Protein AF-A0A6P8SLH7-F1 (afdb_monomer_lite)

Organism: Geotrypetes seraphini (NCBI:txid260995)

Foldseek 3Di:
DDDDDDDDPDDPQDEDQDDQAFGDDCLLDFDQPDAQLQQRGGLVPDPQCGPGPGHSSRADPPHPNSVVSSQCSVCDQVVLLVDGPVRDDPLLVLLSVLLVVLVVVLVVLLVVLVVFDKDFLCVVPPQPDPCPVDPDDPPPDDPSCCVSRDIDGAGFQQVSLVSLVVQLVVLLVGDLSSSLSNLLSSLQVLQPHDDDDHDDDDPDLSRDSLSSSQVSLVSSLLSNLLSQQQDDDDPVSLCSSLVSLLPRDHDPSCPVNNCSSVAAHCPDPLLVCLLVVVDQQQWDADPNDIDHQEHEPSNLVSNLVNCVVVLVLSSNLSCLRHYDYPPPPVSVVSNLCSLQSCLSQQNNVVSLCQQCDDPDPDAGSLQVDDLQLLLLNLLCNLQSWAFPDPDSNDQHDIDHDPPHDDAFPSSLLSLLLSLLRYVNLVLELVSLLSSLLSLQFHSHADPSRHTHGDADDQDDPVLLVVLLVLLVVVSVCSNPDDDDDRPCSCRPVPRVSSSSSSLSSVLVSCPPPSNLSSLQCLQSSCCSNQNVLVSVLVNLVSNVVPVVSNLSNLVSNLVCCVVCVVVVLVSDVVSDLVRLLSNLLSQCQDQDPSSNVVSVSSLVSCVVVVVSRLRLLVSLVSCVPPRLVNSVVRDDPVVSVSNPVSSVVSNCSVPPDDDPDD

Secondary structure (DSSP, 8-state):
----------------SS--SS--TTTT---TT-EETTTTEEGGG-TTSS-TTS-GGG--TT-HHHHHHHHHHHHGGGGGGT--TTT--HHHHHHHHHHHHHHHHHHHHHHHHHH-EEEEHHHHS----GGGSSSS---TT-HHHHHHSSEEEE---HHHHHHHHHHHHHHTTS-HHHHHHHHHHHHHHHHH-------S--S-TTTSHHHHHHHHHHHHHHHHHHHHHHS---HHHHHHHHHHHHTS---GGGGGGTTTT-PPPTT-HHHHHHHTTS-SS-EEEETTEEEE-B--HHHHHHHHHHHHHTT-HHHHHHHHHH-B-S-HHHHHHHHHTHHHHHHHTT-HHHHHHHHH---SSS--GGGG--HHHHHHHHHHHHHTEEESSSSTT--PPEEE-TT--PPTTHHHHHHHHHHHH-HHHHT-HHHHHHHHHHHTEEEEE-TTSPEEE--PPPPPHHHHHHHHHHHHHHHHHHHH-S-PPPPTHHHHSHHHHHHHHHHHHHHHHHHSTTGGGGGGSHHHHHHHTTT-HHHHHHHHHHHTT-HHHHHHHHHHHHHHHHHTHHHHHHHHHHHHHHHHHHHHHHHHT-SSHHHHHHHHHHHHHHHHTGGG-TTHHHHHHHIIIIIHHHHTTTS-HHHHHHHHHHHHHHHGGGGS------

pLDDT: mean 86.93, std 12.97, range [27.3, 98.38]

Radius of gyration: 40.14 Å; chains: 1; bounding box: 94×87×114 Å

Sequence (662 aa):
MGWTRGKASRPDHRRSENDASAPLGKNSDACGQCFCYLCDKLTSLCPYWTSPSICHCNAHNKSKYWKAARDTALVGVLTMFNFDLTEIDVDLRQGGNHLLKFMQELFVQYNNYLVGEEISREDLYPCMCDCHQGQRRKSMGCNKCNYHHAETRIYRYSAVYDLVSKFVTQAEQENPETAAVMLLGVAKELMLQKEPPQVGQAQDPTEVLKSAVVQLMERITVTLQKMLVLHNFPNNLYRKFVDFFKALVFPPHCYCFANRLNILPWHDYLLTSVLMGQNITGERTKKGKKEFLWEPLPVVQARVERLKDEAKYRPLVRYLKAVRCNDSLLLKVLKDKIPFYMCKYGDFDGAAQVLLNWKSVDCCIVCRITPAEFAVYLKMFRTRSYPSGNELLSQEQWLIHPNSALKSGTTIKLAIQMLYTNQTLYRNPKCWSSLIQTWCSKTILGENGELEPLSCVEPAVVFQKDILHLSLGVLEDLKQQIHIKLPIQFSLLNFEAELILAVQAVVRILLDLDGHYMLNSVLEMVFAFGSNIWALKLLLEGISFSENLLYEFSTAFKQELYSQSLFAQRMWNNQGPVYVSQLITIFITHNHAVVRSAAFVIMNIILDHFSQCPWTPYVANFLRNRVLIVSCSVLTPLEQHELKDKIAVFQKQNATSPAIGK

InterPro domains:
  IPR053234 RPM1 Interacting Protein [PTHR33443] (27-456)
  IPR060545 RPM1 interacting protein 13, N-terminal domain [PF27679] (27-71)

Structure (mmCIF, N/CA/C/O backbone):
data_AF-A0A6P8SLH7-F1
#
_entry.id   AF-A0A6P8SLH7-F1
#
loop_
_atom_site.group_PDB
_atom_site.id
_atom_site.type_symbol
_atom_site.label_atom_id
_atom_site.label_alt_id
_atom_site.label_comp_id
_atom_site.label_asym_id
_atom_site.label_entity_id
_atom_site.label_seq_id
_atom_site.pdbx_PDB_ins_code
_atom_site.Cartn_x
_atom_site.Cartn_y
_atom_site.Cartn_z
_atom_site.occupancy
_atom_site.B_iso_or_equiv
_atom_site.auth_seq_id
_atom_site.auth_comp_id
_atom_site.auth_asym_id
_atom_site.auth_atom_id
_atom_site.pdbx_PDB_model_num
ATOM 1 N N . MET A 1 1 ? 1.723 -30.087 43.433 1.00 29.59 1 MET A N 1
ATOM 2 C CA . MET A 1 1 ? 2.472 -30.422 44.666 1.00 29.59 1 MET A CA 1
ATOM 3 C C . MET A 1 1 ? 1.483 -30.551 45.812 1.00 29.59 1 MET A C 1
ATOM 5 O O . MET A 1 1 ? 0.755 -29.603 46.082 1.00 29.59 1 MET A O 1
ATOM 9 N N . GLY A 1 2 ? 1.371 -31.747 46.391 1.00 30.27 2 GLY A N 1
ATOM 10 C CA . GLY A 1 2 ? 0.417 -32.046 47.457 1.00 30.27 2 GLY A CA 1
ATOM 11 C C . GLY A 1 2 ? 0.857 -31.445 48.789 1.00 30.27 2 GLY A C 1
ATOM 12 O O . GLY A 1 2 ? 1.967 -31.699 49.240 1.00 30.27 2 GLY A O 1
ATOM 13 N N . TRP A 1 3 ? -0.022 -30.665 49.416 1.00 27.30 3 TRP A N 1
ATOM 14 C CA . TRP A 1 3 ? 0.166 -30.175 50.779 1.00 27.30 3 TRP A CA 1
ATOM 15 C C . TRP A 1 3 ? -0.688 -31.007 51.737 1.00 27.30 3 TRP A C 1
ATOM 17 O O . TRP A 1 3 ? -1.906 -30.843 51.824 1.00 27.30 3 TRP A O 1
ATOM 27 N N . THR A 1 4 ? -0.044 -31.908 52.473 1.00 28.89 4 THR A N 1
ATOM 28 C CA . THR A 1 4 ? -0.612 -32.579 53.646 1.00 28.89 4 THR A CA 1
ATOM 29 C C . THR A 1 4 ? -0.784 -31.560 54.776 1.00 28.89 4 THR A C 1
ATOM 31 O O . THR A 1 4 ? 0.187 -31.154 55.411 1.00 28.89 4 THR A O 1
ATOM 34 N N . ARG A 1 5 ? -2.025 -31.118 55.029 1.00 35.50 5 ARG A N 1
ATOM 35 C CA . ARG A 1 5 ? -2.369 -30.259 56.177 1.00 35.50 5 ARG A CA 1
ATOM 36 C C . ARG A 1 5 ? -2.272 -31.056 57.483 1.00 35.50 5 ARG A C 1
ATOM 38 O O . ARG A 1 5 ? -3.104 -31.928 57.736 1.00 35.50 5 ARG A O 1
ATOM 45 N N . GLY A 1 6 ? -1.288 -30.718 58.315 1.00 30.66 6 GLY A N 1
ATOM 46 C CA . GLY A 1 6 ? -1.191 -31.169 59.702 1.00 30.66 6 GLY A CA 1
ATOM 47 C C . GLY A 1 6 ? -2.423 -30.758 60.518 1.00 30.66 6 GLY A C 1
ATOM 48 O O . GLY A 1 6 ? -2.926 -29.640 60.402 1.00 30.66 6 GLY A O 1
ATOM 49 N N . LYS A 1 7 ? -2.938 -31.693 61.321 1.00 35.16 7 LYS A N 1
ATOM 50 C CA . LYS A 1 7 ? -4.056 -31.488 62.250 1.00 35.16 7 LYS A CA 1
ATOM 51 C C . LYS A 1 7 ? -3.576 -30.690 63.470 1.00 35.16 7 LYS A C 1
ATOM 53 O O . LYS A 1 7 ? -3.109 -31.280 64.435 1.00 35.16 7 LYS A O 1
ATOM 58 N N . ALA A 1 8 ? -3.743 -29.370 63.451 1.00 36.97 8 ALA A N 1
ATOM 59 C CA . ALA A 1 8 ? -3.964 -28.619 64.686 1.00 36.97 8 ALA A CA 1
ATOM 60 C C . ALA A 1 8 ? -5.435 -28.809 65.101 1.00 36.97 8 ALA A C 1
ATOM 62 O O . ALA A 1 8 ? -6.318 -28.826 64.236 1.00 36.97 8 ALA A O 1
ATOM 63 N N . SER A 1 9 ? -5.695 -29.007 66.394 1.00 39.97 9 SER A N 1
ATOM 64 C CA . SER A 1 9 ? -7.033 -29.140 66.984 1.00 39.97 9 SER A CA 1
ATOM 65 C C . SER A 1 9 ? -7.931 -27.986 66.530 1.00 39.97 9 SER A C 1
ATOM 67 O O . SER A 1 9 ? -7.784 -26.847 66.964 1.00 39.97 9 SER A O 1
ATOM 69 N N . ARG A 1 10 ? -8.846 -28.270 65.594 1.00 47.81 10 ARG A N 1
ATOM 70 C CA . ARG A 1 10 ? -9.796 -27.271 65.100 1.00 47.81 10 ARG A CA 1
ATOM 71 C C . ARG A 1 10 ? -10.805 -26.963 66.209 1.00 47.81 10 ARG A C 1
ATOM 73 O O . ARG A 1 10 ? -11.390 -27.918 66.723 1.00 47.81 10 ARG A O 1
ATOM 80 N N . PRO A 1 11 ? -11.057 -25.687 66.549 1.00 53.59 11 PRO A N 1
ATOM 81 C CA . PRO A 1 11 ? -12.263 -25.336 67.286 1.00 53.59 11 PRO A CA 1
ATOM 82 C C . PRO A 1 11 ? -13.485 -25.870 66.525 1.00 53.59 11 PRO A C 1
ATOM 84 O O . PRO A 1 11 ? -13.476 -25.958 65.292 1.00 53.59 11 PRO A O 1
ATOM 87 N N . ASP A 1 12 ? -14.500 -26.301 67.269 1.00 64.44 12 ASP A N 1
ATOM 88 C CA . ASP A 1 12 ? -15.728 -26.886 66.734 1.00 64.44 12 ASP A CA 1
ATOM 89 C C . ASP A 1 12 ? -16.462 -25.856 65.856 1.00 64.44 12 ASP A C 1
ATOM 91 O O . ASP A 1 12 ? -17.166 -24.973 66.349 1.00 64.44 12 ASP A O 1
ATOM 95 N N . HIS A 1 13 ? -16.205 -25.913 64.546 1.00 75.44 13 HIS A N 1
ATOM 96 C CA . HIS A 1 13 ? -16.714 -24.945 63.580 1.00 75.44 13 HIS A CA 1
ATOM 97 C C . HIS A 1 13 ? -18.208 -25.182 63.366 1.00 75.44 13 HIS A C 1
ATOM 99 O O . HIS A 1 13 ? -18.612 -26.127 62.672 1.00 75.44 13 HIS A O 1
ATOM 105 N N . ARG A 1 14 ? -19.038 -24.286 63.903 1.00 82.81 14 ARG A N 1
ATOM 106 C CA . ARG A 1 14 ? -20.491 -24.349 63.731 1.00 82.81 14 ARG A CA 1
ATOM 107 C C . ARG A 1 14 ? -20.862 -24.022 62.292 1.00 82.81 14 ARG A C 1
ATOM 109 O O . ARG A 1 14 ? -20.277 -23.136 61.674 1.00 82.81 14 ARG A O 1
ATOM 116 N N . ARG A 1 15 ? -21.798 -24.787 61.736 1.00 84.88 15 ARG A N 1
ATOM 117 C CA . ARG A 1 15 ? -22.248 -24.669 60.345 1.00 84.88 15 ARG A CA 1
ATOM 118 C C . ARG A 1 15 ? -23.672 -24.139 60.313 1.00 84.88 15 ARG A C 1
ATOM 120 O O . ARG A 1 15 ? -24.509 -24.600 61.081 1.00 84.88 15 ARG A O 1
ATOM 127 N N . SER A 1 16 ? -23.926 -23.217 59.401 1.00 86.25 16 SER A N 1
ATOM 128 C CA . SER A 1 16 ? -25.247 -22.690 59.075 1.00 86.25 16 SER A CA 1
ATOM 129 C C . SER A 1 16 ? -25.347 -22.602 57.562 1.00 86.25 16 SER A C 1
ATOM 131 O O . SER A 1 16 ? -24.339 -22.355 56.898 1.00 86.25 16 SER A O 1
ATOM 133 N N . GLU A 1 17 ? -26.544 -22.807 57.014 1.00 89.19 17 GLU A N 1
ATOM 134 C CA . GLU A 1 17 ? -26.729 -22.719 55.570 1.00 89.19 17 GLU A CA 1
ATOM 135 C C . GLU A 1 17 ? -26.434 -21.301 55.064 1.00 89.19 17 GLU A C 1
ATOM 137 O O . GLU A 1 17 ? -25.752 -21.186 54.053 1.00 89.19 17 GLU A O 1
ATOM 142 N N . ASN A 1 18 ? -26.861 -20.244 55.766 1.00 87.94 18 ASN A N 1
ATOM 143 C CA . ASN A 1 18 ? -26.808 -18.864 55.260 1.00 87.94 18 ASN A CA 1
ATOM 144 C C . ASN A 1 18 ? -26.634 -17.749 56.317 1.00 87.94 18 ASN A C 1
ATOM 146 O O . ASN A 1 18 ? -26.806 -16.577 55.987 1.00 87.94 18 ASN A O 1
ATOM 150 N N . ASP A 1 19 ? -26.298 -18.063 57.572 1.00 89.50 19 ASP A N 1
ATOM 151 C CA . ASP A 1 19 ? -26.183 -17.036 58.621 1.00 89.50 19 ASP A CA 1
ATOM 152 C C . ASP A 1 19 ? -24.880 -16.225 58.515 1.00 89.50 19 ASP A C 1
ATOM 154 O O . ASP A 1 19 ? -23.800 -16.697 58.883 1.00 89.50 19 ASP A O 1
ATOM 158 N N . ALA A 1 20 ? -25.000 -14.990 58.028 1.00 87.19 20 ALA A N 1
ATOM 159 C CA . ALA A 1 20 ? -23.917 -14.012 57.942 1.00 87.19 20 ALA A CA 1
ATOM 160 C C . ALA A 1 20 ? -23.994 -12.922 59.030 1.00 87.19 20 ALA A C 1
ATOM 162 O O . ALA A 1 20 ? -23.156 -12.020 59.052 1.00 87.19 20 ALA A O 1
ATOM 163 N N . SER A 1 21 ? -24.974 -12.983 59.937 1.00 86.31 21 SER A N 1
ATOM 164 C CA . SER A 1 21 ? -25.288 -11.882 60.853 1.00 86.31 21 SER A CA 1
ATOM 165 C C . SER A 1 21 ? -24.213 -11.659 61.923 1.00 86.31 21 SER A C 1
ATOM 167 O O . SER A 1 21 ? -23.812 -10.518 62.164 1.00 86.31 21 SER A O 1
ATOM 169 N N . ALA A 1 22 ? -23.711 -12.742 62.521 1.00 88.75 22 ALA A N 1
ATOM 170 C CA . ALA A 1 22 ? -22.669 -12.735 63.543 1.00 88.75 22 ALA A CA 1
ATOM 171 C C . ALA A 1 22 ? -21.937 -14.095 63.611 1.00 88.75 22 ALA A C 1
ATOM 173 O O . ALA A 1 22 ? -22.472 -15.109 63.151 1.00 88.75 22 ALA A O 1
ATOM 174 N N . PRO A 1 23 ? -20.725 -14.156 64.198 1.00 89.50 23 PRO A N 1
ATOM 175 C CA . PRO A 1 23 ? -20.001 -15.414 64.377 1.00 89.50 23 PRO A CA 1
ATOM 176 C C . PRO A 1 23 ? -20.804 -16.457 65.168 1.00 89.50 23 PRO A C 1
ATOM 178 O O . PRO A 1 23 ? -21.269 -16.196 66.276 1.00 89.50 23 PRO A O 1
ATOM 181 N N . LEU A 1 24 ? -20.932 -17.671 64.627 1.00 88.06 24 LEU A N 1
ATOM 182 C CA . LEU A 1 24 ? -21.626 -18.770 65.299 1.00 88.06 24 LEU A CA 1
ATOM 183 C C . LEU A 1 24 ? -20.695 -19.501 66.268 1.00 88.06 24 LEU A C 1
ATOM 185 O O . LEU A 1 24 ? -19.741 -20.168 65.868 1.00 88.06 24 LEU A O 1
ATOM 189 N N . GLY A 1 25 ? -21.012 -19.450 67.561 1.00 86.19 25 GLY A N 1
ATOM 190 C CA . GLY A 1 25 ? -20.221 -20.128 68.589 1.00 86.19 25 GLY A CA 1
ATOM 191 C C . GLY A 1 25 ? -18.786 -19.599 68.629 1.00 86.19 25 GLY A C 1
ATOM 192 O O . GLY A 1 25 ? -18.579 -18.420 68.877 1.00 86.19 25 GLY A O 1
ATOM 193 N N . LYS A 1 26 ? -17.803 -20.474 68.381 1.00 86.94 26 LYS A N 1
ATOM 194 C CA . LYS A 1 26 ? -16.368 -20.133 68.380 1.00 86.94 26 LYS A CA 1
ATOM 195 C C . LYS A 1 26 ? -15.799 -19.875 66.982 1.00 86.94 26 LYS A C 1
ATOM 197 O O . LYS A 1 26 ? -14.588 -19.892 66.801 1.00 86.94 26 LYS A O 1
ATOM 202 N N . ASN A 1 27 ? -16.647 -19.647 65.977 1.00 87.88 27 ASN A N 1
ATOM 203 C CA . ASN A 1 27 ? -16.185 -19.381 64.611 1.00 87.88 27 ASN A CA 1
ATOM 204 C C . ASN A 1 27 ? -15.343 -18.093 64.506 1.00 87.88 27 ASN A C 1
ATOM 206 O O . ASN A 1 27 ? -14.511 -17.984 63.609 1.00 87.88 27 ASN A O 1
ATOM 210 N N . SER A 1 28 ? -15.498 -17.145 65.438 1.00 85.44 28 SER A N 1
ATOM 211 C CA . SER A 1 28 ? -14.621 -15.971 65.560 1.00 85.44 28 SER A CA 1
ATOM 212 C C . SER A 1 28 ? -13.152 -16.340 65.781 1.00 85.44 28 SER A C 1
ATOM 214 O O . SER A 1 28 ? -12.267 -15.601 65.346 1.00 85.44 28 SER A O 1
ATOM 216 N N . ASP A 1 29 ? -12.894 -17.479 66.426 1.00 85.88 29 ASP A N 1
ATOM 217 C CA . ASP A 1 29 ? -11.580 -17.879 66.909 1.00 85.88 29 ASP A CA 1
ATOM 218 C C . ASP A 1 29 ? -10.766 -18.474 65.751 1.00 85.88 29 ASP A C 1
ATOM 220 O O . ASP A 1 29 ? -10.934 -19.630 65.352 1.00 85.88 29 ASP A O 1
ATOM 224 N N . ALA A 1 30 ? -9.866 -17.672 65.187 1.00 77.38 30 ALA A N 1
ATOM 225 C CA . ALA A 1 30 ? -8.987 -18.077 64.098 1.00 77.38 30 ALA A CA 1
ATOM 226 C C . ALA A 1 30 ? -7.527 -18.127 64.558 1.00 77.38 30 ALA A C 1
ATOM 228 O O . ALA A 1 30 ? -7.025 -17.186 65.167 1.00 77.38 30 ALA A O 1
ATOM 229 N N . CYS A 1 31 ? -6.816 -19.210 64.234 1.00 79.81 31 CYS A N 1
ATOM 230 C CA . CYS A 1 31 ? -5.366 -19.263 64.412 1.00 79.81 31 CYS A CA 1
ATOM 231 C C . CYS A 1 31 ? -4.647 -18.670 63.189 1.00 79.81 31 CYS A C 1
ATOM 233 O O . CYS A 1 31 ? -5.247 -18.483 62.127 1.00 79.81 31 CYS A O 1
ATOM 235 N N . GLY A 1 32 ? -3.333 -18.444 63.294 1.00 74.88 32 GLY A N 1
ATOM 236 C CA . GLY A 1 32 ? -2.516 -17.890 62.203 1.00 74.88 32 GLY A CA 1
ATOM 237 C C . GLY A 1 32 ? -2.473 -18.728 60.913 1.00 74.88 32 GLY A C 1
ATOM 238 O O . GLY A 1 32 ? -1.945 -18.265 59.909 1.00 74.88 32 GLY A O 1
ATOM 239 N N . GLN A 1 33 ? -3.036 -19.941 60.915 1.00 80.19 33 GLN A N 1
ATOM 240 C CA . GLN A 1 33 ? -3.144 -20.823 59.745 1.00 80.19 33 GLN A CA 1
ATOM 241 C C . GLN A 1 33 ? -4.588 -21.005 59.244 1.00 80.19 33 GLN A C 1
ATOM 243 O O . GLN A 1 33 ? -4.824 -21.768 58.304 1.00 80.19 33 GLN A O 1
ATOM 248 N N . CYS A 1 34 ? -5.574 -20.343 59.857 1.00 86.19 34 CYS A N 1
ATOM 249 C CA . CYS A 1 34 ? -6.954 -20.401 59.389 1.00 86.19 34 CYS A CA 1
ATOM 250 C C . CYS A 1 34 ? -7.109 -19.625 58.076 1.00 86.19 34 CYS A C 1
ATOM 252 O O . CYS A 1 34 ? -6.625 -18.500 57.941 1.00 86.19 34 CYS A O 1
ATOM 254 N N . PHE A 1 35 ? -7.856 -20.192 57.129 1.00 88.31 35 PHE A N 1
ATOM 255 C CA . PHE A 1 35 ? -8.186 -19.557 55.852 1.00 88.31 35 PHE A CA 1
ATOM 256 C C . PHE A 1 35 ? -9.660 -19.176 55.813 1.00 88.31 35 PHE A C 1
ATOM 258 O O . PHE A 1 35 ? -10.522 -19.974 56.182 1.00 88.31 35 PHE A O 1
ATOM 265 N N . CYS A 1 36 ? -9.939 -17.989 55.289 1.00 89.56 36 CYS A N 1
ATOM 266 C CA . CYS A 1 36 ? -11.291 -17.568 54.983 1.00 89.56 36 CYS A CA 1
ATOM 267 C C . CYS A 1 36 ? -11.799 -18.325 53.753 1.00 89.56 36 CYS A C 1
ATOM 269 O O . CYS A 1 36 ? -11.220 -18.220 52.671 1.00 89.56 36 CYS A O 1
ATOM 271 N N . TYR A 1 37 ? -12.894 -19.077 53.910 1.00 88.38 37 TYR A N 1
ATOM 272 C CA . TYR A 1 37 ? -13.475 -19.841 52.808 1.00 88.38 37 TYR A CA 1
ATOM 273 C C . TYR A 1 37 ? -13.969 -18.935 51.672 1.00 88.38 37 TYR A C 1
ATOM 275 O O . TYR A 1 37 ? -13.829 -19.317 50.520 1.00 88.38 37 TYR A O 1
ATOM 283 N N . LEU A 1 38 ? -14.494 -17.742 51.950 1.00 87.00 38 LEU A N 1
ATOM 284 C CA . LEU A 1 38 ? -15.000 -16.853 50.895 1.00 87.00 38 LEU A CA 1
ATOM 285 C C . LEU A 1 38 ? -13.882 -16.110 50.153 1.00 87.00 38 LEU A C 1
ATOM 287 O O . LEU A 1 38 ? -13.908 -16.029 48.933 1.00 87.00 38 LEU A O 1
ATOM 291 N N . CYS A 1 39 ? -12.885 -15.595 50.879 1.00 85.06 39 CYS A N 1
ATOM 292 C CA . CYS A 1 39 ? -11.816 -14.772 50.298 1.00 85.06 39 CYS A CA 1
ATOM 293 C C . CYS A 1 39 ? -10.623 -15.577 49.766 1.00 85.06 39 CYS A C 1
ATOM 295 O O . CYS A 1 39 ? -9.752 -14.999 49.124 1.00 85.06 39 CYS A O 1
ATOM 297 N N . ASP A 1 40 ? -10.541 -16.865 50.107 1.00 85.19 40 ASP A N 1
ATOM 298 C CA . ASP A 1 40 ? -9.424 -17.765 49.794 1.00 85.19 40 ASP A CA 1
ATOM 299 C C . ASP A 1 40 ? -8.039 -17.233 50.212 1.00 85.19 40 ASP A C 1
ATOM 301 O O . ASP A 1 40 ? -7.018 -17.458 49.569 1.00 85.19 40 ASP A O 1
ATOM 305 N N . LYS A 1 41 ? -8.009 -16.506 51.333 1.00 87.56 41 LYS A N 1
ATOM 306 C CA . LYS A 1 41 ? -6.815 -15.909 51.946 1.00 87.56 41 LYS A CA 1
ATOM 307 C C . LYS A 1 41 ? -6.757 -16.263 53.427 1.00 87.56 41 LYS A C 1
ATOM 309 O O . LYS A 1 41 ? -7.733 -16.766 53.991 1.00 87.56 41 LYS A O 1
ATOM 314 N N . LEU A 1 42 ? -5.621 -15.994 54.069 1.00 89.31 42 LEU A N 1
ATOM 315 C CA . LEU A 1 42 ? -5.505 -16.110 55.522 1.00 89.31 42 LEU A CA 1
ATOM 316 C C . LEU A 1 42 ? -6.567 -15.257 56.215 1.00 89.31 42 LEU A C 1
ATOM 318 O O . LEU A 1 42 ? -6.905 -14.162 55.769 1.00 89.31 42 LEU A O 1
ATOM 322 N N . THR A 1 43 ? -7.072 -15.768 57.328 1.00 88.19 43 THR A N 1
ATOM 323 C CA . THR A 1 43 ? -8.125 -15.118 58.110 1.00 88.19 43 THR A CA 1
ATOM 324 C C . THR A 1 43 ? -7.708 -13.735 58.603 1.00 88.19 43 THR A C 1
ATOM 326 O O . THR A 1 43 ? -8.511 -12.810 58.583 1.00 88.19 43 THR A O 1
ATOM 329 N N . SER A 1 44 ? -6.430 -13.566 58.950 1.00 86.31 44 SER A N 1
ATOM 330 C CA . SER A 1 44 ? -5.839 -12.278 59.331 1.00 86.31 44 SER A CA 1
ATOM 331 C C . SER A 1 44 ? -5.904 -11.213 58.231 1.00 86.31 44 SER A C 1
ATOM 333 O O . SER A 1 44 ? -5.845 -10.028 58.529 1.00 86.31 44 SER A O 1
ATOM 335 N N . LEU A 1 45 ? -6.037 -11.623 56.967 1.00 85.69 45 LEU A N 1
ATOM 336 C CA . LEU A 1 45 ? -6.156 -10.738 55.807 1.00 85.69 45 LEU A CA 1
ATOM 337 C C . LEU A 1 45 ? -7.615 -10.555 55.360 1.00 85.69 45 LEU A C 1
ATOM 339 O O . LEU A 1 45 ? -7.866 -9.933 54.329 1.00 85.69 45 LEU A O 1
ATOM 343 N N . CYS A 1 46 ? -8.578 -11.136 56.081 1.00 87.62 46 CYS A N 1
ATOM 344 C CA . CYS A 1 46 ? -9.993 -11.052 55.752 1.00 87.62 46 CYS A CA 1
ATOM 345 C C . CYS A 1 46 ? -10.644 -9.891 56.523 1.00 87.62 46 CYS A C 1
ATOM 347 O O . CYS A 1 46 ? -10.947 -10.059 57.707 1.00 87.62 46 CYS A O 1
ATOM 349 N N . PRO A 1 47 ? -10.948 -8.750 55.873 1.00 85.44 47 PRO A N 1
ATOM 350 C CA . PRO A 1 47 ? -11.556 -7.601 56.554 1.00 85.44 47 PRO A CA 1
ATOM 351 C C . PRO A 1 47 ? -12.964 -7.907 57.090 1.00 85.44 47 PRO A C 1
ATOM 353 O O . PRO A 1 47 ? -13.444 -7.243 58.003 1.00 85.44 47 PRO A O 1
ATOM 356 N N . TYR A 1 48 ? -13.611 -8.948 56.559 1.00 89.88 48 TYR A N 1
ATOM 357 C CA . TYR A 1 48 ? -14.981 -9.334 56.894 1.00 89.88 48 TYR A CA 1
ATOM 358 C C . TYR A 1 48 ? -15.073 -10.581 57.784 1.00 89.88 48 TYR A C 1
ATOM 360 O O . TYR A 1 48 ? -16.141 -11.173 57.897 1.00 89.88 48 TYR A O 1
ATOM 368 N N . TRP A 1 49 ? -13.977 -11.031 58.411 1.00 90.50 49 TRP A N 1
ATOM 369 C CA . TRP A 1 49 ? -13.982 -12.304 59.151 1.00 90.50 49 TRP A CA 1
ATOM 370 C C . TRP A 1 49 ? -15.081 -12.361 60.226 1.00 90.50 49 TRP A C 1
ATOM 372 O O . TRP A 1 49 ? -15.910 -13.273 60.224 1.00 90.50 49 TRP A O 1
ATOM 382 N N . THR A 1 50 ? -15.137 -11.338 61.076 1.00 90.88 50 THR A N 1
ATOM 383 C CA . THR A 1 50 ? -16.120 -11.173 62.161 1.00 90.88 50 THR A CA 1
ATOM 384 C C . THR A 1 50 ? -16.997 -9.934 61.981 1.00 90.88 50 THR A C 1
ATOM 386 O O . THR A 1 50 ? -17.670 -9.523 62.923 1.00 90.88 50 THR A O 1
ATOM 389 N N . SER A 1 51 ? -16.995 -9.325 60.791 1.00 87.31 51 SER A N 1
ATOM 390 C CA . SER A 1 51 ? -17.766 -8.106 60.538 1.00 87.31 51 SER A CA 1
ATOM 391 C C . SER A 1 51 ? -19.268 -8.395 60.683 1.00 87.31 51 SER A C 1
ATOM 393 O O . SER A 1 51 ? -19.761 -9.318 60.027 1.00 87.31 51 SER A O 1
ATOM 395 N N . PRO A 1 52 ? -20.000 -7.668 61.550 1.00 83.00 52 PRO A N 1
ATOM 396 C CA . PRO A 1 52 ? -21.437 -7.861 61.716 1.00 83.00 52 PRO A CA 1
ATOM 397 C C . PRO A 1 52 ? -22.177 -7.731 60.382 1.00 83.00 52 PRO A C 1
ATOM 399 O O . PRO A 1 52 ? -21.773 -6.943 59.531 1.00 83.00 52 PRO A O 1
ATOM 402 N N . SER A 1 53 ? -23.269 -8.477 60.205 1.00 81.94 53 SER A N 1
ATOM 403 C CA . SER A 1 53 ? -24.105 -8.571 58.988 1.00 81.94 53 SER A CA 1
ATOM 404 C C . SER A 1 53 ? -23.482 -9.250 57.758 1.00 81.94 53 SER A C 1
ATOM 406 O O . SER A 1 53 ? -24.227 -9.689 56.883 1.00 81.94 53 SER A O 1
ATOM 408 N N . ILE A 1 54 ? -22.154 -9.401 57.705 1.00 86.94 54 ILE A N 1
ATOM 409 C CA . ILE A 1 54 ? -21.427 -10.021 56.584 1.00 86.94 54 ILE A CA 1
ATOM 410 C C . ILE A 1 54 ? -20.253 -10.892 57.062 1.00 86.94 54 ILE A C 1
ATOM 412 O O . ILE A 1 54 ? -19.190 -10.921 56.443 1.00 86.94 54 ILE A O 1
ATOM 416 N N . CYS A 1 55 ? -20.405 -11.602 58.183 1.00 89.00 55 CYS A N 1
ATOM 417 C CA . CYS A 1 55 ? -19.290 -12.347 58.763 1.00 89.00 55 CYS A CA 1
ATOM 418 C C . CYS A 1 55 ? -18.908 -13.566 57.903 1.00 89.00 55 CYS A C 1
ATOM 420 O O . CYS A 1 55 ? -19.722 -14.437 57.591 1.00 89.00 55 CYS A O 1
ATOM 422 N N . HIS A 1 56 ? -17.634 -13.651 57.521 1.00 91.38 56 HIS A N 1
ATOM 423 C CA . HIS A 1 56 ? -17.123 -14.752 56.700 1.00 91.38 56 HIS A CA 1
ATOM 424 C C . HIS A 1 56 ? -16.766 -16.001 57.520 1.00 91.38 56 HIS A C 1
ATOM 426 O O . HIS A 1 56 ? -16.610 -17.083 56.951 1.00 91.38 56 HIS A O 1
ATOM 432 N N . CYS A 1 57 ? -16.637 -15.873 58.844 1.00 90.25 57 CYS A N 1
ATOM 433 C CA . CYS A 1 57 ? -16.227 -16.961 59.733 1.00 90.25 57 CYS A CA 1
ATOM 434 C C . CYS A 1 57 ? -17.195 -18.150 59.792 1.00 90.25 57 CYS A C 1
ATOM 436 O O . CYS A 1 57 ? -16.790 -19.248 60.161 1.00 90.25 57 CYS A O 1
ATOM 438 N N . ASN A 1 58 ? -18.454 -17.969 59.387 1.00 91.75 58 ASN A N 1
ATOM 439 C CA . ASN A 1 58 ? -19.438 -19.049 59.315 1.00 91.75 58 ASN A CA 1
ATOM 440 C C . ASN A 1 58 ? -19.368 -19.847 58.004 1.00 91.75 58 ASN A C 1
ATOM 442 O O . ASN A 1 58 ? -19.999 -20.902 57.896 1.00 91.75 58 ASN A O 1
ATOM 446 N N . ALA A 1 59 ? -18.621 -19.369 57.005 1.00 90.31 59 ALA A N 1
ATOM 447 C CA . ALA A 1 59 ? -18.671 -19.899 55.652 1.00 90.31 59 ALA A CA 1
ATOM 448 C C . ALA A 1 59 ? -17.973 -21.262 55.513 1.00 90.31 59 ALA A C 1
ATOM 450 O O . ALA A 1 59 ? -16.841 -21.462 55.954 1.00 90.31 59 ALA A O 1
ATOM 451 N N . HIS A 1 60 ? -18.628 -22.215 54.839 1.00 88.75 60 HIS A N 1
ATOM 452 C CA . HIS A 1 60 ? -18.094 -23.565 54.652 1.00 88.75 60 HIS A CA 1
ATOM 453 C C . HIS A 1 60 ? -18.517 -24.219 53.330 1.00 88.75 60 HIS A C 1
ATOM 455 O O . HIS A 1 60 ? -19.592 -23.982 52.788 1.00 88.75 60 HIS A O 1
ATOM 461 N N . ASN A 1 61 ? -17.716 -25.181 52.869 1.00 88.12 61 ASN A N 1
ATOM 462 C CA . ASN A 1 61 ? -17.880 -25.882 51.588 1.00 88.12 61 ASN A CA 1
ATOM 463 C C . ASN A 1 61 ? -19.033 -26.905 51.509 1.00 88.12 61 ASN A C 1
ATOM 465 O O . ASN A 1 61 ? -19.063 -27.715 50.581 1.00 88.12 61 ASN A O 1
ATOM 469 N N . LYS A 1 62 ? -19.947 -26.932 52.483 1.00 88.88 62 LYS A N 1
ATOM 470 C CA . LYS A 1 62 ? -21.088 -27.876 52.499 1.00 88.88 62 LYS A CA 1
ATOM 471 C C . LYS A 1 62 ? -22.436 -27.206 52.239 1.00 88.88 62 LYS A C 1
ATOM 473 O O . LYS A 1 62 ? -23.370 -27.911 51.888 1.00 88.88 62 LYS A O 1
ATOM 478 N N . SER A 1 63 ? -22.510 -25.887 52.387 1.00 90.19 63 SER A N 1
ATOM 479 C CA . SER A 1 63 ? -23.703 -25.090 52.096 1.00 90.19 63 SER A CA 1
ATOM 480 C C . SER A 1 63 ? -23.727 -24.717 50.618 1.00 90.19 63 SER A C 1
ATOM 482 O O . SER A 1 63 ? -22.671 -24.492 50.013 1.00 90.19 63 SER A O 1
ATOM 484 N N . LYS A 1 64 ? -24.923 -24.667 50.028 1.00 88.62 64 LYS A N 1
ATOM 485 C CA . LYS A 1 64 ? -25.108 -24.165 48.660 1.00 88.62 64 LYS A CA 1
ATOM 486 C C . LYS A 1 64 ? -24.931 -22.652 48.626 1.00 88.62 64 LYS A C 1
ATOM 488 O O . LYS A 1 64 ? -24.266 -22.145 47.728 1.00 88.62 64 LYS A O 1
ATOM 493 N N . TYR A 1 65 ? -25.462 -21.958 49.628 1.00 89.44 65 TYR A N 1
ATOM 494 C CA . TYR A 1 65 ? -25.333 -20.509 49.755 1.00 89.44 65 TYR A CA 1
ATOM 495 C C . TYR A 1 65 ? -23.868 -20.070 49.886 1.00 89.44 65 TYR A C 1
ATOM 497 O O . TYR A 1 65 ? -23.419 -19.226 49.117 1.00 89.44 65 TYR A O 1
ATOM 505 N N . TRP A 1 66 ? -23.078 -20.683 50.776 1.00 90.62 66 TRP A N 1
ATOM 506 C CA . TRP A 1 66 ? -21.672 -20.301 50.964 1.00 90.62 66 TRP A CA 1
ATOM 507 C C . TRP A 1 66 ? -20.795 -20.632 49.756 1.00 90.62 66 TRP A C 1
ATOM 509 O O . TRP A 1 66 ? -19.830 -19.915 49.502 1.00 90.62 66 TRP A O 1
ATOM 519 N N . LYS A 1 67 ? -21.118 -21.690 49.001 1.00 88.31 67 LYS A N 1
ATOM 520 C CA . LYS A 1 67 ? -20.467 -21.970 47.713 1.00 88.31 67 LYS A CA 1
ATOM 521 C C . LYS A 1 67 ? -20.763 -20.869 46.702 1.00 88.31 67 LYS A C 1
ATOM 523 O O . LYS A 1 67 ? -19.826 -20.281 46.189 1.00 88.31 67 LYS A O 1
ATOM 528 N N . ALA A 1 68 ? -22.035 -20.522 46.506 1.00 85.00 68 ALA A N 1
ATOM 529 C CA . ALA A 1 68 ? -22.420 -19.445 45.595 1.00 85.00 68 ALA A CA 1
ATOM 530 C C . ALA A 1 68 ? -21.815 -18.086 46.003 1.00 85.00 68 ALA A C 1
ATOM 532 O O . ALA A 1 68 ? -21.340 -17.334 45.153 1.00 85.00 68 ALA A O 1
ATOM 533 N N . ALA A 1 69 ? -21.771 -17.789 47.306 1.00 85.50 69 ALA A N 1
ATOM 534 C CA . ALA A 1 69 ? -21.124 -16.594 47.844 1.00 85.50 69 ALA A CA 1
ATOM 535 C C . ALA A 1 69 ? -19.602 -16.600 47.614 1.00 85.50 69 ALA A C 1
ATOM 537 O O . ALA A 1 69 ? -19.043 -15.573 47.235 1.00 85.50 69 ALA A O 1
ATOM 538 N N . ARG A 1 70 ? -18.928 -17.748 47.801 1.00 87.44 70 ARG A N 1
ATOM 539 C CA . ARG A 1 70 ? -17.497 -17.903 47.486 1.00 87.44 70 ARG A CA 1
ATOM 540 C C . ARG A 1 70 ? -17.264 -17.688 46.000 1.00 87.44 70 ARG A C 1
ATOM 542 O O . ARG A 1 70 ? -16.358 -16.950 45.638 1.00 87.44 70 ARG A O 1
ATOM 549 N N . ASP A 1 71 ? -18.080 -18.312 45.162 1.00 84.81 71 ASP A N 1
ATOM 550 C CA . ASP A 1 71 ? -17.919 -18.239 43.718 1.00 84.81 71 ASP A CA 1
ATOM 551 C C . ASP A 1 71 ? -18.074 -16.790 43.245 1.00 84.81 71 ASP A C 1
ATOM 553 O O . ASP A 1 71 ? -17.194 -16.265 42.571 1.00 84.81 71 ASP A O 1
ATOM 557 N N . THR A 1 72 ? -19.095 -16.089 43.740 1.00 82.38 72 THR A N 1
ATOM 558 C CA . THR A 1 72 ? -19.310 -14.655 43.486 1.00 82.38 72 THR A CA 1
ATOM 559 C C . THR A 1 72 ? -18.123 -13.804 43.956 1.00 82.38 72 THR A C 1
ATOM 561 O O . THR A 1 72 ? -17.645 -12.944 43.217 1.00 82.38 72 THR A O 1
ATOM 564 N N . ALA A 1 73 ? -17.604 -14.058 45.163 1.00 81.44 73 ALA A N 1
ATOM 565 C CA . ALA A 1 73 ? -16.454 -13.337 45.711 1.00 81.44 73 ALA A CA 1
ATOM 566 C C . ALA A 1 73 ? -15.161 -13.573 44.908 1.00 81.44 73 ALA A C 1
ATOM 568 O O . ALA A 1 73 ? -14.357 -12.654 44.760 1.00 81.44 73 ALA A O 1
ATOM 569 N N . LEU A 1 74 ? -14.965 -14.785 44.380 1.00 82.19 74 LEU A N 1
ATOM 570 C CA . LEU A 1 74 ? -13.804 -15.154 43.567 1.00 82.19 74 LEU A CA 1
ATOM 571 C C . LEU A 1 74 ? -13.876 -14.610 42.135 1.00 82.19 74 LEU A C 1
ATOM 573 O O . LEU A 1 74 ? -12.832 -14.300 41.562 1.00 82.19 74 LEU A O 1
ATOM 577 N N . VAL A 1 75 ? -15.077 -14.486 41.561 1.00 84.38 75 VAL A N 1
ATOM 578 C CA . VAL A 1 75 ? -15.276 -13.804 40.273 1.00 84.38 75 VAL A CA 1
ATOM 579 C C . VAL A 1 75 ? -15.073 -12.287 40.436 1.00 84.38 75 VAL A C 1
ATOM 581 O O . VAL A 1 75 ? -14.446 -11.643 39.593 1.00 84.38 75 VAL A O 1
ATOM 584 N N . GLY A 1 76 ? -15.554 -11.700 41.535 1.00 86.69 76 GLY A N 1
ATOM 585 C CA . GLY A 1 76 ? -15.332 -10.291 41.858 1.00 86.69 76 GLY A CA 1
ATOM 586 C C . GLY A 1 76 ? -15.923 -9.341 40.812 1.00 86.69 76 GLY A C 1
ATOM 587 O O . GLY A 1 76 ? -17.070 -9.500 40.392 1.00 86.69 76 GLY A O 1
ATOM 588 N N . VAL A 1 77 ? -15.143 -8.348 40.369 1.00 89.00 77 VAL A N 1
ATOM 589 C CA . VAL A 1 77 ? -15.587 -7.348 39.375 1.00 89.00 77 VAL A CA 1
ATOM 590 C C . VAL A 1 77 ? -16.008 -7.986 38.046 1.00 89.00 77 VAL A C 1
ATOM 592 O O . VAL A 1 77 ? -16.861 -7.451 37.346 1.00 89.00 77 VAL A O 1
ATOM 595 N N . LEU A 1 78 ? -15.489 -9.175 37.726 1.00 93.19 78 LEU A N 1
ATOM 596 C CA . LEU A 1 78 ? -15.795 -9.879 36.483 1.00 93.19 78 LEU A CA 1
ATOM 597 C C . LEU A 1 78 ? -17.237 -10.398 36.405 1.00 93.19 78 LEU A C 1
ATOM 599 O O . LEU A 1 78 ? -17.708 -10.743 35.323 1.00 93.19 78 LEU A O 1
ATOM 603 N N . THR A 1 79 ? -17.966 -10.405 37.526 1.00 89.94 79 THR A N 1
ATOM 604 C CA . THR A 1 79 ? -19.375 -10.824 37.576 1.00 89.94 79 THR A CA 1
ATOM 605 C C . THR A 1 79 ? -20.237 -9.979 36.645 1.00 89.94 79 THR A C 1
ATOM 607 O O . THR A 1 79 ? -21.215 -10.480 36.095 1.00 89.94 79 THR A O 1
ATOM 610 N N . MET A 1 80 ? -19.841 -8.725 36.384 1.00 89.56 80 MET A N 1
ATOM 611 C CA . MET A 1 80 ? -20.559 -7.848 35.460 1.00 89.56 80 MET A CA 1
ATOM 612 C C . MET A 1 80 ? -20.579 -8.364 34.015 1.00 89.56 80 MET A C 1
ATOM 614 O O . MET A 1 80 ? -21.498 -8.021 33.280 1.00 89.56 80 MET A O 1
ATOM 618 N N . PHE A 1 81 ? -19.607 -9.191 33.619 1.00 92.69 81 PHE A N 1
ATOM 619 C CA . PHE A 1 81 ? -19.537 -9.812 32.291 1.00 92.69 81 PHE A CA 1
ATOM 620 C C . PHE A 1 81 ? -20.265 -11.159 32.223 1.00 92.69 81 PHE A C 1
ATOM 622 O O . PHE A 1 81 ? -20.246 -11.818 31.184 1.00 92.69 81 PHE A O 1
ATOM 629 N N . ASN A 1 82 ? -20.909 -11.570 33.322 1.00 90.00 82 ASN A N 1
ATOM 630 C CA . ASN A 1 82 ? -21.582 -12.857 33.453 1.00 90.00 82 ASN A CA 1
ATOM 631 C C . ASN A 1 82 ? -20.631 -14.048 33.217 1.00 90.00 82 ASN A C 1
ATOM 633 O O . ASN A 1 82 ? -20.983 -15.002 32.520 1.00 90.00 82 ASN A O 1
ATOM 637 N N . PHE A 1 83 ? -19.402 -13.965 33.741 1.00 89.38 83 PHE A N 1
ATOM 638 C CA . PHE A 1 83 ? -18.429 -15.057 33.683 1.00 89.38 83 PHE A CA 1
ATOM 639 C C . PHE A 1 83 ? -18.621 -16.076 34.800 1.00 89.38 83 PHE A C 1
ATOM 641 O O . PHE A 1 83 ? -18.846 -15.717 35.957 1.00 89.38 83 PHE A O 1
ATOM 648 N N . ASP A 1 84 ? -18.440 -17.342 34.442 1.00 83.75 84 ASP A N 1
ATOM 649 C CA . ASP A 1 84 ? -18.358 -18.460 35.371 1.00 83.75 84 ASP A CA 1
ATOM 650 C C . ASP A 1 84 ? -16.903 -18.684 35.803 1.00 83.75 84 ASP A C 1
ATOM 652 O O . ASP A 1 84 ? -15.961 -18.424 35.053 1.00 83.75 84 ASP A O 1
ATOM 656 N N . LEU A 1 85 ? -16.685 -19.242 36.998 1.00 83.88 85 LEU A N 1
ATOM 657 C CA . LEU A 1 85 ? -15.329 -19.494 37.511 1.00 83.88 85 LEU A CA 1
ATOM 658 C C . LEU A 1 85 ? -14.460 -20.362 36.593 1.00 83.88 85 LEU A C 1
ATOM 660 O O . LEU A 1 85 ? -13.240 -20.239 36.626 1.00 83.88 85 LEU A O 1
ATOM 664 N N . THR A 1 86 ? -15.070 -21.246 35.803 1.00 85.56 86 THR A N 1
ATOM 665 C CA . THR A 1 86 ? -14.366 -22.124 34.858 1.00 85.56 86 THR A CA 1
ATOM 666 C C . THR A 1 86 ? -13.881 -21.399 33.608 1.00 85.56 86 THR A C 1
ATOM 668 O O . THR A 1 86 ? -13.046 -21.937 32.890 1.00 85.56 86 THR A O 1
ATOM 671 N N . GLU A 1 87 ? -14.429 -20.220 33.323 1.00 86.25 87 GLU A N 1
ATOM 672 C CA . GLU A 1 87 ? -14.062 -19.403 32.165 1.00 86.25 87 GLU A CA 1
ATOM 673 C C . GLU A 1 87 ? -12.958 -18.400 32.502 1.00 86.25 87 GLU A C 1
ATOM 675 O O . GLU A 1 87 ? -12.282 -17.930 31.599 1.00 86.25 87 GLU A O 1
ATOM 680 N N . ILE A 1 88 ? -12.782 -18.066 33.785 1.00 89.44 88 ILE A N 1
ATOM 681 C CA . ILE A 1 88 ? -11.820 -17.059 34.238 1.00 89.44 88 ILE A CA 1
ATOM 682 C C . ILE A 1 88 ? -10.435 -17.683 34.326 1.00 89.44 88 ILE A C 1
ATOM 684 O O . ILE A 1 88 ? -10.095 -18.353 35.307 1.00 89.44 88 ILE A O 1
ATOM 688 N N . ASP A 1 89 ? -9.626 -17.402 33.320 1.00 90.81 89 ASP A N 1
ATOM 689 C CA . ASP A 1 89 ? -8.209 -17.712 33.317 1.00 90.81 89 ASP A CA 1
ATOM 690 C C . ASP A 1 89 ? -7.367 -16.585 33.948 1.00 90.81 89 ASP A C 1
ATOM 692 O O . ASP A 1 89 ? -7.872 -15.696 34.646 1.00 90.81 89 ASP A O 1
ATOM 696 N N . VAL A 1 90 ? -6.047 -16.674 33.771 1.00 91.81 90 VAL A N 1
ATOM 697 C CA . VAL A 1 90 ? -5.097 -15.699 34.315 1.00 91.81 90 VAL A CA 1
ATOM 698 C C . VAL A 1 90 ? -5.259 -14.317 33.679 1.00 91.81 90 VAL A C 1
ATOM 700 O O . VAL A 1 90 ? -5.158 -13.323 34.399 1.00 91.81 90 VAL A O 1
ATOM 703 N N . ASP A 1 91 ? -5.582 -14.257 32.388 1.00 94.25 91 ASP A N 1
ATOM 704 C CA . ASP A 1 91 ? -5.680 -13.023 31.613 1.00 94.25 91 ASP A CA 1
ATOM 705 C C . ASP A 1 91 ? -6.961 -12.266 31.974 1.00 94.25 91 ASP A C 1
ATOM 707 O O . ASP A 1 91 ? -6.920 -11.110 32.402 1.00 94.25 91 ASP A O 1
ATOM 711 N N . LEU A 1 92 ? -8.113 -12.944 31.975 1.00 94.50 92 LEU A N 1
ATOM 712 C CA . LEU A 1 92 ? -9.364 -12.333 32.432 1.00 94.50 92 LEU A CA 1
ATOM 713 C C . LEU A 1 92 ? -9.265 -11.866 33.888 1.00 94.50 92 LEU A C 1
ATOM 715 O O . LEU A 1 92 ? -9.771 -10.796 34.243 1.00 94.50 92 LEU A O 1
ATOM 719 N N . ARG A 1 93 ? -8.573 -12.629 34.745 1.00 93.50 93 ARG A N 1
ATOM 720 C CA . ARG A 1 93 ? -8.340 -12.242 36.142 1.00 93.50 93 ARG A CA 1
ATOM 721 C C . ARG A 1 93 ? -7.443 -11.016 36.263 1.00 93.50 93 ARG A C 1
ATOM 723 O O . ARG A 1 93 ? -7.719 -10.155 37.101 1.00 93.50 93 ARG A O 1
ATOM 730 N N . GLN A 1 94 ? -6.404 -10.914 35.440 1.00 94.25 94 GLN A N 1
ATOM 731 C CA . GLN A 1 94 ? -5.559 -9.727 35.363 1.00 94.25 94 GLN A CA 1
ATOM 732 C C . GLN A 1 94 ? -6.375 -8.505 34.920 1.00 94.25 94 GLN A C 1
ATOM 734 O O . GLN A 1 94 ? -6.344 -7.481 35.608 1.00 94.25 94 GLN A O 1
ATOM 739 N N . GLY A 1 95 ? -7.189 -8.631 33.868 1.00 95.69 95 GLY A N 1
ATOM 740 C CA . GLY A 1 95 ? -8.096 -7.570 33.413 1.00 95.69 95 GLY A CA 1
ATOM 741 C C . GLY A 1 95 ? -9.063 -7.114 34.507 1.00 95.69 95 GLY A C 1
ATOM 742 O O . GLY A 1 95 ? -9.229 -5.914 34.734 1.00 95.69 95 GLY A O 1
ATOM 743 N N . GLY A 1 96 ? -9.631 -8.059 35.262 1.00 94.56 96 GLY A N 1
ATOM 744 C CA . GLY A 1 96 ? -10.467 -7.764 36.426 1.00 94.56 96 GLY A CA 1
ATOM 745 C C . GLY A 1 96 ? -9.722 -6.994 37.521 1.00 94.56 96 GLY A C 1
ATOM 746 O O . GLY A 1 96 ? -10.242 -6.020 38.059 1.00 94.56 96 GLY A O 1
ATOM 747 N N . ASN A 1 97 ? -8.479 -7.364 37.831 1.00 93.62 97 ASN A N 1
ATOM 748 C CA . ASN A 1 97 ? -7.682 -6.649 38.831 1.00 93.62 97 ASN A CA 1
ATOM 749 C C . ASN A 1 97 ? -7.380 -5.202 38.404 1.00 93.62 97 ASN A C 1
ATOM 751 O O . ASN A 1 97 ? -7.511 -4.285 39.220 1.00 93.62 97 ASN A O 1
ATOM 755 N N . HIS A 1 98 ? -7.018 -4.987 37.134 1.00 97.06 98 HIS A N 1
ATOM 756 C CA . HIS A 1 98 ? -6.811 -3.643 36.588 1.00 97.06 98 HIS A CA 1
ATOM 757 C C . HIS A 1 98 ? -8.092 -2.813 36.634 1.00 97.06 98 HIS A C 1
ATOM 759 O O . HIS A 1 98 ? -8.062 -1.674 37.102 1.00 97.06 98 HIS A O 1
ATOM 765 N N . LEU A 1 99 ? -9.217 -3.396 36.213 1.00 97.12 99 LEU A N 1
ATOM 766 C CA . LEU A 1 99 ? -10.514 -2.728 36.220 1.00 97.12 99 LEU A CA 1
ATOM 767 C C . LEU A 1 99 ? -10.951 -2.344 37.639 1.00 97.12 99 LEU A C 1
ATOM 769 O O . LEU A 1 99 ? -11.397 -1.222 37.852 1.00 97.12 99 LEU A O 1
ATOM 773 N N . LEU A 1 100 ? -10.775 -3.231 38.625 1.00 94.12 100 LEU A N 1
ATOM 774 C CA . LEU A 1 100 ? -11.125 -2.943 40.018 1.00 94.12 100 LEU A CA 1
ATOM 775 C C . LEU A 1 100 ? -10.338 -1.746 40.566 1.00 94.12 100 LEU A C 1
ATOM 777 O O . LEU A 1 100 ? -10.922 -0.863 41.193 1.00 94.12 100 LEU A O 1
ATOM 781 N N . LYS A 1 101 ? -9.024 -1.708 40.317 1.00 94.56 101 LYS A N 1
ATOM 782 C CA . LYS A 1 101 ? -8.170 -0.589 40.731 1.00 94.56 101 LYS A CA 1
ATOM 783 C C . LYS A 1 101 ? -8.595 0.710 40.045 1.00 94.56 101 LYS A C 1
ATOM 785 O O . LYS A 1 101 ? -8.751 1.732 40.706 1.00 94.56 101 LYS A O 1
ATOM 790 N N . PHE A 1 102 ? -8.847 0.655 38.740 1.00 97.38 102 PHE A N 1
ATOM 791 C CA . PHE A 1 102 ? -9.326 1.803 37.980 1.00 97.38 102 PHE A CA 1
ATOM 792 C C . PHE A 1 102 ? -10.664 2.331 38.502 1.00 97.38 102 PHE A C 1
ATOM 794 O O . PHE A 1 102 ? -10.792 3.531 38.695 1.00 97.38 102 PHE A O 1
ATOM 801 N N . MET A 1 103 ? -11.640 1.467 38.796 1.00 94.62 103 MET A N 1
ATOM 802 C CA . MET A 1 103 ? -12.940 1.893 39.331 1.00 94.62 103 MET A CA 1
ATOM 803 C C . MET A 1 103 ? -12.800 2.637 40.667 1.00 94.62 103 MET A C 1
ATOM 805 O O . MET A 1 103 ? -13.525 3.599 40.911 1.00 94.62 103 MET A O 1
ATOM 809 N N . GLN A 1 104 ? -11.853 2.228 41.518 1.00 92.69 104 GLN A N 1
ATOM 810 C CA . GLN A 1 104 ? -11.562 2.919 42.779 1.00 92.69 104 GLN A CA 1
ATOM 811 C C . GLN A 1 104 ? -10.986 4.321 42.537 1.00 92.69 104 GLN A C 1
ATOM 813 O O . GLN A 1 104 ? -11.429 5.281 43.164 1.00 92.69 104 GLN A O 1
ATOM 818 N N . GLU A 1 105 ? -10.037 4.454 41.609 1.00 96.44 105 GLU A N 1
ATOM 819 C CA . GLU A 1 105 ? -9.444 5.745 41.236 1.00 96.44 105 GLU A CA 1
ATOM 820 C C . GLU A 1 105 ? -10.461 6.657 40.528 1.00 96.44 105 GLU A C 1
ATOM 822 O O . GLU A 1 105 ? -10.560 7.848 40.836 1.00 96.44 105 GLU A O 1
ATOM 827 N N . LEU A 1 106 ? -11.268 6.086 39.630 1.00 96.56 106 LEU A N 1
ATOM 828 C CA . LEU A 1 106 ? -12.316 6.784 38.893 1.00 96.56 106 LEU A CA 1
ATOM 829 C C . LEU A 1 106 ? -13.379 7.328 39.838 1.00 96.56 106 LEU A C 1
ATOM 831 O O . LEU A 1 106 ? -13.796 8.470 39.676 1.00 96.56 106 LEU A O 1
ATOM 835 N N . PHE A 1 107 ? -13.789 6.548 40.840 1.00 91.44 107 PHE A N 1
ATOM 836 C CA . PHE A 1 107 ? -14.752 6.998 41.840 1.00 91.44 107 PHE A CA 1
ATOM 837 C C . PHE A 1 107 ? -14.272 8.267 42.553 1.00 91.44 107 PHE A C 1
ATOM 839 O O . PHE A 1 107 ? -15.052 9.200 42.734 1.00 91.44 107 PHE A O 1
ATOM 846 N N . VAL A 1 108 ? -12.987 8.344 42.914 1.00 93.56 108 VAL A N 1
ATOM 847 C CA . VAL A 1 108 ? -12.415 9.541 43.549 1.00 93.56 108 VAL A CA 1
ATOM 848 C C . VAL A 1 108 ? -12.467 10.738 42.598 1.00 93.56 108 VAL A C 1
ATOM 850 O O . VAL A 1 108 ? -13.020 11.776 42.955 1.00 93.56 108 VAL A O 1
ATOM 853 N N . GLN A 1 109 ? -11.952 10.593 41.375 1.00 94.19 109 GLN A N 1
ATOM 854 C CA . GLN A 1 109 ? -11.896 11.710 40.424 1.00 94.19 109 GLN A CA 1
ATOM 855 C C . GLN A 1 109 ? -13.280 12.169 39.962 1.00 94.19 109 GLN A C 1
ATOM 857 O O . GLN A 1 109 ? -13.533 13.364 39.833 1.00 94.19 109 GLN A O 1
ATOM 862 N N . TYR A 1 110 ? -14.205 11.236 39.760 1.00 93.50 110 TYR A N 1
ATOM 863 C CA . TYR A 1 110 ? -15.567 11.559 39.366 1.00 93.50 110 TYR A CA 1
ATOM 864 C C . TYR A 1 110 ? -16.342 12.252 40.494 1.00 93.50 110 TYR A C 1
ATOM 866 O O . TYR A 1 110 ? -17.092 13.187 40.228 1.00 93.50 110 TYR A O 1
ATOM 874 N N . ASN A 1 111 ? -16.126 11.879 41.760 1.00 91.44 111 ASN A N 1
ATOM 875 C CA . ASN A 1 111 ? -16.704 12.627 42.878 1.00 91.44 111 ASN A CA 1
ATOM 876 C C . ASN A 1 111 ? -16.124 14.039 42.985 1.00 91.44 111 ASN A C 1
ATOM 878 O O . ASN A 1 111 ? -16.889 14.972 43.206 1.00 91.44 111 ASN A O 1
ATOM 882 N N . ASN A 1 112 ? -14.818 14.224 42.763 1.00 91.19 112 ASN A N 1
ATOM 883 C CA . ASN A 1 112 ? -14.222 15.563 42.698 1.00 91.19 112 ASN A CA 1
ATOM 884 C C . ASN A 1 112 ? -14.880 16.403 41.593 1.00 91.19 112 ASN A C 1
ATOM 886 O O . ASN A 1 112 ? -15.265 17.547 41.828 1.00 91.19 112 ASN A O 1
ATOM 890 N N . TYR A 1 113 ? -15.100 15.799 40.421 1.00 91.69 113 TYR A N 1
ATOM 891 C CA . TYR A 1 113 ? -15.866 16.423 39.347 1.00 91.69 113 TYR A CA 1
ATOM 892 C C . TYR A 1 113 ? -17.289 16.791 39.787 1.00 91.69 113 TYR A C 1
ATOM 894 O O . TYR A 1 113 ? -17.720 17.893 39.494 1.00 91.69 113 TYR A O 1
ATOM 902 N N . LEU A 1 114 ? -18.019 15.937 40.510 1.00 90.12 114 LEU A N 1
ATOM 903 C CA . LEU A 1 114 ? -19.382 16.248 40.974 1.00 90.12 114 LEU A CA 1
ATOM 904 C C . LEU A 1 114 ? -19.437 17.310 42.084 1.00 90.12 114 LEU A C 1
ATOM 906 O O . LEU A 1 114 ? -20.446 18.010 42.202 1.00 90.12 114 LEU A O 1
ATOM 910 N N . VAL A 1 115 ? -18.385 17.432 42.898 1.00 91.00 115 VAL A N 1
ATOM 911 C CA . VAL A 1 115 ? -18.262 18.495 43.909 1.00 91.00 115 VAL A CA 1
ATOM 912 C C . VAL A 1 115 ? -18.121 19.856 43.230 1.00 91.00 115 VAL A C 1
ATOM 914 O O . VAL A 1 115 ? -18.791 20.801 43.652 1.00 91.00 115 VAL A O 1
ATOM 917 N N . GLY A 1 116 ? -17.353 19.920 42.138 1.00 86.88 116 GLY A N 1
ATOM 918 C CA . GLY A 1 116 ? -17.075 21.141 41.384 1.00 86.88 116 GLY A CA 1
ATOM 919 C C . GLY A 1 116 ? -16.042 22.043 42.061 1.00 86.88 116 GLY A C 1
ATOM 920 O O . GLY A 1 116 ? -15.684 21.858 43.221 1.00 86.88 116 GLY A O 1
ATOM 921 N N . GLU A 1 117 ? -15.565 23.034 41.317 1.00 86.31 117 GLU A N 1
ATOM 922 C CA . GLU A 1 117 ? -14.622 24.049 41.789 1.00 86.31 117 GLU A CA 1
ATOM 923 C C . GLU A 1 117 ? -15.372 25.365 42.009 1.00 86.31 117 GLU A C 1
ATOM 925 O O . GLU A 1 117 ? -16.137 25.801 41.145 1.00 86.31 117 GLU A O 1
ATOM 930 N N . GLU A 1 118 ? -15.177 25.996 43.166 1.00 84.19 118 GLU A N 1
ATOM 931 C CA . GLU A 1 118 ? -15.712 27.330 43.446 1.00 84.19 118 GLU A CA 1
ATOM 932 C C . GLU A 1 118 ? -14.759 28.383 42.891 1.00 84.19 118 GLU A C 1
ATOM 934 O O . GLU A 1 118 ? -13.581 28.424 43.242 1.00 84.19 118 GLU A O 1
ATOM 939 N N . ILE A 1 119 ? -15.274 29.212 41.983 1.00 78.44 119 ILE A N 1
ATOM 940 C CA . ILE A 1 119 ? -14.518 30.267 41.313 1.00 78.44 119 ILE A CA 1
ATOM 941 C C . ILE A 1 119 ? -15.303 31.572 41.417 1.00 78.44 119 ILE A C 1
ATOM 943 O O . ILE A 1 119 ? -16.534 31.590 41.312 1.00 78.44 119 ILE A O 1
ATOM 947 N N . SER A 1 120 ? -14.597 32.685 41.618 1.00 71.44 120 SER A N 1
ATOM 948 C CA . SER A 1 120 ? -15.220 34.004 41.551 1.00 71.44 120 SER A CA 1
ATOM 949 C C . SER A 1 120 ? -15.688 34.265 40.120 1.00 71.44 120 SER A C 1
ATOM 951 O O . SER A 1 120 ? -14.919 34.110 39.173 1.00 71.44 120 SER A O 1
ATOM 953 N N . ARG A 1 121 ? -16.935 34.708 39.912 1.00 70.25 121 ARG A N 1
ATOM 954 C CA . ARG A 1 121 ? -17.393 35.077 38.556 1.00 70.25 121 ARG A CA 1
ATOM 955 C C . ARG A 1 121 ? -16.551 36.179 37.908 1.00 70.25 121 ARG A C 1
ATOM 957 O O . ARG A 1 121 ? -16.569 36.270 36.684 1.00 70.25 121 ARG A O 1
ATOM 964 N N . GLU A 1 122 ? -15.802 36.952 38.692 1.00 65.50 122 GLU A N 1
ATOM 965 C CA . GLU A 1 122 ? -14.830 37.937 38.208 1.00 65.50 122 GLU A CA 1
ATOM 966 C C . GLU A 1 122 ? -13.683 37.292 37.414 1.00 65.50 122 GLU A C 1
ATOM 968 O O . GLU A 1 122 ? -13.234 37.872 36.426 1.00 65.50 122 GLU A O 1
ATOM 973 N N . ASP A 1 123 ? -13.278 36.069 37.776 1.00 67.31 123 ASP A N 1
ATOM 974 C CA . ASP A 1 123 ? -12.239 35.307 37.068 1.00 67.31 123 ASP A CA 1
ATOM 975 C C . ASP A 1 123 ? -12.737 34.782 35.709 1.00 67.31 123 ASP A C 1
ATOM 977 O O . ASP A 1 123 ? -11.943 34.487 34.816 1.00 67.31 123 ASP A O 1
ATOM 981 N N . LEU A 1 124 ? -14.060 34.664 35.540 1.00 68.00 124 LEU A N 1
ATOM 982 C CA . LEU A 1 124 ? -14.704 34.209 34.303 1.00 68.00 124 LEU A CA 1
ATOM 983 C C . LEU A 1 124 ? -15.129 35.381 33.407 1.00 68.00 124 LEU A C 1
ATOM 985 O O . LEU A 1 124 ? -15.032 35.293 32.183 1.00 68.00 124 LEU A O 1
ATOM 989 N N . TYR A 1 125 ? -15.618 36.470 34.007 1.00 68.94 125 TYR A N 1
ATOM 990 C CA . TYR A 1 125 ? -16.114 37.651 33.309 1.00 68.94 125 TYR A CA 1
ATOM 991 C C . TYR A 1 125 ? -15.740 38.928 34.080 1.00 68.94 125 TYR A C 1
ATOM 993 O O . TYR A 1 125 ? -16.252 39.136 35.184 1.00 68.94 125 TYR A O 1
ATOM 1001 N N . PRO A 1 126 ? -14.936 39.839 33.499 1.00 67.69 126 PRO A N 1
ATOM 1002 C CA . PRO A 1 126 ? -14.592 41.089 34.167 1.00 67.69 126 PRO A CA 1
ATOM 1003 C C . PRO A 1 126 ? -15.844 41.948 34.405 1.00 67.69 126 PRO A C 1
ATOM 1005 O O . PRO A 1 126 ? -16.689 42.110 33.517 1.00 67.69 126 PRO A O 1
ATOM 1008 N N . CYS A 1 127 ? -15.979 42.519 35.606 1.00 73.44 127 CYS A N 1
ATOM 1009 C CA . CYS A 1 127 ? -17.100 43.403 35.920 1.00 73.44 127 CYS A CA 1
ATOM 1010 C C . CYS A 1 127 ? -16.915 44.767 35.239 1.00 73.44 127 CYS A C 1
ATOM 1012 O O . CYS A 1 127 ? -16.048 45.555 35.607 1.00 73.44 127 CYS A O 1
ATOM 1014 N N . MET A 1 128 ? -17.776 45.079 34.271 1.00 73.38 128 MET A N 1
ATOM 1015 C CA . MET A 1 128 ? -17.705 46.317 33.480 1.00 73.38 128 MET A CA 1
ATOM 1016 C C . MET A 1 128 ? -18.479 47.493 34.105 1.00 73.38 128 MET A C 1
ATOM 1018 O O . MET A 1 128 ? -18.969 48.359 33.383 1.00 73.38 128 MET A O 1
ATOM 1022 N N . CYS A 1 129 ? -18.673 47.521 35.426 1.00 74.06 129 CYS A N 1
ATOM 1023 C CA . CYS A 1 129 ? -19.372 48.643 36.053 1.00 74.06 129 CYS A CA 1
ATOM 1024 C C . CYS A 1 129 ? -18.465 49.871 36.205 1.00 74.06 129 CYS A C 1
ATOM 1026 O O . CYS A 1 129 ? -17.260 49.756 36.434 1.00 74.06 129 CYS A O 1
ATOM 1028 N N . ASP A 1 130 ? -19.076 51.054 36.216 1.00 70.06 130 ASP A N 1
ATOM 1029 C CA . ASP A 1 130 ? -18.369 52.317 36.462 1.00 70.06 130 ASP A CA 1
ATOM 1030 C C . ASP A 1 130 ? -17.704 52.363 37.854 1.00 70.06 130 ASP A C 1
ATOM 1032 O O . ASP A 1 130 ? -16.730 53.083 38.059 1.00 70.06 130 ASP A O 1
ATOM 1036 N N . CYS A 1 131 ? -18.156 51.526 38.800 1.00 71.75 131 CYS A N 1
ATOM 1037 C CA . CYS A 1 131 ? -17.520 51.327 40.106 1.00 71.75 131 CYS A CA 1
ATOM 1038 C C . CYS A 1 131 ? -16.075 50.795 40.044 1.00 71.75 131 CYS A C 1
ATOM 1040 O O . CYS A 1 131 ? -15.355 50.928 41.034 1.00 71.75 131 CYS A O 1
ATOM 1042 N N . HIS A 1 132 ? -15.636 50.226 38.915 1.00 70.19 132 HIS A N 1
ATOM 1043 C CA . HIS A 1 132 ? -14.263 49.746 38.716 1.00 70.19 132 HIS A CA 1
ATOM 1044 C C . HIS A 1 132 ? -13.398 50.688 37.857 1.00 70.19 132 HIS A C 1
ATOM 1046 O O . HIS A 1 132 ? -12.198 50.450 37.737 1.00 70.19 132 HIS A O 1
ATOM 1052 N N . GLN A 1 133 ? -13.947 51.782 37.303 1.00 62.44 133 GLN A N 1
ATOM 1053 C CA . GLN A 1 133 ? -13.216 52.702 36.406 1.00 62.44 133 GLN A CA 1
ATOM 1054 C C . GLN A 1 133 ? -12.266 53.685 37.120 1.00 62.44 133 GLN A C 1
ATOM 1056 O O . GLN A 1 133 ? -11.572 54.472 36.479 1.00 62.44 133 GLN A O 1
ATOM 1061 N N . GLY A 1 134 ? -12.162 53.625 38.447 1.00 55.44 134 GLY A N 1
ATOM 1062 C CA . GLY A 1 134 ? -11.153 54.352 39.210 1.00 55.44 134 GLY A CA 1
ATOM 1063 C C . GLY A 1 134 ? -10.982 53.712 40.578 1.00 55.44 134 GLY A C 1
ATOM 1064 O O . GLY A 1 134 ? -11.968 53.433 41.248 1.00 55.44 134 GLY A O 1
ATOM 1065 N N . GLN A 1 135 ? -9.740 53.471 41.005 1.00 55.00 135 GLN A N 1
ATOM 1066 C CA . GLN A 1 135 ? -9.359 52.765 42.244 1.00 55.00 135 GLN A CA 1
ATOM 1067 C C . GLN A 1 135 ? -9.788 53.455 43.564 1.00 55.00 135 GLN A C 1
ATOM 1069 O O . GLN A 1 135 ? -9.067 53.410 44.562 1.00 55.00 135 GLN A O 1
ATOM 1074 N N . ARG A 1 136 ? -10.945 54.122 43.635 1.00 50.03 136 ARG A N 1
ATOM 1075 C CA . ARG A 1 136 ? -11.460 54.718 44.869 1.00 50.03 136 ARG A CA 1
ATOM 1076 C C . ARG A 1 136 ? -12.964 54.513 45.015 1.00 50.03 136 ARG A C 1
ATOM 1078 O O . ARG A 1 136 ? -13.761 55.159 44.348 1.00 50.03 136 ARG A O 1
ATOM 1085 N N . ARG A 1 137 ? -13.270 53.731 46.058 1.00 48.72 137 ARG A N 1
ATOM 1086 C CA . ARG A 1 137 ? -14.558 53.436 46.708 1.00 48.72 137 ARG A CA 1
ATOM 1087 C C . ARG A 1 137 ? -15.253 52.174 46.196 1.00 48.72 137 ARG A C 1
ATOM 1089 O O . ARG A 1 137 ? -16.007 52.197 45.236 1.00 48.72 137 ARG A O 1
ATOM 1096 N N . LYS A 1 138 ? -15.086 51.101 46.984 1.00 51.22 138 LYS A N 1
ATOM 1097 C CA . LYS A 1 138 ? -16.091 50.048 47.176 1.00 51.22 138 LYS A CA 1
ATOM 1098 C C . LYS A 1 138 ? -17.434 50.727 47.473 1.00 51.22 138 LYS A C 1
ATOM 1100 O O . LYS A 1 138 ? -17.711 51.059 48.625 1.00 51.22 138 LYS A O 1
ATOM 1105 N N . SER A 1 139 ? -18.250 50.991 46.457 1.00 49.97 139 SER A N 1
ATOM 1106 C CA . SER A 1 139 ? -19.654 51.313 46.684 1.00 49.97 139 SER A CA 1
ATOM 1107 C C . SER A 1 139 ? -20.307 50.035 47.207 1.00 49.97 139 SER A C 1
ATOM 1109 O O . SER A 1 139 ? -20.605 49.126 46.429 1.00 49.97 139 SER A O 1
ATOM 1111 N N . MET A 1 140 ? -20.466 49.919 48.528 1.00 54.53 140 MET A N 1
ATOM 1112 C CA . MET A 1 140 ? -21.340 48.897 49.104 1.00 54.53 140 MET A CA 1
ATOM 1113 C C . MET A 1 140 ? -22.724 49.062 48.466 1.00 54.53 140 MET A C 1
ATOM 1115 O O . MET A 1 140 ? -23.347 50.107 48.636 1.00 54.53 140 MET A O 1
ATOM 1119 N N . GLY A 1 141 ? -23.175 48.062 47.702 1.00 59.41 141 GLY A N 1
ATOM 1120 C CA . GLY A 1 141 ? -24.543 48.016 47.170 1.00 59.41 141 GLY A CA 1
ATOM 1121 C C . GLY A 1 141 ? -24.720 48.110 45.649 1.00 59.41 141 GLY A C 1
ATOM 1122 O O . GLY A 1 141 ? -25.853 48.261 45.202 1.00 59.41 141 GLY A O 1
ATOM 1123 N N . CYS A 1 142 ? -23.672 47.998 44.820 1.00 70.56 142 CYS A N 1
ATOM 1124 C CA . CYS A 1 142 ? -23.894 47.828 43.376 1.00 70.56 142 CYS A CA 1
ATOM 1125 C C . CYS A 1 142 ? -24.459 46.423 43.088 1.00 70.56 142 CYS A C 1
ATOM 1127 O O . CYS A 1 142 ? -23.741 45.428 43.178 1.00 70.56 142 CYS A O 1
ATOM 1129 N N . ASN A 1 143 ? -25.735 46.334 42.698 1.00 70.25 143 ASN A N 1
ATOM 1130 C CA . ASN A 1 143 ? -26.395 45.056 42.389 1.00 70.25 143 ASN A CA 1
ATOM 1131 C C . ASN A 1 143 ? -25.718 44.291 41.239 1.00 70.25 143 ASN A C 1
ATOM 1133 O O . ASN A 1 143 ? -25.673 43.063 41.266 1.00 70.25 143 ASN A O 1
ATOM 1137 N N . LYS A 1 144 ? -25.148 45.002 40.252 1.00 68.94 144 LYS A N 1
ATOM 1138 C CA . LYS A 1 144 ? -24.384 44.375 39.160 1.00 68.94 144 LYS A CA 1
ATOM 1139 C C . LYS A 1 144 ? -23.072 43.773 39.673 1.00 68.94 144 LYS A C 1
ATOM 1141 O O . LYS A 1 144 ? -22.792 42.625 39.355 1.00 68.94 144 LYS A O 1
ATOM 1146 N N . CYS A 1 145 ? -22.322 44.480 40.521 1.00 71.88 145 CYS A N 1
ATOM 1147 C CA . CYS A 1 145 ? -21.142 43.919 41.192 1.00 71.88 145 CYS A CA 1
ATOM 1148 C C . CYS A 1 145 ? -21.508 42.706 42.041 1.00 71.88 145 CYS A C 1
ATOM 1150 O O . CYS A 1 145 ? -20.871 41.674 41.917 1.00 71.88 145 CYS A O 1
ATOM 1152 N N . ASN A 1 146 ? -22.561 42.783 42.855 1.00 71.69 146 ASN A N 1
ATOM 1153 C CA . ASN A 1 146 ? -22.941 41.663 43.717 1.00 71.69 146 ASN A CA 1
ATOM 1154 C C . ASN A 1 146 ? -23.273 40.391 42.911 1.00 71.69 146 ASN A C 1
ATOM 1156 O O . ASN A 1 146 ? -22.973 39.284 43.336 1.00 71.69 146 ASN A O 1
ATOM 1160 N N . TYR A 1 147 ? -23.839 40.549 41.712 1.00 69.88 147 TYR A N 1
ATOM 1161 C CA . TYR A 1 147 ? -24.095 39.442 40.791 1.00 69.88 147 TYR A CA 1
ATOM 1162 C C . TYR A 1 147 ? -22.835 38.936 40.054 1.00 69.88 147 TYR A C 1
ATOM 1164 O O . TYR A 1 147 ? -22.732 37.741 39.769 1.00 69.88 147 TYR A O 1
ATOM 1172 N N . HIS A 1 148 ? -21.889 39.829 39.734 1.00 68.69 148 HIS A N 1
ATOM 1173 C CA . HIS A 1 148 ? -20.649 39.526 39.001 1.00 68.69 148 HIS A CA 1
ATOM 1174 C C . HIS A 1 148 ? -19.465 39.100 39.887 1.00 68.69 148 HIS A C 1
ATOM 1176 O O . HIS A 1 148 ? -18.558 38.460 39.376 1.00 68.69 148 HIS A O 1
ATOM 1182 N N . HIS A 1 149 ? -19.483 39.399 41.186 1.00 71.69 149 HIS A N 1
ATOM 1183 C CA . HIS A 1 149 ? -18.500 38.936 42.179 1.00 71.69 149 HIS A CA 1
ATOM 1184 C C . HIS A 1 149 ? -19.067 37.831 43.085 1.00 71.69 149 HIS A C 1
ATOM 1186 O O . HIS A 1 149 ? -18.475 37.503 44.108 1.00 71.69 149 HIS A O 1
ATOM 1192 N N . ALA A 1 150 ? -20.230 37.272 42.739 1.00 71.12 150 ALA A N 1
ATOM 1193 C CA . ALA A 1 150 ? -20.733 36.074 43.394 1.00 71.12 150 ALA A CA 1
ATOM 1194 C C . ALA A 1 150 ? -19.868 34.867 43.009 1.00 71.12 150 ALA A C 1
ATOM 1196 O O . ALA A 1 150 ? -19.467 34.723 41.850 1.00 71.12 150 ALA A O 1
ATOM 1197 N N . GLU A 1 151 ? -19.626 33.980 43.969 1.00 75.88 151 GLU A N 1
ATOM 1198 C CA . GLU A 1 151 ? -19.005 32.684 43.708 1.00 75.88 151 GLU A CA 1
ATOM 1199 C C . GLU A 1 151 ? -19.917 31.854 42.795 1.00 75.88 151 GLU A C 1
ATOM 1201 O O . GLU A 1 151 ? -21.143 31.818 42.935 1.00 75.88 151 GLU A O 1
ATOM 1206 N N . THR A 1 152 ? -19.318 31.211 41.801 1.00 77.94 152 THR A N 1
ATOM 1207 C CA . THR A 1 152 ? -19.986 30.266 40.911 1.00 77.94 152 THR A CA 1
ATOM 1208 C C . THR A 1 152 ? -19.219 28.965 40.917 1.00 77.94 152 THR A C 1
ATOM 1210 O O . THR A 1 152 ? -17.992 28.934 40.903 1.00 77.94 152 THR A O 1
ATOM 1213 N N . ARG A 1 153 ? -19.975 27.874 40.920 1.00 84.06 153 ARG A N 1
ATOM 1214 C CA . ARG A 1 153 ? -19.423 26.534 40.842 1.00 84.06 153 ARG A CA 1
ATOM 1215 C C . ARG A 1 153 ? -19.264 26.126 39.385 1.00 84.06 153 ARG A C 1
ATOM 1217 O O . ARG A 1 153 ? -20.235 26.165 38.626 1.00 84.06 153 ARG A O 1
ATOM 1224 N N . ILE A 1 154 ? -18.057 25.723 39.013 1.00 85.00 154 ILE A N 1
ATOM 1225 C CA . ILE A 1 154 ? -17.757 25.163 37.697 1.00 85.00 154 ILE A CA 1
ATOM 1226 C C . ILE A 1 154 ? -17.399 23.681 37.808 1.00 85.00 154 ILE A C 1
ATOM 1228 O O . ILE A 1 154 ? -16.982 23.196 38.857 1.00 85.00 154 ILE A O 1
ATOM 1232 N N . TYR A 1 155 ? -17.558 22.954 36.707 1.00 87.94 155 TYR A N 1
ATOM 1233 C CA . TYR A 1 155 ? -17.368 21.509 36.657 1.00 87.94 155 TYR A CA 1
ATOM 1234 C C . TYR A 1 155 ? -16.438 21.157 35.498 1.00 87.94 155 TYR A C 1
ATOM 1236 O O . TYR A 1 155 ? -16.849 21.250 34.342 1.00 87.94 155 TYR A O 1
ATOM 1244 N N . ARG A 1 156 ? -15.199 20.753 35.802 1.00 89.19 156 ARG A N 1
ATOM 1245 C CA . ARG A 1 156 ? -14.176 20.404 34.803 1.00 89.19 156 ARG A CA 1
ATOM 1246 C C . ARG A 1 156 ? -13.981 18.899 34.717 1.00 89.19 156 ARG A C 1
ATOM 1248 O O . ARG A 1 156 ? -13.537 18.268 35.671 1.00 89.19 156 ARG A O 1
ATOM 1255 N N . TYR A 1 157 ? -14.306 18.320 33.566 1.00 93.00 157 TYR A N 1
ATOM 1256 C CA . TYR A 1 157 ? -14.221 16.874 33.354 1.00 93.00 157 TYR A CA 1
ATOM 1257 C C . TYR A 1 157 ? -12.803 16.377 32.980 1.00 93.00 157 TYR A C 1
ATOM 1259 O O . TYR A 1 157 ? -12.559 15.170 32.948 1.00 93.00 157 TYR A O 1
ATOM 1267 N N . SER A 1 158 ? -11.845 17.283 32.756 1.00 92.81 158 SER A N 1
ATOM 1268 C CA . SER A 1 158 ? -10.491 16.983 32.260 1.00 92.81 158 SER A CA 1
ATOM 1269 C C . SER A 1 158 ? -9.734 15.951 33.101 1.00 92.81 158 SER A C 1
ATOM 1271 O O . SER A 1 158 ? -9.207 14.989 32.553 1.00 92.81 158 SER A O 1
ATOM 1273 N N . ALA A 1 159 ? -9.760 16.056 34.433 1.00 93.94 159 ALA A N 1
ATOM 1274 C CA . ALA A 1 159 ? -9.089 15.088 35.309 1.00 93.94 159 ALA A CA 1
ATOM 1275 C C . ALA A 1 159 ? -9.639 13.656 35.152 1.00 93.94 159 ALA A C 1
ATOM 1277 O O . ALA A 1 159 ? -8.891 12.676 35.215 1.00 93.94 159 ALA A O 1
ATOM 1278 N N . VAL A 1 160 ? -10.950 13.525 34.920 1.00 96.25 160 VAL A N 1
ATOM 1279 C CA . VAL A 1 160 ? -11.583 12.230 34.643 1.00 96.25 160 VAL A CA 1
ATOM 1280 C C . VAL A 1 160 ? -11.191 11.746 33.247 1.00 96.25 160 VAL A C 1
ATOM 1282 O O . VAL A 1 160 ? -10.831 10.580 33.085 1.00 96.25 160 VAL A O 1
ATOM 1285 N N . TYR A 1 161 ? -11.211 12.635 32.251 1.00 96.94 161 TYR A N 1
ATOM 1286 C CA . TYR A 1 161 ? -10.773 12.330 30.890 1.00 96.94 161 TYR A CA 1
ATOM 1287 C C . TYR A 1 161 ? -9.327 11.815 30.849 1.00 96.94 161 TYR A C 1
ATOM 1289 O O . TYR A 1 161 ? -9.074 10.772 30.247 1.00 96.94 161 TYR A O 1
ATOM 1297 N N . ASP A 1 162 ? -8.400 12.477 31.541 1.00 97.62 162 ASP A N 1
ATOM 1298 C CA . ASP A 1 162 ? -6.985 12.101 31.597 1.00 97.62 162 ASP A CA 1
ATOM 1299 C C . ASP A 1 162 ? -6.780 10.737 32.259 1.00 97.62 162 ASP A C 1
ATOM 1301 O O . ASP A 1 162 ? -6.036 9.896 31.742 1.00 97.62 162 ASP A O 1
ATOM 1305 N N . LEU A 1 163 ? -7.480 10.481 33.372 1.00 98.12 163 LEU A N 1
ATOM 1306 C CA . LEU A 1 163 ? -7.442 9.188 34.053 1.00 98.12 163 LEU A CA 1
ATOM 1307 C C . LEU A 1 163 ? -7.923 8.061 33.128 1.00 98.12 163 LEU A C 1
ATOM 1309 O O . LEU A 1 163 ? -7.255 7.031 33.004 1.00 98.12 163 LEU A O 1
ATOM 1313 N N . VAL A 1 164 ? -9.060 8.261 32.455 1.00 98.12 164 VAL A N 1
ATOM 1314 C CA . VAL A 1 164 ? -9.619 7.272 31.525 1.00 98.12 164 VAL A CA 1
ATOM 1315 C C . VAL A 1 164 ? -8.694 7.081 30.325 1.00 98.12 164 VAL A C 1
ATOM 1317 O O . VAL A 1 164 ? -8.396 5.948 29.957 1.00 98.12 164 VAL A O 1
ATOM 1320 N N . SER A 1 165 ? -8.193 8.165 29.736 1.00 97.88 165 SER A N 1
ATOM 1321 C CA . SER A 1 165 ? -7.294 8.120 28.581 1.00 97.88 165 SER A CA 1
ATOM 1322 C C . SER A 1 165 ? -6.009 7.352 28.895 1.00 97.88 165 SER A C 1
ATOM 1324 O O . SER A 1 165 ? -5.591 6.502 28.105 1.00 97.88 165 SER A O 1
ATOM 1326 N N . LYS A 1 166 ? -5.423 7.573 30.080 1.00 98.12 166 LYS A N 1
ATOM 1327 C CA . LYS A 1 166 ? -4.262 6.819 30.569 1.00 98.12 166 LYS A CA 1
ATOM 1328 C C . LYS A 1 166 ? -4.573 5.330 30.720 1.00 98.12 166 LYS A C 1
ATOM 1330 O O . LYS A 1 166 ? -3.761 4.501 30.315 1.00 98.12 166 LYS A O 1
ATOM 1335 N N . PHE A 1 167 ? -5.736 4.988 31.268 1.00 98.31 167 PHE A N 1
ATOM 1336 C CA . PHE A 1 167 ? -6.142 3.593 31.428 1.00 98.31 167 PHE A CA 1
ATOM 1337 C C . PHE A 1 167 ? -6.402 2.898 30.084 1.00 98.31 167 PHE A C 1
ATOM 1339 O O . PHE A 1 167 ? -6.011 1.749 29.902 1.00 98.31 167 PHE A O 1
ATOM 1346 N N . VAL A 1 168 ? -6.993 3.598 29.110 1.00 97.94 168 VAL A N 1
ATOM 1347 C CA . VAL A 1 168 ? -7.166 3.081 27.743 1.00 97.94 168 VAL A CA 1
ATOM 1348 C C . VAL A 1 168 ? -5.807 2.848 27.074 1.00 97.94 168 VAL A C 1
ATOM 1350 O O . VAL A 1 168 ? -5.605 1.793 26.483 1.00 97.94 168 VAL A O 1
ATOM 1353 N N . THR A 1 169 ? -4.847 3.768 27.229 1.00 98.00 169 THR A N 1
ATOM 1354 C CA . THR A 1 169 ? -3.465 3.570 26.746 1.00 98.00 169 THR A CA 1
ATOM 1355 C C . THR A 1 169 ? -2.803 2.355 27.392 1.00 98.00 169 THR A C 1
ATOM 1357 O O . THR A 1 169 ? -2.079 1.626 26.723 1.00 98.00 169 THR A O 1
ATOM 1360 N N . GLN A 1 170 ? -3.053 2.113 28.681 1.00 97.75 170 GLN A N 1
ATOM 1361 C CA . GLN A 1 170 ? -2.572 0.905 29.345 1.00 97.75 170 GLN A CA 1
ATOM 1362 C C . GLN A 1 170 ? -3.219 -0.350 28.746 1.00 97.75 170 GLN A C 1
ATOM 1364 O O . GLN A 1 170 ? -2.512 -1.301 28.439 1.00 97.75 170 GLN A O 1
ATOM 1369 N N . ALA A 1 171 ? -4.538 -0.350 28.533 1.00 97.25 171 ALA A N 1
ATOM 1370 C CA . ALA A 1 171 ? -5.243 -1.492 27.953 1.00 97.25 171 ALA A CA 1
ATOM 1371 C C . ALA A 1 171 ? -4.738 -1.844 26.541 1.00 97.25 171 ALA A C 1
ATOM 1373 O O . ALA A 1 171 ? -4.666 -3.016 26.197 1.00 97.25 171 ALA A O 1
ATOM 1374 N N . GLU A 1 172 ? -4.338 -0.855 25.738 1.00 94.88 172 GLU A N 1
ATOM 1375 C CA . GLU A 1 172 ? -3.752 -1.063 24.402 1.00 94.88 172 GLU A CA 1
ATOM 1376 C C . GLU A 1 172 ? -2.401 -1.811 24.424 1.00 94.88 172 GLU A C 1
ATOM 1378 O O . GLU A 1 172 ? -1.964 -2.297 23.382 1.00 94.88 172 GLU A O 1
ATOM 1383 N N . GLN A 1 173 ? -1.744 -1.913 25.584 1.00 95.81 173 GLN A N 1
ATOM 1384 C CA . GLN A 1 173 ? -0.468 -2.620 25.769 1.00 95.81 173 GLN A CA 1
ATOM 1385 C C . GLN A 1 173 ? -0.634 -4.023 26.372 1.00 95.81 173 GLN A C 1
ATOM 1387 O O . GLN A 1 173 ? 0.338 -4.775 26.451 1.00 95.81 173 GLN A O 1
ATOM 1392 N N . GLU A 1 174 ? -1.840 -4.373 26.815 1.00 96.12 174 GLU A N 1
ATOM 1393 C CA . GLU A 1 174 ? -2.135 -5.655 27.451 1.00 96.12 174 GLU A CA 1
ATOM 1394 C C . GLU A 1 174 ? -2.488 -6.736 26.420 1.00 96.12 174 GLU A C 1
ATOM 1396 O O . GLU A 1 174 ? -2.719 -6.473 25.237 1.00 96.12 174 GLU A O 1
ATOM 1401 N N . ASN A 1 175 ? -2.564 -7.988 26.878 1.00 94.75 175 ASN A N 1
ATOM 1402 C CA . ASN A 1 175 ? -3.071 -9.067 26.034 1.00 94.75 175 ASN A CA 1
ATOM 1403 C C . ASN A 1 175 ? -4.565 -8.855 25.681 1.00 94.75 175 ASN A C 1
ATOM 1405 O O . ASN A 1 175 ? -5.285 -8.182 26.424 1.00 94.75 175 ASN A O 1
ATOM 1409 N N . PRO A 1 176 ? -5.067 -9.440 24.575 1.00 95.12 176 PRO A N 1
ATOM 1410 C CA . PRO A 1 176 ? -6.400 -9.124 24.056 1.00 95.12 176 PRO A CA 1
ATOM 1411 C C . PRO A 1 176 ? -7.560 -9.407 25.019 1.00 95.12 176 PRO A C 1
ATOM 1413 O O . PRO A 1 176 ? -8.551 -8.678 25.027 1.00 95.12 176 PRO A O 1
ATOM 1416 N N . GLU A 1 177 ? -7.468 -10.460 25.832 1.00 95.06 177 GLU A N 1
ATOM 1417 C CA . GLU A 1 177 ? -8.527 -10.818 26.782 1.00 95.06 177 GLU A CA 1
ATOM 1418 C C . GLU A 1 177 ? -8.558 -9.850 27.968 1.00 95.06 177 GLU A C 1
ATOM 1420 O O . GLU A 1 177 ? -9.617 -9.306 28.300 1.00 95.06 177 GLU A O 1
ATOM 1425 N N . THR A 1 178 ? -7.383 -9.542 28.524 1.00 96.62 178 THR A N 1
ATOM 1426 C CA . THR A 1 178 ? -7.183 -8.509 29.549 1.00 96.62 178 THR A CA 1
ATOM 1427 C C . THR A 1 178 ? -7.687 -7.147 29.070 1.00 96.62 178 THR A C 1
ATOM 1429 O O . THR A 1 178 ? -8.502 -6.504 29.739 1.00 96.62 178 THR A O 1
ATOM 1432 N N . ALA A 1 179 ? -7.256 -6.723 27.880 1.00 97.44 179 ALA A N 1
ATOM 1433 C CA . ALA A 1 179 ? -7.615 -5.444 27.284 1.00 97.44 179 ALA A CA 1
ATOM 1434 C C . ALA A 1 179 ? -9.126 -5.328 27.032 1.00 97.44 179 ALA A C 1
ATOM 1436 O O . ALA A 1 179 ? -9.722 -4.290 27.322 1.00 97.44 179 ALA A O 1
ATOM 1437 N N . ALA A 1 180 ? -9.778 -6.390 26.543 1.00 97.12 180 ALA A N 1
ATOM 1438 C CA . ALA A 1 180 ? -11.221 -6.394 26.313 1.00 97.12 180 ALA A CA 1
ATOM 1439 C C . ALA A 1 180 ? -12.008 -6.172 27.613 1.00 97.12 180 ALA A C 1
ATOM 1441 O O . ALA A 1 180 ? -12.905 -5.327 27.644 1.00 97.12 180 ALA A O 1
ATOM 1442 N N . VAL A 1 181 ? -11.639 -6.866 28.695 1.00 97.50 181 VAL A N 1
ATOM 1443 C CA . VAL A 1 181 ? -12.244 -6.676 30.024 1.00 97.50 181 VAL A CA 1
ATOM 1444 C C . VAL A 1 181 ? -12.073 -5.235 30.504 1.00 97.50 181 VAL A C 1
ATOM 1446 O O . VAL A 1 181 ? -13.043 -4.608 30.935 1.00 97.50 181 VAL A O 1
ATOM 1449 N N . MET A 1 182 ? -10.857 -4.692 30.397 1.00 98.31 182 MET A N 1
ATOM 1450 C CA . MET A 1 182 ? -10.553 -3.317 30.799 1.00 98.31 182 MET A CA 1
ATOM 1451 C C . MET A 1 182 ? -11.403 -2.300 30.026 1.00 98.31 182 MET A C 1
ATOM 1453 O O . MET A 1 182 ? -12.085 -1.474 30.632 1.00 98.31 182 MET A O 1
ATOM 1457 N N . LEU A 1 183 ? -11.402 -2.379 28.694 1.00 98.38 183 LEU A N 1
ATOM 1458 C CA . LEU A 1 183 ? -12.085 -1.432 27.811 1.00 98.38 183 LEU A CA 1
ATOM 1459 C C . LEU A 1 183 ? -13.611 -1.489 27.948 1.00 98.38 183 LEU A C 1
ATOM 1461 O O . LEU A 1 183 ? -14.265 -0.448 27.992 1.00 98.38 183 LEU A O 1
ATOM 1465 N N . LEU A 1 184 ? -14.190 -2.689 28.043 1.00 98.06 184 LEU A N 1
ATOM 1466 C CA . LEU A 1 184 ? -15.630 -2.852 28.245 1.00 98.06 184 LEU A CA 1
ATOM 1467 C C . LEU A 1 184 ? -16.062 -2.360 29.630 1.00 98.06 184 LEU A C 1
ATOM 1469 O O . LEU A 1 184 ? -17.097 -1.705 29.753 1.00 98.06 184 LEU A O 1
ATOM 1473 N N . GLY A 1 185 ? -15.257 -2.629 30.660 1.00 97.06 185 GLY A N 1
ATOM 1474 C CA . GLY A 1 185 ? -15.494 -2.120 32.006 1.00 97.06 185 GLY A CA 1
ATOM 1475 C C . GLY A 1 185 ? -15.505 -0.592 32.044 1.00 97.06 185 GLY A C 1
ATOM 1476 O O . GLY A 1 185 ? -16.461 0.001 32.534 1.00 97.06 185 GLY A O 1
ATOM 1477 N N . VAL A 1 186 ? -14.509 0.055 31.433 1.00 97.31 186 VAL A N 1
ATOM 1478 C CA . VAL A 1 186 ? -14.470 1.523 31.311 1.00 97.31 186 VAL A CA 1
ATOM 1479 C C . VAL A 1 186 ? -15.665 2.058 30.535 1.00 97.31 186 VAL A C 1
ATOM 1481 O O . VAL A 1 186 ? -16.274 3.031 30.970 1.00 97.31 186 VAL A O 1
ATOM 1484 N N . ALA A 1 187 ? -16.037 1.427 29.416 1.00 97.81 187 ALA A N 1
ATOM 1485 C CA . ALA A 1 187 ? -17.208 1.839 28.648 1.00 97.81 187 ALA A CA 1
ATOM 1486 C C . ALA A 1 187 ? -18.467 1.850 29.524 1.00 97.81 187 ALA A C 1
ATOM 14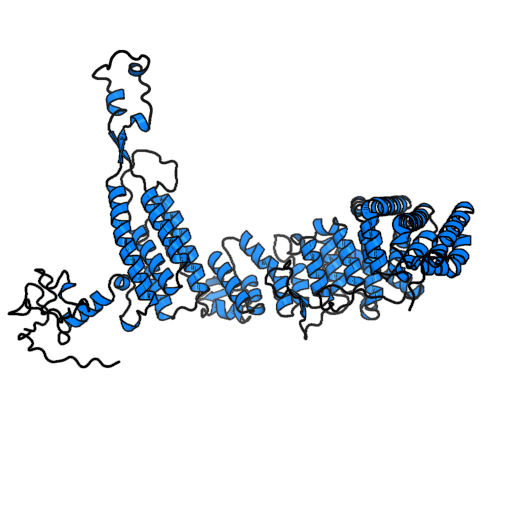88 O O . ALA A 1 187 ? -19.213 2.826 29.508 1.00 97.81 187 ALA A O 1
ATOM 1489 N N . LYS A 1 188 ? -18.675 0.804 30.335 1.00 96.81 188 LYS A N 1
ATOM 1490 C CA . LYS A 1 188 ? -19.789 0.748 31.287 1.00 96.81 188 LYS A CA 1
ATOM 1491 C C . LYS A 1 188 ? -19.746 1.911 32.277 1.00 96.81 188 LYS A C 1
ATOM 1493 O O . LYS A 1 188 ? -20.767 2.567 32.454 1.00 96.81 188 LYS A O 1
ATOM 1498 N N . GLU A 1 189 ? -18.595 2.175 32.892 1.00 95.81 189 GLU A N 1
ATOM 1499 C CA . GLU A 1 189 ? -18.462 3.259 33.872 1.00 95.81 189 GLU A CA 1
ATOM 1500 C C . GLU A 1 189 ? -18.737 4.636 33.251 1.00 95.81 189 GLU A C 1
ATOM 1502 O O . GLU A 1 189 ? -19.457 5.436 33.845 1.00 95.81 189 GLU A O 1
ATOM 1507 N N . LEU A 1 190 ? -18.271 4.891 32.022 1.00 96.31 190 LEU A N 1
ATOM 1508 C CA . LEU A 1 190 ? -18.571 6.132 31.296 1.00 96.31 190 LEU A CA 1
ATOM 1509 C C . LEU A 1 190 ? -20.076 6.312 31.044 1.00 96.31 190 LEU A C 1
ATOM 1511 O O . LEU A 1 190 ? -20.591 7.422 31.154 1.00 96.31 190 LEU A O 1
ATOM 1515 N N . MET A 1 191 ? -20.809 5.234 30.740 1.00 94.81 191 MET A N 1
ATOM 1516 C CA . MET A 1 191 ? -22.259 5.313 30.498 1.00 94.81 191 MET A CA 1
ATOM 1517 C C . MET A 1 191 ? -23.073 5.642 31.759 1.00 94.81 191 MET A C 1
ATOM 1519 O O . MET A 1 191 ? -24.221 6.072 31.648 1.00 94.81 191 MET A O 1
ATOM 1523 N N . LEU A 1 192 ? -22.501 5.459 32.954 1.00 92.44 192 LEU A N 1
ATOM 1524 C CA . LEU A 1 192 ? -23.162 5.758 34.230 1.00 92.44 192 LEU A CA 1
ATOM 1525 C C . LEU A 1 192 ? -22.997 7.217 34.674 1.00 92.44 192 LEU A C 1
ATOM 1527 O O . LEU A 1 192 ? -23.695 7.664 35.591 1.00 92.44 192 LEU A O 1
ATOM 1531 N N . GLN A 1 193 ? -22.087 7.959 34.047 1.00 92.12 193 GLN A N 1
ATOM 1532 C CA . GLN A 1 193 ? -21.767 9.320 34.449 1.00 92.12 193 GLN A CA 1
ATOM 1533 C C . GLN A 1 193 ? -22.846 10.316 34.025 1.00 92.12 193 GLN A C 1
ATOM 1535 O O . GLN A 1 193 ? -23.534 10.169 33.013 1.00 92.12 193 GLN A O 1
ATOM 1540 N N . LYS A 1 194 ? -23.001 11.358 34.837 1.00 87.75 194 LYS A N 1
ATOM 1541 C CA . LYS A 1 194 ? -24.027 12.387 34.709 1.00 87.75 194 LYS A CA 1
ATOM 1542 C C . LYS A 1 194 ? -23.374 13.754 34.760 1.00 87.75 194 LYS A C 1
ATOM 1544 O O . LYS A 1 194 ? -22.488 14.003 35.570 1.00 87.75 194 LYS A O 1
ATOM 1549 N N . GLU A 1 195 ? -23.859 14.636 33.902 1.00 84.88 195 GLU A N 1
ATOM 1550 C CA . GLU A 1 195 ? -23.404 16.017 33.834 1.00 84.88 195 GLU A CA 1
ATOM 1551 C C . GLU A 1 195 ? -24.186 16.874 34.846 1.00 84.88 195 GLU A C 1
ATOM 1553 O O . GLU A 1 195 ? -25.423 16.876 34.805 1.00 84.88 195 GLU A O 1
ATOM 1558 N N . PRO A 1 196 ? -23.504 17.589 35.760 1.00 84.62 196 PRO A N 1
ATOM 1559 C CA . PRO A 1 196 ? -24.130 18.590 36.611 1.00 84.62 196 PRO A CA 1
ATOM 1560 C C . PRO A 1 196 ? -24.652 19.786 35.794 1.00 84.62 196 PRO A C 1
ATOM 1562 O O . PRO A 1 196 ? -24.162 20.047 34.693 1.00 84.62 196 PRO A O 1
ATOM 1565 N N . PRO A 1 197 ? -25.611 20.567 36.321 1.00 78.00 197 PRO A N 1
ATOM 1566 C CA . PRO A 1 197 ? -26.045 21.809 35.684 1.00 78.00 197 PRO A CA 1
ATOM 1567 C C . PRO A 1 197 ? -24.871 22.798 35.580 1.00 78.00 197 PRO A C 1
ATOM 1569 O O . PRO A 1 197 ? -24.359 23.255 36.600 1.00 78.00 197 PRO A O 1
ATOM 1572 N N . GLN A 1 198 ? -24.430 23.126 34.363 1.00 68.88 198 GLN A N 1
ATOM 1573 C CA . GLN A 1 198 ? -23.310 24.049 34.140 1.00 68.88 198 GLN A CA 1
ATOM 1574 C C . GLN A 1 198 ? -23.780 25.497 33.937 1.00 68.88 198 GLN A C 1
ATOM 1576 O O . GLN A 1 198 ? -24.773 25.752 33.253 1.00 68.88 198 GLN A O 1
ATOM 1581 N N . VAL A 1 199 ? -23.022 26.450 34.490 1.00 57.88 199 VAL A N 1
ATOM 1582 C CA . VAL A 1 199 ? -23.191 27.898 34.284 1.00 57.88 199 VAL A CA 1
ATOM 1583 C C . VAL A 1 199 ? -21.955 28.425 33.550 1.00 57.88 199 VAL A C 1
ATOM 1585 O O . VAL A 1 199 ? -20.982 28.832 34.173 1.00 57.88 199 VAL A O 1
ATOM 1588 N N . GLY A 1 200 ? -21.969 28.380 32.217 1.00 58.69 200 GLY A N 1
ATOM 1589 C CA . GLY A 1 200 ? -20.868 28.871 31.376 1.00 58.69 200 GLY A CA 1
ATOM 1590 C C . GLY A 1 200 ? -20.608 27.986 30.157 1.00 58.69 200 GLY A C 1
ATOM 1591 O O . GLY A 1 200 ? -21.095 26.861 30.086 1.00 58.69 200 GLY A O 1
ATOM 1592 N N . GLN A 1 201 ? -19.861 28.505 29.181 1.00 58.84 201 GLN A N 1
ATOM 1593 C CA . GLN A 1 201 ? -19.379 27.731 28.032 1.00 58.84 201 GLN A CA 1
ATOM 1594 C C . GLN A 1 201 ? -17.905 27.381 28.259 1.00 58.84 201 GLN A C 1
ATOM 1596 O O . GLN A 1 201 ? -17.059 28.273 28.238 1.00 58.84 201 GLN A O 1
ATOM 1601 N N . ALA A 1 202 ? -17.596 26.101 28.478 1.00 63.50 202 ALA A N 1
ATOM 1602 C CA . ALA A 1 202 ? -16.218 25.618 28.411 1.00 63.50 202 ALA A CA 1
ATOM 1603 C C . ALA A 1 202 ? -15.751 25.603 26.946 1.00 63.50 202 ALA A C 1
ATOM 1605 O O . ALA A 1 202 ? -16.516 25.235 26.051 1.00 63.50 202 ALA A O 1
ATOM 1606 N N . GLN A 1 203 ? -14.510 26.029 26.697 1.00 67.81 203 GLN A N 1
ATOM 1607 C CA . GLN A 1 203 ? -13.931 26.062 25.347 1.00 67.81 203 GLN A CA 1
ATOM 1608 C C . GLN A 1 203 ? -13.264 24.733 24.963 1.00 67.81 203 GLN A C 1
ATOM 1610 O O . GLN A 1 203 ? -13.207 24.410 23.777 1.00 67.81 203 GLN A O 1
ATOM 1615 N N . ASP A 1 204 ? -12.787 23.957 25.943 1.00 81.12 204 ASP A N 1
ATOM 1616 C CA . ASP A 1 204 ? -12.086 22.693 25.711 1.00 81.12 204 ASP A CA 1
ATOM 1617 C C . ASP A 1 204 ? -13.066 21.496 25.678 1.00 81.12 204 ASP A C 1
ATOM 1619 O O . ASP A 1 204 ? -13.776 21.240 26.659 1.00 81.12 204 ASP A O 1
ATOM 1623 N N . PRO A 1 205 ? -13.107 20.713 24.581 1.00 82.81 205 PRO A N 1
ATOM 1624 C CA . PRO A 1 205 ? -13.911 19.495 24.485 1.00 82.81 205 PRO A CA 1
ATOM 1625 C C . PRO A 1 205 ? -13.623 18.432 25.557 1.00 82.81 205 PRO A C 1
ATOM 1627 O O . PRO A 1 205 ? -14.482 17.582 25.786 1.00 82.81 205 PRO A O 1
ATOM 1630 N N . THR A 1 206 ? -12.445 18.439 26.185 1.00 88.19 206 THR A N 1
ATOM 1631 C CA . THR A 1 206 ? -12.060 17.496 27.251 1.00 88.19 206 THR A CA 1
ATOM 1632 C C . THR A 1 206 ? -12.628 17.883 28.620 1.00 88.19 206 THR A C 1
ATOM 1634 O O . THR A 1 206 ? -12.822 17.020 29.477 1.00 88.19 206 THR A O 1
ATOM 1637 N N . GLU A 1 207 ? -12.975 19.159 28.817 1.00 86.94 207 GLU A N 1
ATOM 1638 C CA . GLU A 1 207 ? -13.596 19.658 30.048 1.00 86.94 207 GLU A CA 1
ATOM 1639 C C . GLU A 1 207 ? -15.112 19.423 30.084 1.00 86.94 207 GLU A C 1
ATOM 1641 O O . GLU A 1 207 ? -15.708 19.383 31.165 1.00 86.94 207 GLU A O 1
ATOM 1646 N N . VAL A 1 208 ? -15.738 19.236 28.917 1.00 89.56 208 VAL A N 1
ATOM 1647 C CA . VAL A 1 208 ? -17.176 18.978 28.772 1.00 89.56 208 VAL A CA 1
ATOM 1648 C C . VAL A 1 208 ? -17.437 17.478 28.715 1.00 89.56 208 VAL A C 1
ATOM 1650 O O . VAL A 1 208 ? -17.039 16.815 27.757 1.00 89.56 208 VAL A O 1
ATOM 1653 N N . LEU A 1 209 ? -18.194 16.954 29.686 1.00 91.94 209 LEU A N 1
ATOM 1654 C CA . LEU A 1 209 ? -18.479 15.520 29.818 1.00 91.94 209 LEU A CA 1
ATOM 1655 C C . LEU A 1 209 ? -18.983 14.909 28.508 1.00 91.94 209 LEU A C 1
ATOM 1657 O O . LEU A 1 209 ? -18.433 13.915 28.044 1.00 91.94 209 LEU A O 1
ATOM 1661 N N . LYS A 1 210 ? -19.991 15.516 27.871 1.00 92.12 210 LYS A N 1
ATOM 1662 C CA . LYS A 1 210 ? -20.587 14.971 26.638 1.00 92.12 210 LYS A CA 1
ATOM 1663 C C . LYS A 1 210 ? -19.564 14.806 25.512 1.00 92.12 210 LYS A C 1
ATOM 1665 O O . LYS A 1 210 ? -19.559 13.780 24.837 1.00 92.12 210 LYS A O 1
ATOM 1670 N N . SER A 1 211 ? -18.707 15.803 25.308 1.00 92.19 211 SER A N 1
ATOM 1671 C CA . SER A 1 211 ? -17.692 15.798 24.250 1.00 92.19 211 SER A CA 1
ATOM 1672 C C . SER A 1 211 ? -16.542 14.845 24.581 1.00 92.19 211 SER A C 1
ATOM 1674 O O . SER A 1 211 ? -16.131 14.053 23.731 1.00 92.19 211 SER A O 1
ATOM 1676 N N . ALA A 1 212 ? -16.072 14.872 25.827 1.00 94.69 212 ALA A N 1
ATOM 1677 C CA . ALA A 1 212 ? -15.008 14.019 26.336 1.00 94.69 212 ALA A CA 1
ATOM 1678 C C . ALA A 1 212 ? -15.387 12.529 26.267 1.00 94.69 212 ALA A C 1
ATOM 1680 O O . ALA A 1 212 ? -14.632 11.714 25.735 1.00 94.69 212 ALA A O 1
ATOM 1681 N N . VAL A 1 213 ? -16.589 12.172 26.733 1.00 96.25 213 VAL A N 1
ATOM 1682 C CA . VAL A 1 213 ? -17.099 10.792 26.705 1.00 96.25 213 VAL A CA 1
ATOM 1683 C C . VAL A 1 213 ? -17.236 10.285 25.269 1.00 96.25 213 VAL A C 1
ATOM 1685 O O . VAL A 1 213 ? -16.862 9.147 25.002 1.00 96.25 213 VAL A O 1
ATOM 1688 N N . VAL A 1 214 ? -17.702 11.105 24.318 1.00 96.19 214 VAL A N 1
ATOM 1689 C CA . VAL A 1 214 ? -17.780 10.704 22.898 1.00 96.19 214 VAL A CA 1
ATOM 1690 C C . VAL A 1 214 ? -16.399 10.374 22.328 1.00 96.19 214 VAL A C 1
ATOM 1692 O O . VAL A 1 214 ? -16.254 9.348 21.663 1.00 96.19 214 VAL A O 1
ATOM 1695 N N . GLN A 1 215 ? -15.380 11.190 22.612 1.00 96.44 215 GLN A N 1
ATOM 1696 C CA . GLN A 1 215 ? -14.010 10.934 22.148 1.00 96.44 215 GLN A CA 1
ATOM 1697 C C . GLN A 1 215 ? -13.433 9.645 22.747 1.00 96.44 215 GLN A C 1
ATOM 1699 O O . GLN A 1 215 ? -12.883 8.812 22.021 1.00 96.44 215 GLN A O 1
ATOM 1704 N N . LEU A 1 216 ? -13.611 9.445 24.056 1.00 97.69 216 LEU A N 1
ATOM 1705 C CA . LEU A 1 216 ? -13.174 8.229 24.746 1.00 97.69 216 LEU A CA 1
ATOM 1706 C C . LEU A 1 216 ? -13.893 6.988 24.205 1.00 97.69 216 LEU A C 1
ATOM 1708 O O . LEU A 1 216 ? -13.250 5.974 23.939 1.00 97.69 216 LEU A O 1
ATOM 1712 N N . MET A 1 217 ? -15.207 7.068 23.985 1.00 97.69 217 MET A N 1
ATOM 1713 C CA . MET A 1 217 ? -16.000 5.963 23.445 1.00 97.69 217 MET A CA 1
ATOM 1714 C C . MET A 1 217 ? -15.631 5.617 22.002 1.00 97.69 217 MET A C 1
ATOM 1716 O O . MET A 1 217 ? -15.594 4.432 21.666 1.00 97.69 217 MET A O 1
ATOM 1720 N N . GLU A 1 218 ? -15.309 6.591 21.146 1.00 97.00 218 GLU A N 1
ATOM 1721 C CA . GLU A 1 218 ? -14.800 6.292 19.800 1.00 97.00 218 GLU A CA 1
ATOM 1722 C C . GLU A 1 218 ? -13.458 5.552 19.893 1.00 97.00 218 GLU A C 1
ATOM 1724 O O . GLU A 1 218 ? -13.323 4.492 19.286 1.00 97.00 218 GLU A O 1
ATOM 1729 N N . ARG A 1 219 ? -12.513 6.004 20.733 1.00 97.44 219 ARG A N 1
ATOM 1730 C CA . ARG A 1 219 ? -11.239 5.289 20.945 1.00 97.44 219 ARG A CA 1
ATOM 1731 C C . ARG A 1 219 ? -11.464 3.861 21.453 1.00 97.44 219 ARG A C 1
ATOM 1733 O O . ARG A 1 219 ? -10.959 2.915 20.855 1.00 97.44 219 ARG A O 1
ATOM 1740 N N . ILE A 1 220 ? -12.274 3.692 22.499 1.00 98.19 220 ILE A N 1
ATOM 1741 C CA . ILE A 1 220 ? -12.591 2.382 23.091 1.00 98.19 220 ILE A CA 1
ATOM 1742 C C . ILE A 1 220 ? -13.221 1.447 22.053 1.00 98.19 220 ILE A C 1
ATOM 1744 O O . ILE A 1 220 ? -12.795 0.301 21.902 1.00 98.19 220 ILE A O 1
ATOM 1748 N N . THR A 1 221 ? -14.231 1.920 21.318 1.00 97.25 221 THR A N 1
ATOM 1749 C CA . THR A 1 221 ? -14.950 1.080 20.352 1.00 97.25 221 THR A CA 1
ATOM 1750 C C . THR A 1 221 ? -14.096 0.721 19.143 1.00 97.25 221 THR A C 1
ATOM 1752 O O . THR A 1 221 ? -14.152 -0.426 18.708 1.00 97.25 221 THR A O 1
ATOM 1755 N N . VAL A 1 222 ? -13.265 1.636 18.634 1.00 96.75 222 VAL A N 1
ATOM 1756 C CA . VAL A 1 222 ? -12.302 1.352 17.557 1.00 96.75 222 VAL A CA 1
ATOM 1757 C C . VAL A 1 222 ? -11.296 0.286 17.996 1.00 96.75 222 VAL A C 1
ATOM 1759 O O . VAL A 1 222 ? -11.058 -0.669 17.251 1.00 96.75 222 VAL A O 1
ATOM 1762 N N . THR A 1 223 ? -10.743 0.401 19.206 1.00 97.06 223 THR A N 1
ATOM 1763 C CA . THR A 1 223 ? -9.787 -0.576 19.746 1.00 97.06 223 THR A CA 1
ATOM 1764 C C . THR A 1 223 ? -10.441 -1.947 19.933 1.00 97.06 223 THR A C 1
ATOM 1766 O O . THR A 1 223 ? -9.916 -2.948 19.445 1.00 97.06 223 THR A O 1
ATOM 1769 N N . LEU A 1 224 ? -11.638 -2.004 20.530 1.00 97.19 224 LEU A N 1
ATOM 1770 C CA . LEU A 1 224 ? -12.411 -3.245 20.671 1.00 97.19 224 LEU A CA 1
ATOM 1771 C C . LEU A 1 224 ? -12.742 -3.880 19.311 1.00 97.19 224 LEU A C 1
ATOM 1773 O O . LEU A 1 224 ? -12.565 -5.083 19.138 1.00 97.19 224 LEU A O 1
ATOM 1777 N N . GLN A 1 225 ? -13.180 -3.090 18.325 1.00 96.19 225 GLN A N 1
ATOM 1778 C CA . GLN A 1 225 ? -13.475 -3.574 16.972 1.00 96.19 225 GLN A CA 1
ATOM 1779 C C . GLN A 1 225 ? -12.263 -4.245 16.326 1.00 96.19 225 GLN A C 1
ATOM 1781 O O . GLN A 1 225 ? -12.390 -5.351 15.802 1.00 96.19 225 GLN A O 1
ATOM 1786 N N . LYS A 1 226 ? -11.095 -3.590 16.357 1.00 96.12 226 LYS A N 1
ATOM 1787 C CA . LYS A 1 226 ? -9.862 -4.149 15.788 1.00 96.12 226 LYS A CA 1
ATOM 1788 C C . LYS A 1 226 ? -9.472 -5.436 16.502 1.00 96.12 226 LYS A C 1
ATOM 1790 O O . LYS A 1 226 ? -9.257 -6.459 15.857 1.00 96.12 226 LYS A O 1
ATOM 1795 N N . MET A 1 227 ? -9.465 -5.404 17.830 1.00 94.88 227 MET A N 1
ATOM 1796 C CA . MET A 1 227 ? -9.064 -6.529 18.662 1.00 94.88 227 MET A CA 1
ATOM 1797 C C . MET A 1 227 ? -9.930 -7.773 18.418 1.00 94.88 227 MET A C 1
ATOM 1799 O O . MET A 1 227 ? -9.401 -8.859 18.189 1.00 94.88 227 MET A O 1
ATOM 1803 N N . LEU A 1 228 ? -11.256 -7.611 18.364 1.00 94.06 228 LEU A N 1
ATOM 1804 C CA . LEU A 1 228 ? -12.200 -8.702 18.098 1.00 94.06 228 LEU A CA 1
ATOM 1805 C C . LEU A 1 228 ? -12.060 -9.320 16.690 1.00 94.06 228 LEU A C 1
ATOM 1807 O O . LEU A 1 228 ? -12.571 -10.414 16.447 1.00 94.06 228 LEU A O 1
ATOM 1811 N N . VAL A 1 229 ? -11.404 -8.631 15.752 1.00 95.50 229 VAL A N 1
ATOM 1812 C CA . VAL A 1 229 ? -11.137 -9.122 14.389 1.00 95.50 229 VAL A CA 1
ATOM 1813 C C . VAL A 1 229 ? -9.757 -9.770 14.293 1.00 95.50 229 VAL A C 1
ATOM 1815 O O . VAL A 1 229 ? -9.622 -10.843 13.692 1.00 95.50 229 VAL A O 1
ATOM 1818 N N . LEU A 1 230 ? -8.738 -9.123 14.862 1.00 95.50 230 LEU A N 1
ATOM 1819 C CA . LEU A 1 230 ? -7.343 -9.559 14.797 1.00 95.50 230 LEU A CA 1
ATOM 1820 C C . LEU A 1 230 ? -7.107 -10.831 15.616 1.00 95.50 230 LEU A C 1
ATOM 1822 O O . LEU A 1 230 ? -6.411 -11.733 15.153 1.00 95.50 230 LEU A O 1
ATOM 1826 N N . HIS A 1 231 ? -7.741 -10.955 16.782 1.00 92.12 231 HIS A N 1
ATOM 1827 C CA . HIS A 1 231 ? -7.477 -12.049 17.714 1.00 92.12 231 HIS A CA 1
ATOM 1828 C C . HIS A 1 231 ? -8.553 -13.139 17.688 1.00 92.12 231 HIS A C 1
ATOM 1830 O O . HIS A 1 231 ? -9.707 -12.925 17.314 1.00 92.12 231 HIS A O 1
ATOM 1836 N N . ASN A 1 232 ? -8.155 -14.350 18.080 1.00 88.94 232 ASN A N 1
ATOM 1837 C CA . ASN A 1 232 ? -9.032 -15.515 18.136 1.00 88.94 232 ASN A CA 1
ATOM 1838 C C . ASN A 1 232 ? -9.588 -15.689 19.548 1.00 88.94 232 ASN A C 1
ATOM 1840 O O . ASN A 1 232 ? -9.041 -16.448 20.339 1.00 88.94 232 ASN A O 1
ATOM 1844 N N . PHE A 1 233 ? -10.690 -15.007 19.846 1.00 89.56 233 PHE A N 1
ATOM 1845 C CA . PHE A 1 233 ? -11.414 -15.228 21.095 1.00 89.56 233 PHE A CA 1
ATOM 1846 C C . PHE A 1 233 ? -12.197 -16.550 21.050 1.00 89.56 233 PHE A C 1
ATOM 1848 O O . PHE A 1 233 ? -12.818 -16.858 20.022 1.00 89.56 233 PHE A O 1
ATOM 1855 N N . PRO A 1 234 ? -12.268 -17.306 22.161 1.00 90.12 234 PRO A N 1
ATOM 1856 C CA . PRO A 1 234 ? -13.239 -18.383 22.305 1.00 90.12 234 PRO A CA 1
ATOM 1857 C C . PRO A 1 234 ? -14.659 -17.880 22.003 1.00 90.12 234 PRO A C 1
ATOM 1859 O O . PRO A 1 234 ? -15.075 -16.831 22.492 1.00 90.12 234 PRO A O 1
ATOM 1862 N N . ASN A 1 235 ? -15.441 -18.638 21.224 1.00 88.12 235 ASN A N 1
ATOM 1863 C CA . ASN A 1 235 ? -16.773 -18.206 20.763 1.00 88.12 235 ASN A CA 1
ATOM 1864 C C . ASN A 1 235 ? -17.714 -17.779 21.902 1.00 88.12 235 ASN A C 1
ATOM 1866 O O . ASN A 1 235 ? -18.540 -16.888 21.716 1.00 88.12 235 ASN A O 1
ATOM 1870 N N . ASN A 1 236 ? -17.621 -18.437 23.058 1.00 89.44 236 ASN A N 1
ATOM 1871 C CA . ASN A 1 236 ? -18.411 -18.089 24.233 1.00 89.44 236 ASN A CA 1
ATOM 1872 C C . ASN A 1 236 ? -17.987 -16.724 24.805 1.00 89.44 236 ASN A C 1
ATOM 1874 O O . ASN A 1 236 ? -18.826 -15.843 24.975 1.00 89.44 236 ASN A O 1
ATOM 1878 N N . LEU A 1 237 ? -16.679 -16.517 24.982 1.00 91.56 237 LEU A N 1
ATOM 1879 C CA . LEU A 1 237 ? -16.108 -15.261 25.469 1.00 91.56 237 LEU A CA 1
ATOM 1880 C C . LEU A 1 237 ? -16.436 -14.087 24.534 1.00 91.56 237 LEU A C 1
ATOM 1882 O O . LEU A 1 237 ? -16.938 -13.058 24.979 1.00 91.56 237 LEU A O 1
ATOM 1886 N N . TYR A 1 238 ? -16.267 -14.284 23.222 1.00 91.75 238 TYR A N 1
ATOM 1887 C CA . TYR A 1 238 ? -16.638 -13.303 22.200 1.00 91.75 238 TYR A CA 1
ATOM 1888 C C . TYR A 1 238 ? -18.104 -12.859 22.328 1.00 91.75 238 TYR A C 1
ATOM 1890 O O . TYR A 1 238 ? -18.399 -11.664 22.305 1.00 91.75 238 TYR A O 1
ATOM 1898 N N . ARG A 1 239 ? -19.037 -13.814 22.478 1.00 91.62 239 ARG A N 1
ATOM 1899 C CA . ARG A 1 239 ? -20.466 -13.498 22.635 1.00 91.62 239 ARG A CA 1
ATOM 1900 C C . ARG A 1 239 ? -20.719 -12.714 23.913 1.00 91.62 239 ARG A C 1
ATOM 1902 O O . ARG A 1 239 ? -21.378 -11.687 23.835 1.00 91.62 239 ARG A O 1
ATOM 1909 N N . LYS A 1 240 ? -20.148 -13.135 25.047 1.00 94.00 240 LYS A N 1
ATOM 1910 C CA . LYS A 1 240 ? -20.306 -12.426 26.326 1.00 94.00 240 LYS A CA 1
ATOM 1911 C C . LYS A 1 240 ? -19.818 -10.978 26.241 1.00 94.00 240 LYS A C 1
ATOM 1913 O O . LYS A 1 240 ? -20.522 -10.088 26.704 1.00 94.00 240 LYS A O 1
ATOM 1918 N N . PHE A 1 241 ? -18.693 -10.713 25.576 1.00 94.69 241 PHE A N 1
ATOM 1919 C CA . PHE A 1 241 ? -18.209 -9.347 25.344 1.00 94.69 241 PHE A CA 1
ATOM 1920 C C . PHE A 1 241 ? -19.154 -8.501 24.484 1.00 94.69 241 PHE A C 1
ATOM 1922 O O . PHE A 1 241 ? -19.477 -7.367 24.844 1.00 94.69 241 PHE A O 1
ATOM 1929 N N . VAL A 1 242 ? -19.622 -9.046 23.360 1.00 93.75 242 VAL A N 1
ATOM 1930 C CA . VAL A 1 242 ? -20.547 -8.336 22.464 1.00 93.75 242 VAL A CA 1
ATOM 1931 C C . VAL A 1 242 ? -21.901 -8.099 23.141 1.00 93.75 242 VAL A C 1
ATOM 1933 O O . VAL A 1 242 ? -22.455 -7.005 23.039 1.00 93.75 242 VAL A O 1
ATOM 1936 N N . ASP A 1 243 ? -22.430 -9.099 23.841 1.00 94.50 243 ASP A N 1
ATOM 1937 C CA . ASP A 1 243 ? -23.720 -9.024 24.526 1.00 94.50 243 ASP A CA 1
ATOM 1938 C C . ASP A 1 243 ? -23.661 -8.074 25.727 1.00 94.50 243 ASP A C 1
ATOM 1940 O O . ASP A 1 243 ? -24.581 -7.277 25.912 1.00 94.50 243 ASP A O 1
ATOM 1944 N N . PHE A 1 244 ? -22.552 -8.066 26.474 1.00 96.06 244 PHE A N 1
ATOM 1945 C CA . PHE A 1 244 ? -22.301 -7.081 27.525 1.00 96.06 244 PHE A CA 1
ATOM 1946 C C . PHE A 1 244 ? -22.352 -5.651 26.978 1.00 96.06 244 PHE A C 1
ATOM 1948 O O . PHE A 1 244 ? -23.057 -4.806 27.524 1.00 96.06 244 PHE A O 1
ATOM 1955 N N . PHE A 1 245 ? -21.655 -5.376 25.871 1.00 96.25 245 PHE A N 1
ATOM 1956 C CA . PHE A 1 245 ? -21.637 -4.037 25.281 1.00 96.25 245 PHE A CA 1
ATOM 1957 C C . PHE A 1 245 ? -23.018 -3.606 24.763 1.00 96.25 245 PHE A C 1
ATOM 1959 O O . PHE A 1 245 ? -23.426 -2.463 24.956 1.00 96.25 245 PHE A O 1
ATOM 1966 N N . LYS A 1 246 ? -23.768 -4.527 24.145 1.00 94.06 246 LYS A N 1
ATOM 1967 C CA . LYS A 1 246 ? -25.151 -4.280 23.700 1.00 94.06 246 LYS A CA 1
ATOM 1968 C C . LYS A 1 246 ? -26.111 -3.999 24.855 1.00 94.06 246 LYS A C 1
ATOM 1970 O O . LYS A 1 246 ? -27.103 -3.308 24.650 1.00 94.06 246 LYS A O 1
ATOM 1975 N N . ALA A 1 247 ? -25.843 -4.559 26.034 1.00 94.88 247 ALA A N 1
ATOM 1976 C CA . ALA A 1 247 ? -26.663 -4.369 27.224 1.00 94.88 247 ALA A CA 1
ATOM 1977 C C . ALA A 1 247 ? -26.408 -3.025 27.932 1.00 94.88 247 ALA A C 1
ATOM 1979 O O . ALA A 1 247 ? -27.147 -2.679 28.856 1.00 94.88 247 ALA A O 1
ATOM 1980 N N . LEU A 1 248 ? -25.387 -2.260 27.524 1.00 95.00 248 LEU A N 1
ATOM 1981 C CA . LEU A 1 248 ? -25.114 -0.945 28.097 1.00 95.00 248 LEU A CA 1
ATOM 1982 C C . LEU A 1 248 ? -26.252 0.039 27.797 1.00 95.00 248 LEU A C 1
ATOM 1984 O O . LEU A 1 248 ? -26.790 0.103 26.691 1.00 95.00 248 LEU A O 1
ATOM 1988 N N . VAL A 1 249 ? -26.589 0.857 28.793 1.00 94.62 249 VAL A N 1
ATOM 1989 C CA . VAL A 1 249 ? -27.584 1.924 28.656 1.00 94.62 249 VAL A CA 1
ATOM 1990 C C . VAL A 1 249 ? -26.874 3.189 28.191 1.00 94.62 249 VAL A C 1
ATOM 1992 O O . VAL A 1 249 ? -26.264 3.894 28.987 1.00 94.62 249 VAL A O 1
ATOM 1995 N N . PHE A 1 250 ? -26.938 3.470 26.891 1.00 94.25 250 PHE A N 1
ATOM 1996 C CA . PHE A 1 250 ? -26.267 4.630 26.309 1.00 94.25 250 PHE A CA 1
ATOM 1997 C C . PHE A 1 250 ? -27.037 5.932 26.603 1.00 94.25 250 PHE A C 1
ATOM 1999 O O . PHE A 1 250 ? -28.255 5.979 26.404 1.00 94.25 250 PHE A O 1
ATOM 2006 N N . PRO A 1 251 ? -26.365 7.016 27.026 1.00 93.25 251 PRO A N 1
ATOM 2007 C CA . PRO A 1 251 ? -26.965 8.342 27.059 1.00 93.25 251 PRO A CA 1
ATOM 2008 C C . PRO A 1 251 ? -27.145 8.900 25.631 1.00 93.25 251 PRO A C 1
ATOM 2010 O O . PRO A 1 251 ? -26.481 8.436 24.698 1.00 93.25 251 PRO A O 1
ATOM 2013 N N . PRO A 1 252 ? -27.980 9.942 25.431 1.00 92.88 252 PRO A N 1
ATOM 2014 C CA . PRO A 1 252 ? -28.313 10.448 24.096 1.00 92.88 252 PRO A CA 1
ATOM 2015 C C . PRO A 1 252 ? -27.120 10.827 23.212 1.00 92.88 252 PRO A C 1
ATOM 2017 O O . PRO A 1 252 ? -27.132 10.568 22.011 1.00 92.88 252 PRO A O 1
ATOM 2020 N N . HIS A 1 253 ? -26.063 11.388 23.803 1.00 92.12 253 HIS A N 1
ATOM 2021 C CA . HIS A 1 253 ? -24.845 11.779 23.087 1.00 92.12 253 HIS A CA 1
ATOM 2022 C C . HIS A 1 253 ? -23.980 10.581 22.647 1.00 92.12 253 HIS A C 1
ATOM 2024 O O . HIS A 1 253 ? -23.073 10.755 21.841 1.00 92.12 253 HIS A O 1
ATOM 2030 N N . CYS A 1 254 ? -24.284 9.362 23.111 1.00 95.38 254 CYS A N 1
ATOM 2031 C CA . CYS A 1 254 ? -23.549 8.135 22.798 1.00 95.38 254 CYS A CA 1
ATOM 2032 C C . CYS A 1 254 ? -24.377 7.083 22.038 1.00 95.38 254 CYS A C 1
ATOM 2034 O O . CYS A 1 254 ? -23.886 5.979 21.804 1.00 95.38 254 CYS A O 1
ATOM 2036 N N . TYR A 1 255 ? -25.607 7.381 21.599 1.00 94.56 255 TYR A N 1
ATOM 2037 C CA . TYR A 1 255 ? -26.433 6.399 20.875 1.00 94.56 255 TYR A CA 1
ATOM 2038 C C . TYR A 1 255 ? -25.803 5.884 19.574 1.00 94.56 255 TYR A C 1
ATOM 2040 O O . TYR A 1 255 ? -26.071 4.753 19.167 1.00 94.56 255 TYR A O 1
ATOM 2048 N N . CYS A 1 256 ? -24.916 6.660 18.945 1.00 92.69 256 CYS A N 1
ATOM 2049 C CA . CYS A 1 256 ? -24.175 6.228 17.759 1.00 92.69 256 CYS A CA 1
ATOM 2050 C C . CYS A 1 256 ? -23.236 5.031 18.020 1.00 92.69 256 CYS A C 1
ATOM 2052 O O . CYS A 1 256 ? -22.807 4.377 17.064 1.00 92.69 256 CYS A O 1
ATOM 2054 N N . PHE A 1 257 ? -22.938 4.718 19.289 1.00 95.25 257 PHE A N 1
ATOM 2055 C CA . PHE A 1 257 ? -22.059 3.617 19.676 1.00 95.25 257 PHE A CA 1
ATOM 2056 C C . PHE A 1 257 ? -22.780 2.288 19.894 1.00 95.25 257 PHE A C 1
ATOM 2058 O O . PHE A 1 257 ? -22.137 1.252 19.756 1.00 95.25 257 PHE A O 1
ATOM 2065 N N . ALA A 1 258 ? -24.093 2.282 20.147 1.00 92.06 258 ALA A N 1
ATOM 2066 C CA . ALA A 1 258 ? -24.832 1.098 20.609 1.00 92.06 258 ALA A CA 1
ATOM 2067 C C . ALA A 1 258 ? -24.650 -0.157 19.731 1.00 92.06 258 ALA A C 1
ATOM 2069 O O . ALA A 1 258 ? -24.638 -1.279 20.225 1.00 92.06 258 ALA A O 1
ATOM 2070 N N . ASN A 1 259 ? -24.456 0.032 18.422 1.00 90.00 259 ASN A N 1
ATOM 2071 C CA . ASN A 1 259 ? -24.279 -1.054 17.455 1.00 90.00 259 ASN A CA 1
ATOM 2072 C C . ASN A 1 259 ? -22.845 -1.184 16.917 1.00 90.00 259 ASN A C 1
ATOM 2074 O O . ASN A 1 259 ? -22.616 -1.945 15.978 1.00 90.00 259 ASN A O 1
ATOM 2078 N N . ARG A 1 260 ? -21.862 -0.459 17.468 1.00 92.06 260 ARG A N 1
ATOM 2079 C CA . ARG A 1 260 ? -20.488 -0.451 16.934 1.00 92.06 260 ARG A CA 1
ATOM 2080 C C . ARG A 1 260 ? -19.783 -1.799 17.078 1.00 92.06 260 ARG A C 1
ATOM 2082 O O . ARG A 1 260 ? -18.958 -2.112 16.227 1.00 92.06 260 ARG A O 1
ATOM 2089 N N . LEU A 1 261 ? -20.126 -2.620 18.072 1.00 92.62 261 LEU A N 1
ATOM 2090 C CA . LEU A 1 261 ? -19.576 -3.978 18.205 1.00 92.62 261 LEU A CA 1
ATOM 2091 C C . LEU A 1 261 ? -20.390 -5.058 17.471 1.00 92.62 261 LEU A C 1
ATOM 2093 O O . LEU A 1 261 ? -20.078 -6.241 17.591 1.00 92.62 261 LEU A O 1
ATOM 2097 N N . ASN A 1 262 ? -21.384 -4.685 16.655 1.00 89.44 262 ASN A N 1
ATOM 2098 C CA . ASN A 1 262 ? -22.094 -5.619 15.770 1.00 89.44 262 ASN A CA 1
ATOM 2099 C C . ASN A 1 262 ? -21.259 -5.939 14.522 1.00 89.44 262 ASN A C 1
ATOM 2101 O O . ASN A 1 262 ? -21.689 -5.720 13.390 1.00 89.44 262 ASN A O 1
ATOM 2105 N N . ILE A 1 263 ? -20.043 -6.422 14.740 1.00 91.44 263 ILE A N 1
ATOM 2106 C CA . ILE A 1 263 ? -19.121 -6.824 13.685 1.00 91.44 263 ILE A CA 1
ATOM 2107 C C . ILE A 1 263 ? -19.441 -8.256 13.250 1.00 91.44 263 ILE A C 1
ATOM 2109 O O . ILE A 1 263 ? -19.897 -9.077 14.048 1.00 91.44 263 ILE A O 1
ATOM 2113 N N . LEU A 1 264 ? -19.203 -8.579 11.981 1.00 90.81 264 LEU A N 1
ATOM 2114 C CA . LEU A 1 264 ? -19.405 -9.945 11.511 1.00 90.81 264 LEU A CA 1
ATOM 2115 C C . LEU A 1 264 ? -18.288 -10.843 12.074 1.00 90.81 264 LEU A C 1
ATOM 2117 O O . LEU A 1 264 ? -17.111 -10.511 11.939 1.00 90.81 264 LEU A O 1
ATOM 2121 N N . PRO A 1 265 ? -18.584 -11.992 12.697 1.00 91.06 265 PRO A N 1
ATOM 2122 C CA . PRO A 1 265 ? -17.535 -12.946 13.042 1.00 91.06 265 PRO A CA 1
ATOM 2123 C C . PRO A 1 265 ? -16.926 -13.547 11.768 1.00 91.06 265 PRO A C 1
ATOM 2125 O O . PRO A 1 265 ? -17.579 -13.610 10.727 1.00 91.06 265 PRO A O 1
ATOM 2128 N N . TRP A 1 266 ? -15.697 -14.066 11.850 1.00 91.81 266 TRP A N 1
ATOM 2129 C CA . TRP A 1 266 ? -15.039 -14.740 10.716 1.00 91.81 266 TRP A CA 1
ATOM 2130 C C . TRP A 1 266 ? -15.860 -15.900 10.132 1.00 91.81 266 TRP A C 1
ATOM 2132 O O . TRP A 1 266 ? -15.803 -16.143 8.932 1.00 91.81 266 TRP A O 1
ATOM 2142 N N . HIS A 1 267 ? -16.666 -16.559 10.967 1.00 90.25 267 HIS A N 1
ATOM 2143 C CA . HIS A 1 267 ? -17.550 -17.666 10.595 1.00 90.25 267 HIS A CA 1
ATOM 2144 C C . HIS A 1 267 ? -18.919 -17.217 10.052 1.00 90.25 267 HIS A C 1
ATOM 2146 O O . HIS A 1 267 ? -19.780 -18.062 9.806 1.00 90.25 267 HIS A O 1
ATOM 2152 N N . ASP A 1 268 ? -19.173 -15.911 9.895 1.00 92.12 268 ASP A N 1
ATOM 2153 C CA . ASP A 1 268 ? -20.415 -15.448 9.276 1.00 92.12 268 ASP A CA 1
ATOM 2154 C C . ASP A 1 268 ? -20.513 -15.955 7.830 1.00 92.12 268 ASP A C 1
ATOM 2156 O O . ASP A 1 268 ? -19.553 -15.900 7.056 1.00 92.12 268 ASP A O 1
ATOM 2160 N N . TYR A 1 269 ? -21.700 -16.438 7.460 1.00 92.50 269 TYR A N 1
ATOM 2161 C CA . TYR A 1 269 ? -21.953 -17.035 6.152 1.00 92.50 269 TYR A CA 1
ATOM 2162 C C . TYR A 1 269 ? -21.710 -16.063 4.987 1.00 92.50 269 TYR A C 1
ATOM 2164 O O . TYR A 1 269 ? -21.136 -16.460 3.974 1.00 92.50 269 TYR A O 1
ATOM 2172 N N . LEU A 1 270 ? -22.124 -14.792 5.106 1.00 94.38 270 LEU A N 1
ATOM 2173 C CA . LEU A 1 270 ? -21.923 -13.811 4.034 1.00 94.38 270 LEU A CA 1
ATOM 2174 C C . LEU A 1 270 ? -20.432 -13.537 3.855 1.00 94.38 270 LEU A C 1
ATOM 2176 O O . LEU A 1 270 ? -19.926 -13.656 2.739 1.00 94.38 270 LEU A O 1
ATOM 2180 N N . LEU A 1 271 ? -19.724 -13.252 4.948 1.00 96.06 271 LEU A N 1
ATOM 2181 C CA . LEU A 1 271 ? -18.284 -13.013 4.911 1.00 96.06 271 LEU A CA 1
ATOM 2182 C C . LEU A 1 271 ? -17.520 -14.227 4.363 1.00 96.06 271 LEU A C 1
ATOM 2184 O O . LEU A 1 271 ? -16.710 -14.085 3.448 1.00 96.06 271 LEU A O 1
ATOM 2188 N N . THR A 1 272 ? -17.808 -15.428 4.864 1.00 96.19 272 THR A N 1
ATOM 2189 C CA . THR A 1 272 ? -17.140 -16.658 4.417 1.00 96.19 272 THR A CA 1
ATOM 2190 C C . THR A 1 272 ? -17.410 -16.921 2.935 1.00 96.19 272 THR A C 1
ATOM 2192 O O . THR A 1 272 ? -16.477 -17.228 2.195 1.00 96.19 272 THR A O 1
ATOM 2195 N N . SER A 1 273 ? -18.643 -16.717 2.455 1.00 96.62 273 SER A N 1
ATOM 2196 C CA . SER A 1 273 ? -18.968 -16.877 1.029 1.00 96.62 273 SER A CA 1
ATOM 2197 C C . SER A 1 273 ? -18.168 -15.924 0.127 1.00 96.62 273 SER A C 1
ATOM 2199 O O . SER A 1 273 ? -17.744 -16.317 -0.963 1.00 96.62 273 SER A O 1
ATOM 2201 N N . VAL A 1 274 ? -17.888 -14.700 0.597 1.00 97.50 274 VAL A N 1
ATOM 2202 C CA . VAL A 1 274 ? -17.027 -13.728 -0.093 1.00 97.50 274 VAL A CA 1
ATOM 2203 C C . VAL A 1 274 ? -15.573 -14.194 -0.094 1.00 97.50 274 VAL A C 1
ATOM 2205 O O . VAL A 1 274 ? -14.957 -14.286 -1.156 1.00 97.50 274 VAL A O 1
ATOM 2208 N N . LEU A 1 275 ? -15.023 -14.556 1.070 1.00 97.38 275 LEU A N 1
ATOM 2209 C CA . LEU A 1 275 ? -13.633 -15.015 1.200 1.00 97.38 275 LEU A CA 1
ATOM 2210 C C . LEU A 1 275 ? -13.361 -16.273 0.352 1.00 97.38 275 LEU A C 1
ATOM 2212 O O . LEU A 1 275 ? -12.322 -16.380 -0.309 1.00 97.38 275 LEU A O 1
ATOM 2216 N N . MET A 1 276 ? -14.334 -17.185 0.284 1.00 96.56 276 MET A N 1
ATOM 2217 C CA . MET A 1 276 ? -14.282 -18.402 -0.534 1.00 96.56 276 MET A CA 1
ATOM 2218 C C . MET A 1 276 ? -14.530 -18.145 -2.028 1.00 96.56 276 MET A C 1
ATOM 2220 O O . MET A 1 276 ? -14.230 -19.007 -2.852 1.00 96.56 276 MET A O 1
ATOM 2224 N N . GLY A 1 277 ? -14.975 -16.942 -2.406 1.00 94.19 277 GLY A N 1
ATOM 2225 C CA . GLY A 1 277 ? -15.220 -16.543 -3.795 1.00 94.19 277 GLY A CA 1
ATOM 2226 C C . GLY A 1 277 ? -16.536 -17.060 -4.378 1.00 94.19 277 GLY A C 1
ATOM 2227 O O . GLY A 1 277 ? -16.732 -16.968 -5.584 1.00 94.19 277 GLY A O 1
ATOM 2228 N N . GLN A 1 278 ? -17.428 -17.589 -3.539 1.00 95.12 278 GLN A N 1
ATOM 2229 C CA . GLN A 1 278 ? -18.782 -18.007 -3.919 1.00 95.12 278 GLN A CA 1
ATOM 2230 C C . GLN A 1 278 ? -19.711 -16.799 -4.095 1.00 95.12 278 GLN A C 1
ATOM 2232 O O . GLN A 1 278 ? -20.661 -16.851 -4.870 1.00 95.12 278 GLN A O 1
ATOM 2237 N N . ASN A 1 279 ? -19.421 -15.700 -3.394 1.00 93.31 279 ASN A N 1
ATOM 2238 C CA . ASN A 1 279 ? -20.142 -14.440 -3.496 1.00 93.31 279 ASN A CA 1
ATOM 2239 C C . ASN A 1 279 ? -19.181 -13.304 -3.868 1.00 93.31 279 ASN A C 1
ATOM 2241 O O . ASN A 1 279 ? -18.492 -12.753 -3.015 1.00 93.31 279 ASN A O 1
ATOM 2245 N N . ILE A 1 280 ? -19.125 -12.946 -5.150 1.00 91.06 280 ILE A N 1
ATOM 2246 C CA . ILE A 1 280 ? -18.215 -11.898 -5.641 1.00 91.06 280 ILE A CA 1
ATOM 2247 C C . ILE A 1 280 ? -18.756 -10.474 -5.447 1.00 91.06 280 ILE A C 1
ATOM 2249 O O . ILE A 1 280 ? -17.994 -9.518 -5.562 1.00 91.06 280 ILE A O 1
ATOM 2253 N N . THR A 1 281 ? -20.058 -10.321 -5.184 1.00 91.25 281 THR A N 1
ATOM 2254 C CA . THR A 1 281 ? -20.714 -9.011 -5.042 1.00 91.25 281 THR A CA 1
ATOM 2255 C C . THR A 1 281 ? -20.801 -8.553 -3.589 1.00 91.25 281 THR A C 1
ATOM 2257 O O . THR A 1 281 ? -21.014 -7.368 -3.338 1.00 91.25 281 THR A O 1
ATOM 2260 N N . GLY A 1 282 ? -20.664 -9.479 -2.634 1.00 93.12 282 GLY A N 1
ATOM 2261 C CA . GLY A 1 282 ? -20.935 -9.216 -1.222 1.00 93.12 282 GLY A CA 1
ATOM 2262 C C . GLY A 1 282 ? -22.416 -8.978 -0.936 1.00 93.12 282 GLY A C 1
ATOM 2263 O O . GLY A 1 282 ? -22.742 -8.391 0.090 1.00 93.12 282 GLY A O 1
ATOM 2264 N N . GLU A 1 283 ? -23.316 -9.395 -1.829 1.00 93.81 283 GLU A N 1
ATOM 2265 C CA . GLU A 1 283 ? -24.763 -9.207 -1.697 1.00 93.81 283 GLU A CA 1
ATOM 2266 C C . GLU A 1 283 ? -25.450 -10.545 -1.413 1.00 93.81 283 GLU A C 1
ATOM 2268 O O . GLU A 1 283 ? -25.134 -11.561 -2.034 1.00 93.81 283 GLU A O 1
ATOM 2273 N N . ARG A 1 284 ? -26.418 -10.562 -0.493 1.00 91.31 284 ARG A N 1
ATOM 2274 C CA . ARG A 1 284 ? -27.349 -11.689 -0.334 1.00 91.31 284 ARG A CA 1
ATOM 2275 C C . ARG A 1 284 ? -28.772 -11.190 -0.140 1.00 91.31 284 ARG A C 1
ATOM 2277 O O . ARG A 1 284 ? -28.987 -10.127 0.433 1.00 91.31 284 ARG A O 1
ATOM 2284 N N . THR A 1 285 ? -29.754 -11.984 -0.555 1.00 90.06 285 THR A N 1
ATOM 2285 C CA . THR A 1 285 ? -31.164 -11.706 -0.252 1.00 90.06 285 THR A CA 1
ATOM 2286 C C . THR A 1 285 ? -31.598 -12.567 0.925 1.00 90.06 285 THR A C 1
ATOM 2288 O O . THR A 1 285 ? -31.549 -13.792 0.851 1.00 90.06 285 THR A O 1
ATOM 2291 N N . LYS A 1 286 ? -32.032 -11.937 2.018 1.00 85.69 286 LYS A N 1
ATOM 2292 C CA . LYS A 1 286 ? -32.551 -12.611 3.211 1.00 85.69 286 LYS A CA 1
ATOM 2293 C C . LYS A 1 286 ? -33.986 -12.154 3.450 1.00 85.69 286 LYS A C 1
ATOM 2295 O O . LYS A 1 286 ? -34.233 -10.970 3.651 1.00 85.69 286 LYS A O 1
ATOM 2300 N N . LYS A 1 287 ? -34.941 -13.093 3.411 1.00 86.00 287 LYS A N 1
ATOM 2301 C CA . LYS A 1 287 ? -36.386 -12.817 3.577 1.00 86.00 287 LYS A CA 1
ATOM 2302 C C . LYS A 1 287 ? -36.894 -11.681 2.662 1.00 86.00 287 LYS A C 1
ATOM 2304 O O . LYS A 1 287 ? -37.605 -10.791 3.109 1.00 86.00 287 LYS A O 1
ATOM 2309 N N . GLY A 1 288 ? -36.463 -11.674 1.397 1.00 87.75 288 GLY A N 1
ATOM 2310 C CA . GLY A 1 288 ? -36.831 -10.648 0.409 1.00 87.75 288 GLY A CA 1
ATOM 2311 C C . GLY A 1 288 ? -36.073 -9.315 0.516 1.00 87.75 288 GLY A C 1
ATOM 2312 O O . GLY A 1 288 ? -36.193 -8.489 -0.382 1.00 87.75 288 GLY A O 1
ATOM 2313 N N . LYS A 1 289 ? -35.251 -9.102 1.554 1.00 88.75 289 LYS A N 1
ATOM 2314 C CA . LYS A 1 289 ? -34.431 -7.892 1.716 1.00 88.75 289 LYS A CA 1
ATOM 2315 C C . LYS A 1 289 ? -32.993 -8.136 1.258 1.00 88.75 289 LYS A C 1
ATOM 2317 O O . LYS A 1 289 ? -32.383 -9.138 1.632 1.00 88.75 289 LYS A O 1
ATOM 2322 N N . LYS A 1 290 ? -32.442 -7.204 0.476 1.00 90.50 290 LYS A N 1
ATOM 2323 C CA . LYS A 1 290 ? -31.023 -7.201 0.094 1.00 90.50 290 LYS A CA 1
ATOM 2324 C C . LYS A 1 290 ? -30.154 -6.775 1.278 1.00 90.50 290 LYS A C 1
ATOM 2326 O O . LYS A 1 290 ? -30.377 -5.721 1.872 1.00 90.50 290 LYS A O 1
ATOM 2331 N N . GLU A 1 291 ? -29.165 -7.593 1.597 1.00 91.00 291 GLU A N 1
ATOM 2332 C CA . GLU A 1 291 ? -28.114 -7.330 2.576 1.00 91.00 291 GLU A CA 1
ATOM 2333 C C . GLU A 1 291 ? -26.771 -7.232 1.845 1.00 91.00 291 GLU A C 1
ATOM 2335 O O . GLU A 1 291 ? -26.498 -8.017 0.935 1.00 91.00 291 GLU A O 1
ATOM 2340 N N . PHE A 1 292 ? -25.931 -6.285 2.260 1.00 93.19 292 PHE A N 1
ATOM 2341 C CA . PHE A 1 292 ? -24.592 -6.078 1.712 1.00 93.19 292 PHE A CA 1
ATOM 2342 C C . PHE A 1 292 ? -23.535 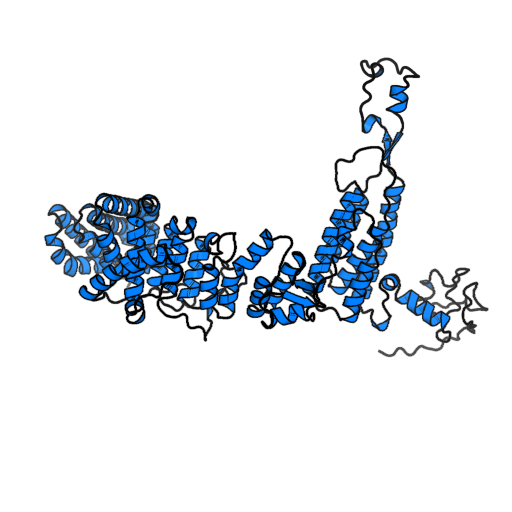-6.339 2.782 1.00 93.19 292 PHE A C 1
ATOM 2344 O O . PHE A 1 292 ? -23.764 -6.045 3.956 1.00 93.19 292 PHE A O 1
ATOM 2351 N N . LEU A 1 293 ? -22.367 -6.835 2.370 1.00 95.31 293 LEU A N 1
ATOM 2352 C CA . LEU A 1 293 ? -21.189 -6.914 3.222 1.00 95.31 293 LEU A CA 1
ATOM 2353 C C . LEU A 1 293 ? -20.707 -5.493 3.521 1.00 95.31 293 LEU A C 1
ATOM 2355 O O . LEU A 1 293 ? -20.079 -4.832 2.691 1.00 95.31 293 LEU A O 1
ATOM 2359 N N . TRP A 1 294 ? -21.053 -5.022 4.709 1.00 94.12 294 TRP A N 1
ATOM 2360 C CA . TRP A 1 294 ? -20.813 -3.661 5.142 1.00 94.12 294 TRP A CA 1
ATOM 2361 C C . TRP A 1 294 ? -20.251 -3.708 6.566 1.00 94.12 294 TRP A C 1
ATOM 2363 O O . TRP A 1 294 ? -20.934 -4.113 7.502 1.00 94.12 294 TRP A O 1
ATOM 2373 N N . GLU A 1 295 ? -18.977 -3.346 6.699 1.00 95.25 295 GLU A N 1
ATOM 2374 C CA . GLU A 1 295 ? -18.222 -3.301 7.945 1.00 95.25 295 GLU A CA 1
ATOM 2375 C C . GLU A 1 295 ? -17.483 -1.970 8.126 1.00 95.25 295 GLU A C 1
ATOM 2377 O O . GLU A 1 295 ? -16.854 -1.512 7.171 1.00 95.25 295 GLU A O 1
ATOM 2382 N N . PRO A 1 296 ? -17.493 -1.362 9.329 1.00 94.75 296 PRO A N 1
ATOM 2383 C CA . PRO A 1 296 ? -16.869 -0.062 9.582 1.00 94.75 296 PRO A CA 1
ATOM 2384 C C . PRO A 1 296 ? -15.362 -0.083 9.291 1.00 94.75 296 PRO A C 1
ATOM 2386 O O . PRO A 1 296 ? -14.713 -1.122 9.398 1.00 94.75 296 PRO A O 1
ATOM 2389 N N . LEU A 1 297 ? -14.787 1.074 8.946 1.00 95.56 297 LEU A N 1
ATOM 2390 C CA . LEU A 1 297 ? -13.398 1.161 8.479 1.00 95.56 297 LEU A CA 1
ATOM 2391 C C . LEU A 1 297 ? -12.368 0.478 9.407 1.00 95.56 297 LEU A C 1
ATOM 2393 O O . LEU A 1 297 ? -11.537 -0.257 8.874 1.00 95.56 297 LEU A O 1
ATOM 2397 N N . PRO A 1 298 ? -12.419 0.620 10.749 1.00 96.44 298 PRO A N 1
ATOM 2398 C CA . PRO A 1 298 ? -11.484 -0.079 11.634 1.00 96.44 298 PRO A CA 1
ATOM 2399 C C . PRO A 1 298 ? -11.532 -1.605 11.494 1.00 96.44 298 PRO A C 1
ATOM 2401 O O . PRO A 1 298 ? -10.495 -2.261 11.539 1.00 96.44 298 PRO A O 1
ATOM 2404 N N . VAL A 1 299 ? -12.722 -2.168 11.262 1.00 97.19 299 VAL A N 1
ATOM 2405 C CA . VAL A 1 299 ? -12.910 -3.603 11.003 1.00 97.19 299 VAL A CA 1
ATOM 2406 C C . VAL A 1 299 ? -12.328 -3.975 9.646 1.00 97.19 299 VAL A C 1
ATOM 2408 O O . VAL A 1 299 ? -11.629 -4.979 9.540 1.00 97.19 299 VAL A O 1
ATOM 2411 N N . VAL A 1 300 ? -12.544 -3.151 8.614 1.00 97.88 300 VAL A N 1
ATOM 2412 C CA . VAL A 1 300 ? -11.936 -3.369 7.292 1.00 97.88 300 VAL A CA 1
ATOM 2413 C C . VAL A 1 300 ? -10.414 -3.392 7.390 1.00 97.88 300 VAL A C 1
ATOM 2415 O O . VAL A 1 300 ? -9.798 -4.321 6.876 1.00 97.88 300 VAL A O 1
ATOM 2418 N N . GLN A 1 301 ? -9.818 -2.416 8.075 1.00 97.56 301 GLN A N 1
ATOM 2419 C CA . GLN A 1 301 ? -8.374 -2.341 8.293 1.00 97.56 301 GLN A CA 1
ATOM 2420 C C . GLN A 1 301 ? -7.855 -3.578 9.032 1.00 97.56 301 GLN A C 1
ATOM 2422 O O . GLN A 1 301 ? -6.931 -4.218 8.541 1.00 97.56 301 GLN A O 1
ATOM 2427 N N . ALA A 1 302 ? -8.505 -3.975 10.130 1.00 97.81 302 ALA A N 1
ATOM 2428 C CA . ALA A 1 302 ? -8.129 -5.162 10.894 1.00 97.81 302 ALA A CA 1
ATOM 2429 C C . ALA A 1 302 ? -8.243 -6.462 10.075 1.00 97.81 302 ALA A C 1
ATOM 2431 O O . ALA A 1 302 ? -7.388 -7.340 10.162 1.00 97.81 302 ALA A O 1
ATOM 2432 N N . ARG A 1 303 ? -9.269 -6.599 9.224 1.00 97.88 303 ARG A N 1
ATOM 2433 C CA . ARG A 1 303 ? -9.373 -7.754 8.316 1.00 97.88 303 ARG A CA 1
ATOM 2434 C C . ARG A 1 303 ? -8.263 -7.773 7.281 1.00 97.88 303 ARG A C 1
ATOM 2436 O O . ARG A 1 303 ? -7.744 -8.843 6.974 1.00 97.88 303 ARG A O 1
ATOM 2443 N N . VAL A 1 304 ? -7.933 -6.609 6.722 1.00 97.81 304 VAL A N 1
ATOM 2444 C CA . VAL A 1 304 ? -6.845 -6.468 5.752 1.00 97.81 304 VAL A CA 1
ATOM 2445 C C . VAL A 1 304 ? -5.517 -6.844 6.397 1.00 97.81 304 VAL A C 1
ATOM 2447 O O . VAL A 1 304 ? -4.790 -7.646 5.825 1.00 97.81 304 VAL A O 1
ATOM 2450 N N . GLU A 1 305 ? -5.233 -6.315 7.584 1.00 97.25 305 GLU A N 1
ATOM 2451 C CA . GLU A 1 305 ? -4.049 -6.624 8.389 1.00 97.25 305 GLU A CA 1
ATOM 2452 C C . GLU A 1 305 ? -3.924 -8.127 8.641 1.00 97.25 305 GLU A C 1
ATOM 2454 O O . GLU A 1 305 ? -2.995 -8.754 8.140 1.00 97.25 305 GLU A O 1
ATOM 2459 N N . ARG A 1 306 ? -4.941 -8.749 9.244 1.00 96.75 306 ARG A N 1
ATOM 2460 C CA . ARG A 1 306 ? -4.915 -10.188 9.520 1.00 96.75 306 ARG A CA 1
ATOM 2461 C C . ARG A 1 306 ? -4.722 -11.044 8.267 1.00 96.75 306 ARG A C 1
ATOM 2463 O O . ARG A 1 306 ? -3.943 -11.992 8.274 1.00 96.75 306 ARG A O 1
ATOM 2470 N N . LEU A 1 307 ? -5.416 -10.735 7.169 1.00 97.50 307 LEU A N 1
ATOM 2471 C CA . LEU A 1 307 ? -5.263 -11.499 5.925 1.00 97.50 307 LEU A CA 1
ATOM 2472 C C . LEU A 1 307 ? -3.892 -11.284 5.267 1.00 97.50 307 LEU A C 1
ATOM 2474 O O . LEU A 1 307 ? -3.418 -12.188 4.578 1.00 97.50 307 LEU A O 1
ATOM 2478 N N . LYS A 1 308 ? -3.260 -10.119 5.456 1.00 95.50 308 LYS A N 1
ATOM 2479 C CA . LYS A 1 308 ? -1.882 -9.859 5.015 1.00 95.50 308 LYS A CA 1
ATOM 2480 C C . LYS A 1 308 ? -0.880 -10.663 5.841 1.00 95.50 308 LYS A C 1
ATOM 2482 O O . LYS A 1 308 ? 0.012 -11.260 5.243 1.00 95.50 308 LYS A O 1
ATOM 2487 N N . ASP A 1 309 ? -1.048 -10.701 7.159 1.00 94.56 309 ASP A N 1
ATOM 2488 C CA . ASP A 1 309 ? -0.150 -11.407 8.083 1.00 94.56 309 ASP A CA 1
ATOM 2489 C C . ASP A 1 309 ? -0.236 -12.926 7.903 1.00 94.56 309 ASP A C 1
ATOM 2491 O O . ASP A 1 309 ? 0.771 -13.626 7.922 1.00 94.56 309 ASP A O 1
ATOM 2495 N N . GLU A 1 310 ? -1.433 -13.440 7.610 1.00 95.00 310 GLU A N 1
ATOM 2496 C CA . GLU A 1 310 ? -1.652 -14.846 7.252 1.00 95.00 310 GLU A CA 1
ATOM 2497 C C . GLU A 1 310 ? -1.267 -15.171 5.786 1.00 95.00 310 GLU A C 1
ATOM 2499 O O . GLU A 1 310 ? -1.511 -16.286 5.322 1.00 95.00 310 GLU A O 1
ATOM 2504 N N . ALA A 1 311 ? -0.725 -14.209 5.023 1.00 94.56 311 ALA A N 1
ATOM 2505 C CA . ALA A 1 311 ? -0.405 -14.318 3.591 1.00 94.56 311 ALA A CA 1
ATOM 2506 C C . ALA A 1 311 ? -1.581 -14.793 2.698 1.00 94.56 311 ALA A C 1
ATOM 2508 O O . ALA A 1 311 ? -1.401 -15.338 1.604 1.00 94.56 311 ALA A O 1
ATOM 2509 N N . LYS A 1 312 ? -2.828 -14.548 3.123 1.00 96.56 312 LYS A N 1
ATOM 2510 C CA . LYS A 1 312 ? -4.069 -14.920 2.421 1.00 96.56 312 LYS A CA 1
ATOM 2511 C C . LYS A 1 312 ? -4.500 -13.835 1.428 1.00 96.56 312 LYS A C 1
ATOM 2513 O O . LYS A 1 312 ? -5.614 -13.306 1.486 1.00 96.56 312 LYS A O 1
ATOM 2518 N N . TYR A 1 313 ? -3.644 -13.542 0.449 1.00 96.31 313 TYR A N 1
ATOM 2519 C CA . TYR A 1 313 ? -3.859 -12.452 -0.516 1.00 96.31 313 TYR A CA 1
ATOM 2520 C C . TYR A 1 313 ? -5.066 -12.654 -1.448 1.00 96.31 313 TYR A C 1
ATOM 2522 O O . TYR A 1 313 ? -5.751 -11.693 -1.802 1.00 96.31 313 TYR A O 1
ATOM 2530 N N . ARG A 1 314 ? -5.388 -13.897 -1.833 1.00 96.69 314 ARG A N 1
ATOM 2531 C CA . ARG A 1 314 ? -6.564 -14.175 -2.679 1.00 96.69 314 ARG A CA 1
ATOM 2532 C C . ARG A 1 314 ? -7.889 -13.899 -1.938 1.00 96.69 314 ARG A C 1
ATOM 2534 O O . ARG A 1 314 ? -8.709 -13.157 -2.485 1.00 96.69 314 ARG A O 1
ATOM 2541 N N . PRO A 1 315 ? -8.119 -14.420 -0.714 1.00 98.19 315 PRO A N 1
ATOM 2542 C CA . PRO A 1 315 ? -9.249 -14.000 0.122 1.00 98.19 315 PRO A CA 1
ATOM 2543 C C . PRO A 1 315 ? -9.293 -12.490 0.385 1.00 98.19 315 PRO A C 1
ATOM 2545 O O . PRO A 1 315 ? -10.364 -11.897 0.289 1.00 98.19 315 PRO A O 1
ATOM 2548 N N . LEU A 1 316 ? -8.141 -11.855 0.631 1.00 98.19 316 LEU A N 1
ATOM 2549 C CA . LEU A 1 316 ? -8.035 -10.405 0.822 1.00 98.19 316 LEU A CA 1
ATOM 2550 C C . LEU A 1 316 ? -8.571 -9.611 -0.373 1.00 98.19 316 LEU A C 1
ATOM 2552 O O . LEU A 1 316 ? -9.388 -8.707 -0.203 1.00 98.19 316 LEU A O 1
ATOM 2556 N N . VAL A 1 317 ? -8.163 -9.969 -1.592 1.00 97.50 317 VAL A N 1
ATOM 2557 C CA . VAL A 1 317 ? -8.656 -9.307 -2.808 1.00 97.50 317 VAL A CA 1
ATOM 2558 C C . VAL A 1 317 ? -10.161 -9.501 -2.981 1.00 97.50 317 VAL A C 1
ATOM 2560 O O . VAL A 1 317 ? -10.855 -8.554 -3.346 1.00 97.50 317 VAL A O 1
ATOM 2563 N N . ARG A 1 318 ? -10.689 -10.701 -2.706 1.00 97.50 318 ARG A N 1
ATOM 2564 C CA . ARG A 1 318 ? -12.139 -10.966 -2.769 1.00 97.50 318 ARG A CA 1
ATOM 2565 C C . ARG A 1 318 ? -12.908 -10.100 -1.776 1.00 97.50 318 ARG A C 1
ATOM 2567 O O . ARG A 1 318 ? -13.892 -9.471 -2.155 1.00 97.50 318 ARG A O 1
ATOM 2574 N N . TYR A 1 319 ? -12.414 -10.025 -0.544 1.00 98.19 319 TYR A N 1
ATOM 2575 C CA . TYR A 1 319 ? -12.974 -9.185 0.503 1.00 98.19 319 TYR A CA 1
ATOM 2576 C C . TYR A 1 319 ? -12.994 -7.709 0.096 1.00 98.19 319 TYR A C 1
ATOM 2578 O O . TYR A 1 319 ? -14.063 -7.104 0.066 1.00 98.19 319 TYR A O 1
ATOM 2586 N N . LEU A 1 320 ? -11.846 -7.153 -0.307 1.00 96.88 320 LEU A N 1
ATOM 2587 C CA . LEU A 1 320 ? -11.746 -5.753 -0.720 1.00 96.88 320 LEU A CA 1
ATOM 2588 C C . LEU A 1 320 ? -12.645 -5.439 -1.919 1.00 96.88 320 LEU A C 1
ATOM 2590 O O . LEU A 1 320 ? -13.253 -4.377 -1.945 1.00 96.88 320 LEU A O 1
ATOM 2594 N N . LYS A 1 321 ? -12.791 -6.347 -2.892 1.00 94.31 321 LYS A N 1
ATOM 2595 C CA . LYS A 1 321 ? -13.700 -6.140 -4.035 1.00 94.31 321 LYS A CA 1
ATOM 2596 C C . LYS A 1 321 ? -15.178 -6.064 -3.621 1.00 94.31 321 LYS A C 1
ATOM 2598 O O . LYS A 1 321 ? -15.924 -5.312 -4.245 1.00 94.31 321 LYS A O 1
ATOM 2603 N N . ALA A 1 322 ? -15.585 -6.798 -2.587 1.00 95.75 322 ALA A N 1
ATOM 2604 C CA . ALA A 1 322 ? -16.985 -6.941 -2.182 1.00 95.75 322 ALA A CA 1
ATOM 2605 C C . ALA A 1 322 ? -17.420 -5.989 -1.052 1.00 95.75 322 ALA A C 1
ATOM 2607 O O . ALA A 1 322 ? -18.573 -5.556 -1.024 1.00 95.75 322 ALA A O 1
ATOM 2608 N N . VAL A 1 323 ? -16.524 -5.661 -0.116 1.00 96.06 323 VAL A N 1
ATOM 2609 C CA . VAL A 1 323 ? -16.876 -4.884 1.078 1.00 96.06 323 VAL A CA 1
ATOM 2610 C C . VAL A 1 323 ? -17.218 -3.433 0.738 1.00 96.06 323 VAL A C 1
ATOM 2612 O O . VAL A 1 323 ? -16.581 -2.775 -0.099 1.00 96.06 323 VAL A O 1
ATOM 2615 N N . ARG A 1 324 ? -18.252 -2.925 1.408 1.00 94.12 324 ARG A N 1
ATOM 2616 C CA . ARG A 1 324 ? -18.629 -1.506 1.414 1.00 94.12 324 ARG A CA 1
ATOM 2617 C C . ARG A 1 324 ? -18.096 -0.847 2.676 1.00 94.12 324 ARG A C 1
ATOM 2619 O O . ARG A 1 324 ? -17.829 -1.549 3.641 1.00 94.12 324 ARG A O 1
ATOM 2626 N N . CYS A 1 325 ? -17.906 0.472 2.655 1.00 92.94 325 CYS A N 1
ATOM 2627 C CA . CYS A 1 325 ? -17.520 1.241 3.835 1.00 92.94 325 CYS A CA 1
ATOM 2628 C C . CYS A 1 325 ? -18.241 2.600 3.889 1.00 92.94 325 CYS A C 1
ATOM 2630 O O . CYS A 1 325 ? -18.532 3.147 2.828 1.00 92.94 325 CYS A O 1
ATOM 2632 N N . ASN A 1 326 ? -18.490 3.152 5.084 1.00 88.25 326 ASN A N 1
ATOM 2633 C CA . ASN A 1 326 ? -18.933 4.545 5.269 1.00 88.25 326 ASN A CA 1
ATOM 2634 C C . ASN A 1 326 ? -17.867 5.521 4.771 1.00 88.25 326 ASN A C 1
ATOM 2636 O O . ASN A 1 326 ? -18.195 6.544 4.183 1.00 88.25 326 ASN A O 1
ATOM 2640 N N . ASP A 1 327 ? -16.597 5.194 5.011 1.00 90.19 327 ASP A N 1
ATOM 2641 C CA . ASP A 1 327 ? -15.465 5.989 4.558 1.00 90.19 327 ASP A CA 1
ATOM 2642 C C . ASP A 1 327 ? -15.001 5.478 3.190 1.00 90.19 327 ASP A C 1
ATOM 2644 O O . ASP A 1 327 ? -14.190 4.553 3.074 1.00 90.19 327 ASP A O 1
ATOM 2648 N N . SER A 1 328 ? -15.589 6.036 2.131 1.00 88.19 328 SER A N 1
ATOM 2649 C CA . SER A 1 328 ? -15.277 5.642 0.756 1.00 88.19 328 SER A CA 1
ATOM 2650 C C . SER A 1 328 ? -13.845 6.006 0.356 1.00 88.19 328 SER A C 1
ATOM 2652 O O . SER A 1 328 ? -13.246 5.279 -0.438 1.00 88.19 328 SER A O 1
ATOM 2654 N N . LEU A 1 329 ? -13.278 7.079 0.922 1.00 90.25 329 LEU A N 1
ATOM 2655 C CA . LEU A 1 329 ? -11.939 7.573 0.599 1.00 90.25 329 LEU A CA 1
ATOM 2656 C C . LEU A 1 329 ? -10.858 6.651 1.166 1.00 90.25 329 LEU A C 1
ATOM 2658 O O . LEU A 1 329 ? -10.007 6.173 0.416 1.00 90.25 329 LEU A O 1
ATOM 2662 N N . LEU A 1 330 ? -10.917 6.323 2.457 1.00 92.00 330 LEU A N 1
ATOM 2663 C CA . LEU A 1 330 ? -9.944 5.414 3.065 1.00 92.00 330 LEU A CA 1
ATOM 2664 C C . LEU A 1 330 ? -10.126 3.971 2.575 1.00 92.00 330 LEU A C 1
ATOM 2666 O O . LEU A 1 330 ? -9.140 3.255 2.386 1.00 92.00 330 LEU A O 1
ATOM 2670 N N . LEU A 1 331 ? -11.357 3.549 2.259 1.00 93.19 331 LEU A N 1
ATOM 2671 C CA . LEU A 1 331 ? -11.577 2.271 1.578 1.00 93.19 331 LEU A CA 1
ATOM 2672 C C . LEU A 1 331 ? -10.936 2.252 0.181 1.00 93.19 331 LEU A C 1
ATOM 2674 O O . LEU A 1 331 ? -10.395 1.223 -0.224 1.00 93.19 331 LEU A O 1
ATOM 2678 N N . LYS A 1 332 ? -10.985 3.364 -0.560 1.00 90.94 332 LYS A N 1
ATOM 2679 C CA . LYS A 1 332 ? -10.368 3.478 -1.888 1.00 90.94 332 LYS A CA 1
ATOM 2680 C C . LYS A 1 332 ? -8.853 3.291 -1.822 1.00 90.94 332 LYS A C 1
ATOM 2682 O O . LYS A 1 332 ? -8.334 2.514 -2.614 1.00 90.94 332 LYS A O 1
ATOM 2687 N N . VAL A 1 333 ? -8.179 3.863 -0.819 1.00 91.88 333 VAL A N 1
ATOM 2688 C CA . VAL A 1 333 ? -6.737 3.638 -0.577 1.00 91.88 333 VAL A CA 1
ATOM 2689 C C . VAL A 1 333 ? -6.422 2.148 -0.385 1.00 91.88 333 VAL A C 1
ATOM 2691 O O . VAL A 1 333 ? -5.453 1.635 -0.941 1.00 91.88 333 VAL A O 1
ATOM 2694 N N . LEU A 1 334 ? -7.263 1.413 0.351 1.00 94.19 334 LEU A N 1
ATOM 2695 C CA . LEU A 1 334 ? -7.101 -0.039 0.507 1.00 94.19 334 LEU A CA 1
ATOM 2696 C C . LEU A 1 334 ? -7.366 -0.796 -0.807 1.00 94.19 334 LEU A C 1
ATOM 2698 O O . LEU A 1 334 ? -6.662 -1.757 -1.120 1.00 94.19 334 LEU A O 1
ATOM 2702 N N . LYS A 1 335 ? -8.362 -0.365 -1.592 1.00 92.94 335 LYS A N 1
ATOM 2703 C CA . LYS A 1 335 ? -8.702 -0.959 -2.896 1.00 92.94 335 LYS A CA 1
ATOM 2704 C C . LYS A 1 335 ? -7.639 -0.701 -3.964 1.00 92.94 335 LYS A C 1
ATOM 2706 O O . LYS A 1 335 ? -7.440 -1.562 -4.818 1.00 92.94 335 LYS A O 1
ATOM 2711 N N . ASP A 1 336 ? -6.918 0.411 -3.896 1.00 92.19 336 ASP A N 1
ATOM 2712 C CA . ASP A 1 336 ? -5.822 0.719 -4.821 1.00 92.19 336 ASP A CA 1
ATOM 2713 C C . ASP A 1 336 ? -4.656 -0.282 -4.691 1.00 92.19 336 ASP A C 1
ATOM 2715 O O . ASP A 1 336 ? -3.932 -0.513 -5.657 1.00 92.19 336 ASP A O 1
ATOM 2719 N N . LYS A 1 337 ? -4.540 -0.983 -3.549 1.00 94.25 337 LYS A N 1
ATOM 2720 C CA . LYS A 1 337 ? -3.583 -2.088 -3.340 1.00 94.25 337 LYS A CA 1
ATOM 2721 C C . LYS A 1 337 ? -4.040 -3.436 -3.924 1.00 94.25 337 LYS A C 1
ATOM 2723 O O . LYS A 1 337 ? -3.286 -4.407 -3.874 1.00 94.25 337 LYS A O 1
ATOM 2728 N N . ILE A 1 338 ? -5.247 -3.539 -4.497 1.00 95.44 338 ILE A N 1
ATOM 2729 C CA . ILE A 1 338 ? -5.754 -4.796 -5.078 1.00 95.44 338 ILE A CA 1
ATOM 2730 C C . ILE A 1 338 ? -4.802 -5.373 -6.142 1.00 95.44 338 ILE A C 1
ATOM 2732 O O . ILE A 1 338 ? -4.478 -6.554 -6.013 1.00 95.44 338 ILE A O 1
ATOM 2736 N N . PRO A 1 339 ? -4.330 -4.620 -7.159 1.00 94.56 339 PRO A N 1
ATOM 2737 C CA . PRO A 1 339 ? -3.434 -5.164 -8.182 1.00 94.56 339 PRO A CA 1
ATOM 2738 C C . PRO A 1 339 ? -2.146 -5.735 -7.589 1.00 94.56 339 PRO A C 1
ATOM 2740 O O . PRO A 1 339 ? -1.730 -6.831 -7.952 1.00 94.56 339 PRO A O 1
ATOM 2743 N N . PHE A 1 340 ? -1.572 -5.044 -6.603 1.00 95.31 340 PHE A N 1
ATOM 2744 C CA . PHE A 1 340 ? -0.404 -5.520 -5.874 1.00 95.31 340 PHE A CA 1
ATOM 2745 C C . PHE A 1 340 ? -0.654 -6.876 -5.194 1.00 95.31 340 PHE A C 1
ATOM 2747 O O . PHE A 1 340 ? 0.107 -7.824 -5.391 1.00 95.31 340 PHE A O 1
ATOM 2754 N N . TYR A 1 341 ? -1.762 -7.016 -4.459 1.00 95.62 341 TYR A N 1
ATOM 2755 C CA . TYR A 1 341 ? -2.125 -8.291 -3.834 1.00 95.62 341 TYR A CA 1
ATOM 2756 C C . TYR A 1 341 ? -2.453 -9.386 -4.855 1.00 95.62 341 TYR A C 1
ATOM 2758 O O . TYR A 1 341 ? -2.199 -10.555 -4.579 1.00 95.62 341 TYR A O 1
ATOM 2766 N N . MET A 1 342 ? -2.980 -9.032 -6.031 1.00 94.62 342 MET A N 1
ATOM 2767 C CA . MET A 1 342 ? -3.201 -9.978 -7.130 1.00 94.62 342 MET A CA 1
ATOM 2768 C C . MET A 1 342 ? -1.889 -10.579 -7.639 1.00 94.62 342 MET A C 1
ATOM 2770 O O . MET A 1 342 ? -1.773 -11.804 -7.716 1.00 94.62 342 MET A O 1
ATOM 2774 N N . CYS A 1 343 ? -0.866 -9.749 -7.852 1.00 93.25 343 CYS A N 1
ATOM 2775 C CA . CYS A 1 343 ? 0.477 -10.221 -8.188 1.00 93.25 343 CYS A CA 1
ATOM 2776 C C . CYS A 1 343 ? 1.061 -11.137 -7.097 1.00 93.25 343 CYS A C 1
ATOM 2778 O O . CYS A 1 343 ? 1.658 -12.163 -7.416 1.00 93.25 343 CYS A O 1
ATOM 2780 N N . LYS A 1 344 ? 0.822 -10.839 -5.809 1.00 92.75 344 LYS A N 1
ATOM 2781 C CA . LYS A 1 344 ? 1.307 -11.659 -4.682 1.00 92.75 344 LYS A CA 1
ATOM 2782 C C . LYS A 1 344 ? 0.761 -13.086 -4.623 1.00 92.75 344 LYS A C 1
ATOM 2784 O O . LYS A 1 344 ? 1.384 -13.925 -3.979 1.00 92.75 344 LYS A O 1
ATOM 2789 N N . TYR A 1 345 ? -0.376 -13.393 -5.252 1.00 92.38 345 TYR A N 1
ATOM 2790 C CA . TYR A 1 345 ? -0.852 -14.781 -5.397 1.00 92.38 345 TYR A CA 1
ATOM 2791 C C . TYR A 1 345 ? -0.769 -15.309 -6.838 1.00 92.38 345 TYR A C 1
ATOM 2793 O O . TYR A 1 345 ? -1.342 -16.360 -7.135 1.00 92.38 345 TYR A O 1
ATOM 2801 N N . GLY A 1 346 ? -0.055 -14.599 -7.717 1.00 91.44 346 GLY A N 1
ATOM 2802 C CA . GLY A 1 346 ? 0.270 -15.039 -9.072 1.00 91.44 346 GLY A CA 1
ATOM 2803 C C . GLY A 1 346 ? -0.727 -14.638 -10.164 1.00 91.44 346 GLY A C 1
ATOM 2804 O O . GLY A 1 346 ? -0.576 -15.093 -11.295 1.00 91.44 346 GLY A O 1
ATOM 2805 N N . ASP A 1 347 ? -1.724 -13.795 -9.874 1.00 91.38 347 ASP A N 1
ATOM 2806 C CA . ASP A 1 347 ? -2.712 -13.322 -10.861 1.00 91.38 347 ASP A CA 1
ATOM 2807 C C . ASP A 1 347 ? -2.303 -11.972 -11.477 1.00 91.38 347 ASP A C 1
ATOM 2809 O O . ASP A 1 347 ? -2.923 -10.931 -11.243 1.00 91.38 347 ASP A O 1
ATOM 2813 N N . PHE A 1 348 ? -1.213 -11.986 -12.249 1.00 89.88 348 PHE A N 1
ATOM 2814 C CA . PHE A 1 348 ? -0.675 -10.788 -12.905 1.00 89.88 348 PHE A CA 1
ATOM 2815 C C . PHE A 1 348 ? -1.586 -10.270 -14.029 1.00 89.88 348 PHE A C 1
ATOM 2817 O O . PHE A 1 348 ? -1.756 -9.059 -14.165 1.00 89.88 348 PHE A O 1
ATOM 2824 N N . ASP A 1 349 ? -2.218 -11.161 -14.802 1.00 86.88 349 ASP A N 1
ATOM 2825 C CA . ASP A 1 349 ? -3.163 -10.767 -15.856 1.00 86.88 349 ASP A CA 1
ATOM 2826 C C . ASP A 1 349 ? -4.402 -10.084 -15.262 1.00 86.88 349 ASP A C 1
ATOM 2828 O O . ASP A 1 349 ? -4.850 -9.042 -15.751 1.00 86.88 349 ASP A O 1
ATOM 2832 N N . GLY A 1 350 ? -4.948 -10.630 -14.171 1.00 89.00 350 GLY A N 1
ATOM 2833 C CA . GLY A 1 350 ? -6.048 -10.005 -13.453 1.00 89.00 350 GLY A CA 1
ATOM 2834 C C . GLY A 1 350 ? -5.643 -8.670 -12.821 1.00 89.00 350 GLY A C 1
ATOM 2835 O O . GLY A 1 350 ? -6.429 -7.721 -12.860 1.00 89.00 350 GLY A O 1
ATOM 2836 N N . ALA A 1 351 ? -4.422 -8.560 -12.285 1.00 91.94 351 ALA A N 1
ATOM 2837 C CA . ALA A 1 351 ? -3.887 -7.303 -11.758 1.00 91.94 351 ALA A CA 1
ATOM 2838 C C . ALA A 1 351 ? -3.827 -6.215 -12.844 1.00 91.94 351 ALA A C 1
ATOM 2840 O O . ALA A 1 351 ? -4.337 -5.112 -12.638 1.00 91.94 351 ALA A O 1
ATOM 2841 N N . ALA A 1 352 ? -3.286 -6.555 -14.018 1.00 87.81 352 ALA A N 1
ATOM 2842 C CA . ALA A 1 352 ? -3.211 -5.681 -15.186 1.00 87.81 352 ALA A CA 1
ATOM 2843 C C . ALA A 1 352 ? -4.593 -5.173 -15.628 1.00 87.81 352 ALA A C 1
ATOM 2845 O O . ALA A 1 352 ? -4.782 -3.984 -15.882 1.00 87.81 352 ALA A O 1
ATOM 2846 N N . GLN A 1 353 ? -5.591 -6.059 -15.668 1.00 86.12 353 GLN A N 1
ATOM 2847 C CA . GLN A 1 353 ? -6.959 -5.675 -16.017 1.00 86.12 353 GLN A CA 1
ATOM 2848 C C . GLN A 1 353 ? -7.589 -4.753 -14.972 1.00 86.12 353 GLN A C 1
ATOM 2850 O O . GLN A 1 353 ? -8.268 -3.796 -15.335 1.00 86.12 353 GLN A O 1
ATOM 2855 N N . VAL A 1 354 ? -7.382 -5.024 -13.680 1.00 89.19 354 VAL A N 1
ATOM 2856 C CA . VAL A 1 354 ? -7.951 -4.211 -12.593 1.00 89.19 354 VAL A CA 1
ATOM 2857 C C . VAL A 1 354 ? -7.345 -2.809 -12.563 1.00 89.19 354 VAL A C 1
ATOM 2859 O O . VAL A 1 354 ? -8.082 -1.857 -12.317 1.00 89.19 354 VAL A O 1
ATOM 2862 N N . LEU A 1 355 ? -6.053 -2.668 -12.873 1.00 89.25 355 LEU A N 1
ATOM 2863 C CA . LEU A 1 355 ? -5.392 -1.368 -13.008 1.00 89.25 355 LEU A CA 1
ATOM 2864 C C . LEU A 1 355 ? -6.108 -0.455 -14.013 1.00 89.25 355 LEU A C 1
ATOM 2866 O O . LEU A 1 355 ? -6.387 0.705 -13.705 1.00 89.25 355 LEU A O 1
ATOM 2870 N N . LEU A 1 356 ? -6.449 -1.005 -15.181 1.00 81.00 356 LEU A N 1
ATOM 2871 C CA . LEU A 1 356 ? -7.066 -0.278 -16.292 1.00 81.00 356 LEU A CA 1
ATOM 2872 C C . LEU A 1 356 ? -8.603 -0.217 -16.235 1.00 81.00 356 LEU A C 1
ATOM 2874 O O . LEU A 1 356 ? -9.217 0.400 -17.099 1.00 81.00 356 LEU A O 1
ATOM 2878 N N . ASN A 1 357 ? -9.264 -0.857 -15.266 1.00 78.88 357 ASN A N 1
ATOM 2879 C CA . ASN A 1 357 ? -10.725 -0.964 -15.262 1.00 78.88 357 ASN A CA 1
ATOM 2880 C C . ASN A 1 357 ? -11.411 0.324 -14.755 1.00 78.88 357 ASN A C 1
ATOM 2882 O O . ASN A 1 357 ? -11.106 0.812 -13.669 1.00 78.88 357 ASN A O 1
ATOM 2886 N N . TRP A 1 358 ? -12.376 0.846 -15.524 1.00 57.91 358 TRP A N 1
ATOM 2887 C CA . TRP A 1 358 ? -13.062 2.137 -15.305 1.00 57.91 358 TRP A CA 1
ATOM 2888 C C . TRP A 1 358 ? -14.480 2.003 -14.726 1.00 57.91 358 TRP A C 1
ATOM 2890 O O . TRP A 1 358 ? -15.271 2.938 -14.775 1.00 57.91 358 TRP A O 1
ATOM 2900 N N . LYS A 1 359 ? -14.852 0.835 -14.190 1.00 52.75 359 LYS A N 1
ATOM 2901 C CA . LYS A 1 359 ? -16.240 0.538 -13.773 1.00 52.75 359 LYS A CA 1
ATOM 2902 C C . LYS A 1 359 ? -16.790 1.370 -12.590 1.00 52.75 359 LYS A C 1
ATOM 2904 O O . LYS A 1 359 ? -17.875 1.054 -12.110 1.00 52.75 359 LYS A O 1
ATOM 2909 N N . SER A 1 360 ? -16.107 2.420 -12.128 1.00 47.06 360 SER A N 1
ATOM 2910 C CA . SER A 1 360 ? -16.637 3.395 -11.164 1.00 47.06 360 SER A CA 1
ATOM 2911 C C . SER A 1 360 ? -16.535 4.822 -11.699 1.00 47.06 360 SER A C 1
ATOM 2913 O O . SER A 1 360 ? -15.570 5.163 -12.371 1.00 47.06 360 SER A O 1
ATOM 2915 N N . VAL A 1 361 ? -17.521 5.654 -11.347 1.00 47.81 361 VAL A N 1
ATOM 2916 C CA . VAL A 1 361 ? -17.643 7.080 -11.721 1.00 47.81 361 VAL A CA 1
ATOM 2917 C C . VAL A 1 361 ? -16.426 7.912 -11.274 1.00 47.81 361 VAL A C 1
ATOM 2919 O O . VAL A 1 361 ? -16.118 8.934 -11.878 1.00 47.81 361 VAL A O 1
ATOM 2922 N N . ASP A 1 362 ? -15.672 7.424 -10.285 1.00 55.88 362 ASP A N 1
ATOM 2923 C CA . ASP A 1 362 ? -14.369 7.958 -9.897 1.00 55.88 362 ASP A CA 1
ATOM 2924 C C . ASP A 1 362 ? -13.243 7.206 -10.636 1.00 55.88 362 ASP A C 1
ATOM 2926 O O . ASP A 1 362 ? -13.170 5.982 -10.533 1.00 55.88 362 ASP A O 1
ATOM 2930 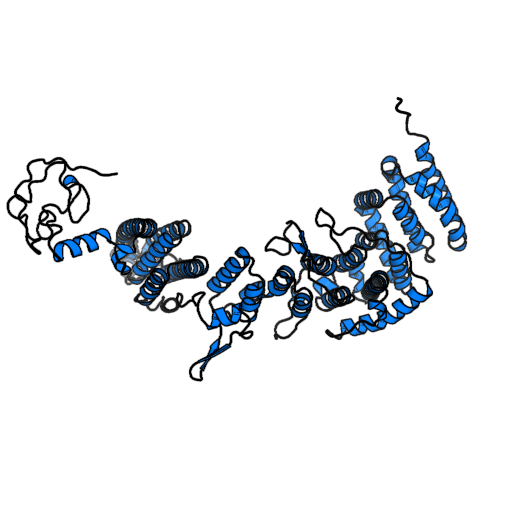N N . CYS A 1 363 ? -12.365 7.937 -11.340 1.00 71.44 363 CYS A N 1
ATOM 2931 C CA . CYS A 1 363 ? -11.180 7.502 -12.119 1.00 71.44 363 CYS A CA 1
ATOM 2932 C C . CYS A 1 363 ? -10.541 6.149 -11.721 1.00 71.44 363 CYS A C 1
ATOM 2934 O O . CYS A 1 363 ? -10.427 5.816 -10.536 1.00 71.44 363 CYS A O 1
ATOM 2936 N N . CYS A 1 364 ? -9.998 5.411 -12.696 1.00 82.06 364 CYS A N 1
ATOM 2937 C CA . CYS A 1 364 ? -9.326 4.122 -12.472 1.00 82.06 364 CYS A CA 1
ATOM 2938 C C . CYS A 1 364 ? -8.114 4.186 -11.521 1.00 82.06 364 CYS A C 1
ATOM 2940 O O . CYS A 1 364 ? -7.642 5.265 -11.157 1.00 82.06 364 CYS A O 1
ATOM 2942 N N . ILE A 1 365 ? -7.611 3.019 -11.095 1.00 88.88 365 ILE A N 1
ATOM 2943 C CA . ILE A 1 365 ? -6.462 2.920 -10.171 1.00 88.88 365 ILE A CA 1
ATOM 2944 C C . ILE A 1 365 ? -5.221 3.568 -10.786 1.00 88.88 365 ILE A C 1
ATOM 2946 O O . ILE A 1 365 ? -4.506 4.296 -10.103 1.00 88.88 365 ILE A O 1
ATOM 2950 N N . VAL A 1 366 ? -5.013 3.383 -12.092 1.00 89.88 366 VAL A N 1
ATOM 2951 C CA . VAL A 1 366 ? -3.874 3.961 -12.813 1.00 89.88 366 VAL A CA 1
ATOM 2952 C C . VAL A 1 366 ? -3.790 5.475 -12.671 1.00 89.88 366 VAL A C 1
ATOM 2954 O O . VAL A 1 366 ? -2.680 5.978 -12.544 1.00 89.88 366 VAL A O 1
ATOM 2957 N N . CYS A 1 367 ? -4.912 6.200 -12.583 1.00 88.88 367 CYS A N 1
ATOM 2958 C CA . CYS A 1 367 ? -4.904 7.657 -12.397 1.00 88.88 367 CYS A CA 1
ATOM 2959 C C . CYS A 1 367 ? -4.215 8.118 -11.097 1.00 88.88 367 CYS A C 1
ATOM 2961 O O . CYS A 1 367 ? -3.922 9.299 -10.953 1.00 88.88 367 CYS A O 1
ATOM 2963 N N . ARG A 1 368 ? -4.031 7.218 -10.121 1.00 90.12 368 ARG A N 1
ATOM 2964 C CA . ARG A 1 368 ? -3.461 7.515 -8.796 1.00 90.12 368 ARG A CA 1
ATOM 2965 C C . ARG A 1 368 ? -2.072 6.920 -8.582 1.00 90.12 368 ARG A C 1
ATOM 2967 O O . ARG A 1 368 ? -1.495 7.124 -7.522 1.00 90.12 368 ARG A O 1
ATOM 2974 N N . ILE A 1 369 ? -1.542 6.206 -9.572 1.00 93.31 369 ILE A N 1
ATOM 2975 C CA . ILE A 1 369 ? -0.202 5.624 -9.509 1.00 93.31 369 ILE A CA 1
ATOM 2976 C C . ILE A 1 369 ? 0.849 6.723 -9.639 1.00 93.31 369 ILE A C 1
ATOM 2978 O O . ILE A 1 369 ? 0.778 7.576 -10.527 1.00 93.31 369 ILE A O 1
ATOM 2982 N N . THR A 1 370 ? 1.844 6.672 -8.763 1.00 95.25 370 THR A N 1
ATOM 2983 C CA . THR A 1 370 ? 3.021 7.541 -8.808 1.00 95.25 370 THR A CA 1
ATOM 2984 C C . THR A 1 370 ? 4.092 6.996 -9.767 1.00 95.25 370 THR A C 1
ATOM 2986 O O . THR A 1 370 ? 4.124 5.795 -10.044 1.00 95.25 370 THR A O 1
ATOM 2989 N N . PRO A 1 371 ? 5.031 7.833 -10.253 1.00 95.12 371 PRO A N 1
ATOM 2990 C CA . PRO A 1 371 ? 6.149 7.380 -11.090 1.00 95.12 371 PRO A CA 1
ATOM 2991 C C . PRO A 1 371 ? 6.964 6.217 -10.500 1.00 95.12 371 PRO A C 1
ATOM 2993 O O . PRO A 1 371 ? 7.360 5.307 -11.225 1.00 95.12 371 PRO A O 1
ATOM 2996 N N . ALA A 1 372 ? 7.183 6.215 -9.181 1.00 95.06 372 ALA A N 1
ATOM 2997 C CA . ALA A 1 372 ? 7.912 5.145 -8.501 1.00 95.06 372 ALA A CA 1
ATOM 2998 C C . ALA A 1 372 ? 7.126 3.825 -8.512 1.00 95.06 372 ALA A C 1
ATOM 3000 O O . ALA A 1 372 ? 7.673 2.769 -8.825 1.00 95.06 372 ALA A O 1
ATOM 3001 N N . GLU A 1 373 ? 5.825 3.881 -8.225 1.00 95.19 373 GLU A N 1
ATOM 3002 C CA . GLU A 1 373 ? 4.954 2.705 -8.264 1.00 95.19 373 GLU A CA 1
ATOM 3003 C C . GLU A 1 373 ? 4.803 2.163 -9.688 1.00 95.19 373 GLU A C 1
ATOM 3005 O O . GLU A 1 373 ? 4.769 0.949 -9.874 1.00 95.19 373 GLU A O 1
ATOM 3010 N N . PHE A 1 374 ? 4.769 3.038 -10.700 1.00 96.06 374 PHE A N 1
ATOM 3011 C CA . PHE A 1 374 ? 4.771 2.639 -12.106 1.00 96.06 374 PHE A CA 1
ATOM 3012 C C . PHE A 1 374 ? 5.997 1.783 -12.442 1.00 96.06 374 PHE A C 1
ATOM 3014 O O . PHE A 1 374 ? 5.835 0.681 -12.965 1.00 96.06 374 PHE A O 1
ATOM 3021 N N . ALA A 1 375 ? 7.202 2.230 -12.076 1.00 94.94 375 ALA A N 1
ATOM 3022 C CA . ALA A 1 375 ? 8.430 1.465 -12.297 1.00 94.94 375 ALA A CA 1
ATOM 3023 C C . ALA A 1 375 ? 8.404 0.099 -11.583 1.00 94.94 375 ALA A C 1
ATOM 3025 O O . ALA A 1 375 ? 8.794 -0.915 -12.165 1.00 94.94 375 ALA A O 1
ATOM 3026 N N . VAL A 1 376 ? 7.876 0.040 -10.354 1.00 94.56 376 VAL A N 1
ATOM 3027 C CA . VAL A 1 376 ? 7.701 -1.227 -9.626 1.00 94.56 376 VAL A CA 1
ATOM 3028 C C . VAL A 1 376 ? 6.704 -2.146 -10.333 1.00 94.56 376 VAL A C 1
ATOM 3030 O O . VAL A 1 376 ? 7.001 -3.325 -10.506 1.00 94.56 376 VAL A O 1
ATOM 3033 N N . TYR A 1 377 ? 5.560 -1.639 -10.801 1.00 94.50 377 TYR A N 1
ATOM 3034 C CA . TYR A 1 377 ? 4.603 -2.442 -11.567 1.00 94.50 377 TYR A CA 1
ATOM 3035 C C . TYR A 1 377 ? 5.199 -2.953 -12.884 1.00 94.50 377 TYR A C 1
ATOM 3037 O O . TYR A 1 377 ? 5.004 -4.123 -13.210 1.00 94.50 377 TYR A O 1
ATOM 3045 N N . LEU A 1 378 ? 5.966 -2.130 -13.612 1.00 94.00 378 LEU A N 1
ATOM 3046 C CA . LEU A 1 378 ? 6.687 -2.574 -14.811 1.00 94.00 378 LEU A CA 1
ATOM 3047 C C . LEU A 1 378 ? 7.626 -3.736 -14.494 1.00 94.00 378 LEU A C 1
ATOM 3049 O O . LEU A 1 378 ? 7.568 -4.765 -15.167 1.00 94.00 378 LEU A O 1
ATOM 3053 N N . LYS A 1 379 ? 8.425 -3.597 -13.431 1.00 92.75 379 LYS A N 1
ATOM 3054 C CA . LYS A 1 379 ? 9.317 -4.647 -12.933 1.00 92.75 379 LYS A CA 1
ATOM 3055 C C . LYS A 1 379 ? 8.520 -5.913 -12.616 1.00 92.75 379 LYS A C 1
ATOM 3057 O O . LYS A 1 379 ? 8.772 -6.945 -13.224 1.00 92.75 379 LYS A O 1
ATOM 3062 N N . MET A 1 380 ? 7.474 -5.815 -11.792 1.00 92.25 380 MET A N 1
ATOM 3063 C CA . MET A 1 380 ? 6.612 -6.946 -11.424 1.00 92.25 380 MET A CA 1
ATOM 3064 C C . MET A 1 380 ? 6.020 -7.672 -12.640 1.00 92.25 380 MET A C 1
ATOM 3066 O O . MET A 1 380 ? 6.069 -8.899 -12.707 1.00 92.25 380 MET A O 1
ATOM 3070 N N . PHE A 1 381 ? 5.467 -6.944 -13.615 1.00 91.00 381 PHE A N 1
ATOM 3071 C CA . PHE A 1 381 ? 4.852 -7.551 -14.799 1.00 91.00 381 PHE A CA 1
ATOM 3072 C C . PHE A 1 381 ? 5.877 -8.116 -15.783 1.00 91.00 381 PHE A C 1
ATOM 3074 O O . PHE A 1 381 ? 5.596 -9.114 -16.450 1.00 91.00 381 PHE A O 1
ATOM 3081 N N . ARG A 1 382 ? 7.060 -7.502 -15.881 1.00 88.75 382 ARG A N 1
ATOM 3082 C CA . ARG A 1 382 ? 8.146 -7.970 -16.745 1.00 88.75 382 ARG A CA 1
ATOM 3083 C C . ARG A 1 382 ? 8.777 -9.252 -16.217 1.00 88.75 382 ARG A C 1
ATOM 3085 O O . ARG A 1 382 ? 9.048 -10.151 -17.011 1.00 88.75 382 ARG A O 1
ATOM 3092 N N . THR A 1 383 ? 9.005 -9.334 -14.908 1.00 88.81 383 THR A N 1
ATOM 3093 C CA . THR A 1 383 ? 9.776 -10.423 -14.290 1.00 88.81 383 THR A CA 1
ATOM 3094 C C . THR A 1 383 ? 8.936 -11.441 -13.534 1.00 88.81 383 THR A C 1
ATOM 3096 O O . THR A 1 383 ? 9.466 -12.448 -13.072 1.00 88.81 383 THR A O 1
ATOM 3099 N N . ARG A 1 384 ? 7.620 -11.210 -13.420 1.00 88.12 384 ARG A N 1
ATOM 3100 C CA . ARG A 1 384 ? 6.673 -12.083 -12.699 1.00 88.12 384 ARG A CA 1
ATOM 3101 C C . ARG A 1 384 ? 7.069 -12.290 -11.238 1.00 88.12 384 ARG A C 1
ATOM 3103 O O . ARG A 1 384 ? 6.844 -13.344 -10.635 1.00 88.12 384 ARG A O 1
ATOM 3110 N N . SER A 1 385 ? 7.672 -11.253 -10.677 1.00 89.81 385 SER A N 1
ATOM 3111 C CA . SER A 1 385 ? 8.119 -11.201 -9.298 1.00 89.81 385 SER A CA 1
ATOM 3112 C C . SER A 1 385 ? 7.377 -10.115 -8.535 1.00 89.81 385 SER A C 1
ATOM 3114 O O . SER A 1 385 ? 6.717 -9.251 -9.113 1.00 89.81 385 SER A O 1
ATOM 3116 N N . TYR A 1 386 ? 7.465 -10.166 -7.216 1.00 91.06 386 TYR A N 1
ATOM 3117 C CA . TYR A 1 386 ? 6.847 -9.200 -6.319 1.00 91.06 386 TYR A CA 1
ATOM 3118 C C . TYR A 1 386 ? 7.715 -9.033 -5.067 1.00 91.06 386 TYR A C 1
ATOM 3120 O O . TYR A 1 386 ? 8.404 -9.980 -4.685 1.00 91.06 386 TYR A O 1
ATOM 3128 N N . PRO A 1 387 ? 7.703 -7.862 -4.414 1.00 91.19 387 PRO A N 1
ATOM 3129 C CA . PRO A 1 387 ? 8.385 -7.694 -3.135 1.00 91.19 387 PRO A CA 1
ATOM 3130 C C . PRO A 1 387 ? 7.735 -8.580 -2.060 1.00 91.19 387 PRO A C 1
ATOM 3132 O O . PRO A 1 387 ? 6.504 -8.688 -1.991 1.00 91.19 387 PRO A O 1
ATOM 3135 N N . SER A 1 388 ? 8.547 -9.209 -1.205 1.00 89.38 388 SER A N 1
ATOM 3136 C CA . SER A 1 388 ? 8.071 -10.007 -0.064 1.00 89.38 388 SER A CA 1
ATOM 3137 C C . SER A 1 388 ? 7.173 -9.185 0.859 1.00 89.38 388 SER A C 1
ATOM 3139 O O . SER A 1 388 ? 6.147 -9.677 1.341 1.00 89.38 388 SER A O 1
ATOM 3141 N N . GLY A 1 389 ? 7.507 -7.905 1.003 1.00 88.62 389 GLY A N 1
ATOM 3142 C CA . GLY A 1 389 ? 6.872 -6.938 1.884 1.00 88.62 389 GLY A CA 1
ATOM 3143 C C . GLY A 1 389 ? 5.463 -6.577 1.493 1.00 88.62 389 GLY A C 1
ATOM 3144 O O . GLY A 1 389 ? 5.022 -6.760 0.363 1.00 88.62 389 GLY A O 1
ATOM 3145 N N . ASN A 1 390 ? 4.703 -6.078 2.454 1.00 87.31 390 ASN A N 1
ATOM 3146 C CA . ASN A 1 390 ? 3.295 -5.740 2.269 1.00 87.31 390 ASN A CA 1
ATOM 3147 C C . ASN A 1 390 ? 3.053 -4.320 1.727 1.00 87.31 390 ASN A C 1
ATOM 3149 O O . ASN A 1 390 ? 1.893 -3.916 1.582 1.00 87.31 390 ASN A O 1
ATOM 3153 N N . GLU A 1 391 ? 4.129 -3.611 1.401 1.00 88.94 391 GLU A N 1
ATOM 3154 C CA . GLU A 1 391 ? 4.138 -2.289 0.787 1.00 88.94 391 GLU A CA 1
ATOM 3155 C C . GLU A 1 391 ? 4.833 -2.350 -0.577 1.00 88.94 391 GLU A C 1
ATOM 3157 O O . GLU A 1 391 ? 5.806 -3.075 -0.761 1.00 88.94 391 GLU A O 1
ATOM 3162 N N . LEU A 1 392 ? 4.318 -1.594 -1.550 1.00 87.00 392 LEU A N 1
ATOM 3163 C CA . LEU A 1 392 ? 4.766 -1.681 -2.944 1.00 87.00 392 LEU A CA 1
ATOM 3164 C C . LEU A 1 392 ? 6.197 -1.145 -3.136 1.00 87.00 392 LEU A C 1
ATOM 3166 O O . LEU A 1 392 ? 6.956 -1.692 -3.927 1.00 87.00 392 LEU A O 1
ATOM 3170 N N . LEU A 1 393 ? 6.568 -0.097 -2.395 1.00 86.06 393 LEU A N 1
ATOM 3171 C CA . LEU A 1 393 ? 7.862 0.592 -2.505 1.00 86.06 393 LEU A CA 1
ATOM 3172 C C . LEU A 1 393 ? 8.895 0.133 -1.455 1.00 86.06 393 LEU A C 1
ATOM 3174 O O . LEU A 1 393 ? 9.853 0.850 -1.176 1.00 86.06 393 LEU A O 1
ATOM 3178 N N . SER A 1 394 ? 8.707 -1.035 -0.833 1.00 76.00 394 SER A N 1
ATOM 3179 C CA . SER A 1 394 ? 9.650 -1.553 0.166 1.00 76.00 394 SER A CA 1
ATOM 3180 C C . SER A 1 394 ? 10.952 -2.046 -0.481 1.00 76.00 394 SER A C 1
ATOM 3182 O O . SER A 1 394 ? 10.899 -2.720 -1.508 1.00 76.00 394 SER A O 1
ATOM 3184 N N . GLN A 1 395 ? 12.103 -1.814 0.160 1.00 70.12 395 GLN A N 1
ATOM 3185 C CA . GLN A 1 395 ? 13.419 -2.343 -0.256 1.00 70.12 395 GLN A CA 1
ATOM 3186 C C . GLN A 1 395 ? 13.628 -3.821 0.127 1.00 70.12 395 GLN A C 1
ATOM 3188 O O . GLN A 1 395 ? 14.737 -4.258 0.423 1.00 70.12 395 GLN A O 1
ATOM 3193 N N . GLU A 1 396 ? 12.548 -4.590 0.189 1.00 77.50 396 GLU A N 1
ATOM 3194 C CA . GLU A 1 396 ? 12.602 -5.985 0.602 1.00 77.50 396 GLU A CA 1
ATOM 3195 C C . GLU A 1 396 ? 12.994 -6.927 -0.546 1.00 77.50 396 GLU A C 1
ATOM 3197 O O . GLU A 1 396 ? 13.063 -6.542 -1.716 1.00 77.50 396 GLU A O 1
ATOM 3202 N N . GLN A 1 397 ? 13.235 -8.194 -0.201 1.00 87.56 397 GLN A N 1
ATOM 3203 C CA . GLN A 1 397 ? 13.580 -9.240 -1.154 1.00 87.56 397 GLN A CA 1
ATOM 3204 C C . GLN A 1 397 ? 12.463 -9.450 -2.186 1.00 87.56 397 GLN A C 1
ATOM 3206 O O . GLN A 1 397 ? 11.273 -9.465 -1.867 1.00 87.56 397 GLN A O 1
ATOM 3211 N N . TRP A 1 398 ? 12.853 -9.673 -3.439 1.00 90.31 398 TRP A N 1
ATOM 3212 C CA . TRP A 1 398 ? 11.926 -10.016 -4.511 1.00 90.31 398 TRP A CA 1
ATOM 3213 C C . TRP A 1 398 ? 11.703 -11.528 -4.582 1.00 90.31 398 TRP A C 1
ATOM 3215 O O . TRP A 1 398 ? 12.650 -12.310 -4.609 1.00 90.31 398 TRP A O 1
ATOM 3225 N N . LEU A 1 399 ? 10.437 -11.937 -4.639 1.00 89.12 399 LEU A N 1
ATOM 3226 C CA . LEU A 1 399 ? 10.001 -13.327 -4.757 1.00 89.12 399 LEU A CA 1
ATOM 3227 C C . LEU A 1 399 ? 9.421 -13.583 -6.150 1.00 89.12 399 LEU A C 1
ATOM 3229 O O . LEU A 1 399 ? 8.797 -12.698 -6.734 1.00 89.12 399 LEU A O 1
ATOM 3233 N N . ILE A 1 400 ? 9.598 -14.795 -6.676 1.00 85.75 400 ILE A N 1
ATOM 3234 C CA . ILE A 1 400 ? 9.105 -15.211 -7.999 1.00 85.75 400 ILE A CA 1
ATOM 3235 C C . ILE A 1 400 ? 7.881 -16.114 -7.828 1.00 85.75 400 ILE A C 1
ATOM 3237 O O . ILE A 1 400 ? 7.889 -17.013 -6.989 1.00 85.75 400 ILE A O 1
ATOM 3241 N N . HIS A 1 401 ? 6.847 -15.920 -8.655 1.00 81.12 401 HIS A N 1
ATOM 3242 C CA . HIS A 1 401 ? 5.710 -16.847 -8.727 1.00 81.12 401 HIS A CA 1
ATOM 3243 C C . HIS A 1 401 ? 5.925 -17.903 -9.828 1.00 81.12 401 HIS A C 1
ATOM 3245 O O . HIS A 1 401 ? 5.797 -17.565 -11.010 1.00 81.12 401 HIS A O 1
ATOM 3251 N N . PRO A 1 402 ? 6.198 -19.181 -9.487 1.00 65.38 402 PRO A N 1
ATOM 3252 C CA . PRO A 1 402 ? 6.692 -20.189 -10.437 1.00 65.38 402 PRO A CA 1
ATOM 3253 C C . PRO A 1 402 ? 5.681 -20.594 -11.521 1.00 65.38 402 PRO A C 1
ATOM 3255 O O . PRO A 1 402 ? 6.077 -21.048 -12.587 1.00 65.38 402 PRO A O 1
ATOM 3258 N N . ASN A 1 403 ? 4.380 -20.397 -11.278 1.00 64.19 403 ASN A N 1
ATOM 3259 C CA . ASN A 1 403 ? 3.301 -20.891 -12.146 1.00 64.19 403 ASN A CA 1
ATOM 3260 C C . ASN A 1 403 ? 2.520 -19.777 -12.862 1.00 64.19 403 ASN A C 1
ATOM 3262 O O . ASN A 1 403 ? 1.407 -20.009 -13.335 1.00 64.19 403 ASN A O 1
ATOM 3266 N N . SER A 1 404 ? 3.062 -18.559 -12.921 1.00 64.38 404 SER A N 1
ATOM 3267 C CA . SER A 1 404 ? 2.395 -17.434 -13.581 1.00 64.38 404 SER A CA 1
ATOM 3268 C C . SER A 1 404 ? 2.907 -17.249 -15.013 1.00 64.38 404 SER A C 1
ATOM 3270 O O . SER A 1 404 ? 4.112 -17.201 -15.267 1.00 64.38 404 SER A O 1
ATOM 3272 N N . ALA A 1 405 ? 1.988 -17.159 -15.973 1.00 58.62 405 ALA A N 1
ATOM 3273 C CA . ALA A 1 405 ? 2.308 -16.926 -17.376 1.00 58.62 405 ALA A CA 1
ATOM 3274 C C . ALA A 1 405 ? 1.556 -15.691 -17.868 1.00 58.62 405 ALA A C 1
ATOM 3276 O O . ALA A 1 405 ? 0.417 -15.802 -18.305 1.00 58.62 405 ALA A O 1
ATOM 3277 N N . LEU A 1 406 ? 2.201 -14.521 -17.826 1.00 65.88 406 LEU A N 1
ATOM 3278 C CA . LEU A 1 406 ? 1.689 -13.375 -18.573 1.00 65.88 406 LEU A CA 1
ATOM 3279 C C . LEU A 1 406 ? 1.935 -13.620 -20.066 1.00 65.88 406 LEU A C 1
ATOM 3281 O O . LEU A 1 406 ? 3.059 -13.958 -20.462 1.00 65.88 406 LEU A O 1
ATOM 3285 N N . LYS A 1 407 ? 0.894 -13.468 -20.890 1.00 67.00 407 LYS A N 1
ATOM 3286 C CA . LYS A 1 407 ? 1.005 -13.620 -22.348 1.00 67.00 407 LYS A CA 1
ATOM 3287 C C . LYS A 1 407 ? 1.938 -12.547 -22.917 1.00 67.00 407 LYS A C 1
ATOM 3289 O O . LYS A 1 407 ? 1.803 -11.374 -22.561 1.00 67.00 407 LYS A O 1
ATOM 3294 N N . SER A 1 408 ? 2.833 -12.937 -23.827 1.00 64.50 408 SER A N 1
ATOM 3295 C CA . SER A 1 408 ? 3.699 -11.992 -24.551 1.00 64.50 408 SER A CA 1
ATOM 3296 C C . SER A 1 408 ? 2.873 -10.889 -25.228 1.00 64.50 408 SER A C 1
ATOM 3298 O O . SER A 1 408 ? 1.711 -11.106 -25.580 1.00 64.50 408 SER A O 1
ATOM 3300 N N . GLY A 1 409 ? 3.422 -9.676 -25.299 1.00 73.31 409 GLY A N 1
ATOM 3301 C CA . GLY A 1 409 ? 2.734 -8.485 -25.783 1.00 73.31 409 GLY A CA 1
ATOM 3302 C C . GLY A 1 409 ? 1.797 -7.820 -24.767 1.00 73.31 409 GLY A C 1
ATOM 3303 O O . GLY A 1 409 ? 1.515 -6.629 -24.879 1.00 73.31 409 GLY A O 1
ATOM 3304 N N . THR A 1 410 ? 1.334 -8.529 -23.730 1.00 78.81 410 THR A N 1
ATOM 3305 C CA . THR A 1 410 ? 0.391 -7.959 -22.745 1.00 78.81 410 THR A CA 1
ATOM 3306 C C . THR A 1 410 ? 1.061 -6.910 -21.858 1.00 78.81 410 THR A C 1
ATOM 3308 O O . THR A 1 410 ? 0.452 -5.882 -21.565 1.00 78.81 410 THR A O 1
ATOM 3311 N N . THR A 1 411 ? 2.325 -7.127 -21.475 1.00 85.62 411 THR A N 1
ATOM 3312 C CA . THR A 1 411 ? 3.069 -6.209 -20.599 1.00 85.62 411 THR A CA 1
ATOM 3313 C C . THR A 1 411 ? 3.305 -4.852 -21.254 1.00 85.62 411 THR A C 1
ATOM 3315 O O . THR A 1 411 ? 3.050 -3.830 -20.623 1.00 85.62 411 THR A O 1
ATOM 3318 N N . ILE A 1 412 ? 3.767 -4.823 -22.513 1.00 89.69 412 ILE A N 1
ATOM 3319 C CA . ILE A 1 412 ? 4.117 -3.558 -23.188 1.00 89.69 412 ILE A CA 1
ATOM 3320 C C . ILE A 1 412 ? 2.868 -2.745 -23.478 1.00 89.69 412 ILE A C 1
ATOM 3322 O O . ILE A 1 412 ? 2.823 -1.540 -23.243 1.00 89.69 412 ILE A O 1
ATOM 3326 N N . LYS A 1 413 ? 1.813 -3.447 -23.890 1.00 89.44 413 LYS A N 1
ATOM 3327 C CA . LYS A 1 413 ? 0.493 -2.882 -24.099 1.00 89.44 413 LYS A CA 1
ATOM 3328 C C . LYS A 1 413 ? -0.005 -2.188 -22.829 1.00 89.44 413 LYS A C 1
ATOM 3330 O O . LYS A 1 413 ? -0.374 -1.019 -22.876 1.00 89.44 413 LYS A O 1
ATOM 3335 N N . LEU A 1 414 ? 0.017 -2.901 -21.700 1.00 88.50 414 LEU A N 1
ATOM 3336 C CA . LEU A 1 414 ? -0.395 -2.376 -20.399 1.00 88.50 414 LEU A CA 1
ATOM 3337 C C . LEU A 1 414 ? 0.438 -1.155 -20.000 1.00 88.50 414 LEU A C 1
ATOM 3339 O O . LEU A 1 414 ? -0.128 -0.143 -19.605 1.00 88.50 414 LEU A O 1
ATOM 3343 N N . ALA A 1 415 ? 1.762 -1.239 -20.125 1.00 92.50 415 ALA A N 1
ATOM 3344 C CA . ALA A 1 415 ? 2.672 -0.164 -19.749 1.00 92.50 415 ALA A CA 1
ATOM 3345 C C . ALA A 1 415 ? 2.390 1.135 -20.515 1.00 92.50 415 ALA A C 1
ATOM 3347 O O . ALA A 1 415 ? 2.247 2.194 -19.906 1.00 92.50 415 ALA A O 1
ATOM 3348 N N . ILE A 1 416 ? 2.232 1.043 -21.837 1.00 93.56 416 ILE A N 1
ATOM 3349 C CA . ILE A 1 416 ? 1.910 2.191 -22.692 1.00 93.56 416 ILE A CA 1
ATOM 3350 C C . ILE A 1 416 ? 0.517 2.745 -22.357 1.00 93.56 416 ILE A C 1
ATOM 3352 O O . ILE A 1 416 ? 0.346 3.954 -22.220 1.00 93.56 416 ILE A O 1
ATOM 3356 N N . GLN A 1 417 ? -0.478 1.881 -22.137 1.00 91.06 417 GLN A N 1
ATOM 3357 C CA . GLN A 1 417 ? -1.820 2.319 -21.733 1.00 91.06 417 GLN A CA 1
ATOM 3358 C C . GLN A 1 417 ? -1.827 3.015 -20.369 1.00 91.06 417 GLN A C 1
ATOM 3360 O O . GLN A 1 417 ? -2.563 3.984 -20.181 1.00 91.06 417 GLN A O 1
ATOM 3365 N N . MET A 1 418 ? -1.005 2.557 -19.420 1.00 92.00 418 MET A N 1
ATOM 3366 C CA . MET A 1 418 ? -0.855 3.219 -18.125 1.00 92.00 418 MET A CA 1
ATOM 3367 C C . MET A 1 418 ? -0.316 4.642 -18.288 1.00 92.00 418 MET A C 1
ATOM 3369 O O . MET A 1 418 ? -0.848 5.562 -17.665 1.00 92.00 418 MET A O 1
ATOM 3373 N N . LEU A 1 419 ? 0.682 4.824 -19.160 1.00 92.44 419 LEU A N 1
ATOM 3374 C CA . LEU A 1 419 ? 1.235 6.137 -19.493 1.00 92.44 419 LEU A CA 1
ATOM 3375 C C . LEU A 1 419 ? 0.173 7.040 -20.125 1.00 92.44 419 LEU A C 1
ATOM 3377 O O . LEU A 1 419 ? -0.013 8.153 -19.654 1.00 92.44 419 LEU A O 1
ATOM 3381 N N . TYR A 1 420 ? -0.584 6.567 -21.120 1.00 90.12 420 TYR A N 1
ATOM 3382 C CA . TYR A 1 420 ? -1.639 7.378 -21.747 1.00 90.12 420 TYR A CA 1
ATOM 3383 C C . TYR A 1 420 ? -2.804 7.718 -20.807 1.00 90.12 420 TYR A C 1
ATOM 3385 O O . TYR A 1 420 ? -3.429 8.765 -20.957 1.00 90.12 420 TYR A O 1
ATOM 3393 N N . THR A 1 421 ? -3.101 6.858 -19.830 1.00 88.44 421 THR A N 1
ATOM 3394 C CA . THR A 1 421 ? -4.236 7.053 -18.910 1.00 88.44 421 THR A CA 1
ATOM 3395 C C . THR A 1 421 ? -3.911 8.019 -17.765 1.00 88.44 421 THR A C 1
ATOM 3397 O O . THR A 1 421 ? -4.811 8.670 -17.237 1.00 88.44 421 THR A O 1
ATOM 3400 N N . ASN A 1 422 ? -2.644 8.116 -17.347 1.00 90.81 422 ASN A N 1
ATOM 3401 C CA . ASN A 1 422 ? -2.227 8.963 -16.229 1.00 90.81 422 ASN A CA 1
ATOM 3402 C C . ASN A 1 422 ? -1.316 10.096 -16.713 1.00 90.81 422 ASN A C 1
ATOM 3404 O O . ASN A 1 422 ? -0.143 9.883 -17.011 1.00 90.81 422 ASN A O 1
ATOM 3408 N N . GLN A 1 423 ? -1.839 11.324 -16.691 1.00 89.12 423 GLN A N 1
ATOM 3409 C CA . GLN A 1 423 ? -1.123 12.513 -17.153 1.00 89.12 423 GLN A CA 1
ATOM 3410 C C . GLN A 1 423 ? 0.165 12.795 -16.362 1.00 89.12 423 GLN A C 1
ATOM 3412 O O . GLN A 1 423 ? 1.138 13.275 -16.935 1.00 89.12 423 GLN A O 1
ATOM 3417 N N . THR A 1 424 ? 0.221 12.475 -15.067 1.00 91.62 424 THR A N 1
ATOM 3418 C CA . THR A 1 424 ? 1.444 12.631 -14.266 1.00 91.62 424 THR A CA 1
ATOM 3419 C C . THR A 1 424 ? 2.535 11.659 -14.710 1.00 91.62 424 THR A C 1
ATOM 3421 O O . THR A 1 424 ? 3.697 12.054 -14.770 1.00 91.62 424 THR A O 1
ATOM 3424 N N . LEU A 1 425 ? 2.182 10.415 -15.056 1.00 93.06 425 LEU A N 1
ATOM 3425 C CA . LEU A 1 425 ? 3.136 9.450 -15.614 1.00 93.06 425 LEU A CA 1
ATOM 3426 C C . LEU A 1 425 ? 3.535 9.839 -17.041 1.00 93.06 425 LEU A C 1
ATOM 3428 O O . LEU A 1 425 ? 4.724 9.879 -17.347 1.00 93.06 425 LEU A O 1
ATOM 3432 N N . TYR A 1 426 ? 2.552 10.195 -17.876 1.00 90.94 426 TYR A N 1
ATOM 3433 C CA . TYR A 1 426 ? 2.746 10.644 -19.256 1.00 90.94 426 TYR A CA 1
ATOM 3434 C C . TYR A 1 426 ? 3.771 11.771 -19.356 1.00 90.94 426 TYR A C 1
ATOM 3436 O O . TYR A 1 426 ? 4.644 11.734 -20.216 1.00 90.94 426 TYR A O 1
ATOM 3444 N N . ARG A 1 427 ? 3.680 12.754 -18.450 1.00 89.50 427 ARG A N 1
ATOM 3445 C CA . ARG A 1 427 ? 4.526 13.953 -18.430 1.00 89.50 427 ARG A CA 1
ATOM 3446 C C . ARG A 1 427 ? 5.866 13.770 -17.721 1.00 89.50 427 ARG A C 1
ATOM 3448 O O . ARG A 1 427 ? 6.670 14.698 -17.704 1.00 89.50 427 ARG A O 1
ATOM 3455 N N . ASN A 1 428 ? 6.131 12.608 -17.128 1.00 90.94 428 ASN A N 1
ATOM 3456 C CA . ASN A 1 428 ? 7.364 12.374 -16.389 1.00 90.94 428 ASN A CA 1
ATOM 3457 C C . ASN A 1 428 ? 8.385 11.597 -17.244 1.00 90.94 428 ASN A C 1
ATOM 3459 O O . ASN A 1 428 ? 8.162 10.413 -17.517 1.00 90.94 428 ASN A O 1
ATOM 3463 N N . PRO A 1 429 ? 9.531 12.197 -17.626 1.00 90.38 429 PRO A N 1
ATOM 3464 C CA . PRO A 1 429 ? 10.507 11.536 -18.494 1.00 90.38 429 PRO A CA 1
ATOM 3465 C C . PRO A 1 429 ? 11.090 10.258 -17.885 1.00 90.38 429 PRO A C 1
ATOM 3467 O O . PRO A 1 429 ? 11.360 9.302 -18.608 1.00 90.38 429 PRO A O 1
ATOM 3470 N N . LYS A 1 430 ? 11.175 10.164 -16.551 1.00 92.38 430 LYS A N 1
ATOM 3471 C CA . LYS A 1 430 ? 11.660 8.955 -15.870 1.00 92.38 430 LYS A CA 1
ATOM 3472 C C . LYS A 1 430 ? 10.747 7.752 -16.077 1.00 92.38 430 LYS A C 1
ATOM 3474 O O . LYS A 1 430 ? 11.228 6.622 -16.046 1.00 92.38 430 LYS A O 1
ATOM 3479 N N . CYS A 1 431 ? 9.449 7.961 -16.309 1.00 94.75 431 CYS A N 1
ATOM 3480 C CA . CYS A 1 431 ? 8.527 6.865 -16.614 1.00 94.75 431 CYS A CA 1
ATOM 3481 C C . CYS A 1 431 ? 8.825 6.268 -17.997 1.00 94.75 431 CYS A C 1
ATOM 3483 O O . CYS A 1 431 ? 8.861 5.048 -18.145 1.00 94.75 431 CYS A O 1
ATOM 3485 N N . TRP A 1 432 ? 9.130 7.108 -18.987 1.00 94.38 432 TRP A N 1
ATOM 3486 C CA . TRP A 1 432 ? 9.540 6.662 -20.321 1.00 94.38 432 TRP A CA 1
ATOM 3487 C C . TRP A 1 432 ? 10.929 6.015 -20.316 1.00 94.38 432 TRP A C 1
ATOM 3489 O O . TRP A 1 432 ? 11.117 4.972 -20.939 1.00 94.38 432 TRP A O 1
ATOM 3499 N N . SER A 1 433 ? 11.876 6.544 -19.535 1.00 94.88 433 SER A N 1
ATOM 3500 C CA . SER A 1 433 ? 13.167 5.880 -19.305 1.00 94.88 433 SER A CA 1
ATOM 3501 C C . SER A 1 433 ? 12.986 4.517 -18.628 1.00 94.88 433 SER A C 1
ATOM 3503 O O . SER A 1 433 ? 13.590 3.537 -19.054 1.00 94.88 433 SER A O 1
ATOM 3505 N N . SER A 1 434 ? 12.093 4.414 -17.635 1.00 96.06 434 SER A N 1
ATOM 3506 C CA . SER A 1 434 ? 11.766 3.143 -16.966 1.00 96.06 434 SER A CA 1
ATOM 3507 C C . SER A 1 434 ? 11.134 2.135 -17.927 1.00 96.06 434 SER A C 1
ATOM 3509 O O . SER A 1 434 ? 11.420 0.941 -17.830 1.00 96.06 434 SER A O 1
ATOM 3511 N N . LEU A 1 435 ? 10.307 2.602 -18.873 1.00 96.75 435 LEU A N 1
ATOM 3512 C CA . LEU A 1 435 ? 9.794 1.786 -19.971 1.00 96.75 435 LEU A CA 1
ATOM 3513 C C . LEU A 1 435 ? 10.972 1.227 -20.780 1.00 96.75 435 LEU A C 1
ATOM 3515 O O . LEU A 1 435 ? 11.190 0.023 -20.780 1.00 96.75 435 LEU A O 1
ATOM 3519 N N . ILE A 1 436 ? 11.805 2.073 -21.388 1.00 96.62 436 ILE A N 1
ATOM 3520 C CA . ILE A 1 436 ? 12.936 1.601 -22.206 1.00 96.62 436 ILE A CA 1
ATOM 3521 C C . ILE A 1 436 ? 13.850 0.647 -21.424 1.00 96.62 436 ILE A C 1
ATOM 3523 O O . ILE A 1 436 ? 14.146 -0.446 -21.910 1.00 96.62 436 ILE A O 1
ATOM 3527 N N . GLN A 1 437 ? 14.220 1.001 -20.191 1.00 95.56 437 GLN A N 1
ATOM 3528 C CA . GLN A 1 437 ? 15.079 0.181 -19.338 1.00 95.56 437 GLN A CA 1
ATOM 3529 C C . GLN A 1 437 ? 14.469 -1.200 -19.068 1.00 95.56 437 GLN A C 1
ATOM 3531 O O . GLN A 1 437 ? 15.167 -2.208 -19.164 1.00 95.56 437 GLN A O 1
ATOM 3536 N N . THR A 1 438 ? 13.166 -1.275 -18.777 1.00 94.75 438 THR A N 1
ATOM 3537 C CA . THR A 1 438 ? 12.468 -2.546 -18.518 1.00 94.75 438 THR A CA 1
ATOM 3538 C C . THR A 1 438 ? 12.503 -3.473 -19.737 1.00 94.75 438 THR A C 1
ATOM 3540 O O . THR A 1 438 ? 12.712 -4.680 -19.589 1.00 94.75 438 THR A O 1
ATOM 3543 N N . TRP A 1 439 ? 12.344 -2.930 -20.949 1.00 93.00 439 TRP A N 1
ATOM 3544 C CA . TRP A 1 439 ? 12.405 -3.719 -22.188 1.00 93.00 439 TRP A CA 1
ATOM 3545 C C . TRP A 1 439 ? 13.830 -4.013 -22.663 1.00 93.00 439 TRP A C 1
ATOM 3547 O O . TRP A 1 439 ? 14.045 -5.027 -23.323 1.00 93.00 439 TRP A O 1
ATOM 3557 N N . CYS A 1 440 ? 14.806 -3.214 -22.233 1.00 94.00 440 CYS A N 1
ATOM 3558 C CA . CYS A 1 440 ? 16.236 -3.499 -22.366 1.00 94.00 440 CYS A CA 1
ATOM 3559 C C . CYS A 1 440 ? 16.779 -4.409 -21.252 1.00 94.00 440 CYS A C 1
ATOM 3561 O O . CYS A 1 440 ? 17.991 -4.597 -21.152 1.00 94.00 440 CYS A O 1
ATOM 3563 N N . SER A 1 441 ? 15.902 -4.982 -20.423 1.00 92.81 441 SER A N 1
ATOM 3564 C CA . SER A 1 441 ? 16.262 -5.890 -19.334 1.00 92.81 441 SER A CA 1
ATOM 3565 C C . SER A 1 441 ? 15.700 -7.300 -19.529 1.00 92.81 441 SER A C 1
ATOM 3567 O O . SER A 1 441 ? 14.701 -7.528 -20.230 1.00 92.81 441 SER A O 1
ATOM 3569 N N . LYS A 1 442 ? 16.348 -8.266 -18.873 1.00 90.00 442 LYS A N 1
ATOM 3570 C CA . LYS A 1 442 ? 15.920 -9.665 -18.819 1.00 90.00 442 LYS A CA 1
ATOM 3571 C C . LYS A 1 442 ? 14.551 -9.780 -18.145 1.00 90.00 442 LYS A C 1
ATOM 3573 O O . LYS A 1 442 ? 14.142 -8.945 -17.344 1.00 90.00 442 LYS A O 1
ATOM 3578 N N . THR A 1 443 ? 13.842 -10.864 -18.441 1.00 88.31 443 THR A N 1
ATOM 3579 C CA . THR A 1 443 ? 12.556 -11.207 -17.805 1.00 88.31 443 THR A CA 1
ATOM 3580 C C . THR A 1 443 ? 12.726 -11.918 -16.461 1.00 88.31 443 THR A C 1
ATOM 3582 O O . THR A 1 443 ? 11.766 -12.465 -15.932 1.00 88.31 443 THR A O 1
ATOM 3585 N N . ILE A 1 444 ? 13.944 -11.980 -15.929 1.00 87.56 444 ILE A N 1
ATOM 3586 C CA . ILE A 1 444 ? 14.272 -12.591 -14.642 1.00 87.56 444 ILE A CA 1
ATOM 3587 C C . ILE A 1 444 ? 15.141 -11.573 -13.903 1.00 87.56 444 ILE A C 1
ATOM 3589 O O . ILE A 1 444 ? 16.011 -10.956 -14.521 1.00 87.56 444 ILE A O 1
ATOM 3593 N N . LEU A 1 445 ? 14.865 -11.363 -12.616 1.00 88.56 445 LEU A N 1
ATOM 3594 C CA . LEU A 1 445 ? 15.670 -10.479 -11.772 1.00 88.56 445 LEU A CA 1
ATOM 3595 C C . LEU A 1 445 ? 17.003 -11.136 -11.407 1.00 88.56 445 LEU A C 1
ATOM 3597 O O . LEU A 1 445 ? 17.067 -12.357 -11.257 1.00 88.56 445 LEU A O 1
ATOM 3601 N N . GLY A 1 446 ? 18.035 -10.313 -11.227 1.00 85.62 446 GLY A N 1
ATOM 3602 C CA . GLY A 1 446 ? 19.300 -10.746 -10.639 1.00 85.62 446 GLY A CA 1
ATOM 3603 C C . GLY A 1 446 ? 19.155 -11.089 -9.153 1.00 85.62 446 GLY A C 1
ATOM 3604 O O . GLY A 1 446 ? 18.123 -10.827 -8.530 1.00 85.62 446 GLY A O 1
ATOM 3605 N N . GLU A 1 447 ? 20.208 -11.648 -8.555 1.00 81.62 447 GLU A N 1
ATOM 3606 C CA . GLU A 1 447 ? 20.215 -12.080 -7.143 1.00 81.62 447 GLU A CA 1
ATOM 3607 C C . GLU A 1 447 ? 19.941 -10.937 -6.151 1.00 81.62 447 GLU A C 1
ATOM 3609 O O . GLU A 1 447 ? 19.348 -11.142 -5.095 1.00 81.62 447 GLU A O 1
ATOM 3614 N N . ASN A 1 448 ? 20.318 -9.711 -6.516 1.00 82.44 448 ASN A N 1
ATOM 3615 C CA . ASN A 1 448 ? 20.055 -8.489 -5.754 1.00 82.44 448 ASN A CA 1
ATOM 3616 C C . ASN A 1 448 ? 18.628 -7.939 -5.946 1.00 82.44 448 ASN A C 1
ATOM 3618 O O . ASN A 1 448 ? 18.301 -6.877 -5.421 1.00 82.44 448 ASN A O 1
ATOM 3622 N N . GLY A 1 449 ? 17.784 -8.631 -6.714 1.00 84.00 449 GLY A N 1
ATOM 3623 C CA . GLY A 1 449 ? 16.439 -8.190 -7.046 1.00 84.00 449 GLY A CA 1
ATOM 3624 C C . GLY A 1 449 ? 16.397 -7.075 -8.086 1.00 84.00 449 GLY A C 1
ATOM 3625 O O . GLY A 1 449 ? 15.328 -6.501 -8.259 1.00 84.00 449 GLY A O 1
ATOM 3626 N N . GLU A 1 450 ? 17.493 -6.751 -8.779 1.00 88.44 450 GLU A N 1
ATOM 3627 C CA . GLU A 1 450 ? 17.521 -5.722 -9.823 1.00 88.44 450 GLU A CA 1
ATOM 3628 C C . GLU A 1 450 ? 17.280 -6.260 -11.233 1.00 88.44 450 GLU A C 1
ATOM 3630 O O . GLU A 1 450 ? 17.419 -7.450 -11.520 1.00 88.44 450 GLU A O 1
ATOM 3635 N N . LEU A 1 451 ? 16.869 -5.350 -12.120 1.00 90.62 451 LEU A N 1
ATOM 3636 C CA . LEU A 1 451 ? 16.736 -5.641 -13.541 1.00 90.62 451 LEU A CA 1
ATOM 3637 C C . LEU A 1 451 ? 18.128 -5.804 -14.159 1.00 90.62 451 LEU A C 1
ATOM 3639 O O . LEU A 1 451 ? 18.926 -4.867 -14.180 1.00 90.62 451 LEU A O 1
ATOM 3643 N N . GLU A 1 452 ? 18.410 -6.995 -14.680 1.00 90.62 452 GLU A N 1
ATOM 3644 C CA . GLU A 1 452 ? 19.658 -7.253 -15.391 1.00 90.62 452 GLU A CA 1
ATOM 3645 C C . GLU A 1 452 ? 19.557 -6.843 -16.865 1.00 90.62 452 GLU A C 1
ATOM 3647 O O . GLU A 1 452 ? 18.552 -7.159 -17.510 1.00 90.62 452 GLU A O 1
ATOM 3652 N N . PRO A 1 453 ? 20.602 -6.224 -17.443 1.00 90.38 453 PRO A N 1
ATOM 3653 C CA . PRO A 1 453 ? 20.614 -5.860 -18.855 1.00 90.38 453 PRO A CA 1
ATOM 3654 C C . PRO A 1 453 ? 20.422 -7.063 -19.791 1.00 90.38 453 PRO A C 1
ATOM 3656 O O . PRO A 1 453 ? 20.991 -8.140 -19.588 1.00 90.38 453 PRO A O 1
ATOM 3659 N N . LEU A 1 454 ? 19.659 -6.851 -20.862 1.00 90.75 454 LEU A N 1
ATOM 3660 C CA . LEU A 1 454 ? 19.489 -7.761 -21.991 1.00 90.75 454 LEU A CA 1
ATOM 3661 C C . LEU A 1 454 ? 20.111 -7.122 -23.236 1.00 90.75 454 LEU A C 1
ATOM 3663 O O . LEU A 1 454 ? 19.816 -5.971 -23.544 1.00 90.75 454 LEU A O 1
ATOM 3667 N N . SER A 1 455 ? 20.945 -7.869 -23.960 1.00 89.81 455 SER A N 1
ATOM 3668 C CA . SER A 1 455 ? 21.484 -7.448 -25.257 1.00 89.81 455 SER A CA 1
ATOM 3669 C C . SER A 1 455 ? 20.778 -8.210 -26.371 1.00 89.81 455 SER A C 1
ATOM 3671 O O . SER A 1 455 ? 20.880 -9.435 -26.437 1.00 89.81 455 SER A O 1
ATOM 3673 N N . CYS A 1 456 ? 20.047 -7.494 -27.219 1.00 87.94 456 CYS A N 1
ATOM 3674 C CA . CYS A 1 456 ? 19.386 -8.049 -28.393 1.00 87.94 456 CYS A CA 1
ATOM 3675 C C . CYS A 1 456 ? 20.257 -7.815 -29.626 1.00 87.94 456 CYS A C 1
ATOM 3677 O O . CYS A 1 456 ? 20.817 -6.728 -29.807 1.00 87.94 456 CYS A O 1
ATOM 3679 N N . VAL A 1 457 ? 20.335 -8.820 -30.496 1.00 88.75 457 VAL A N 1
ATOM 3680 C CA . VAL A 1 457 ? 20.980 -8.666 -31.804 1.00 88.75 457 VAL A CA 1
ATOM 3681 C C . VAL A 1 457 ? 20.149 -7.691 -32.634 1.00 88.75 457 VAL A C 1
ATOM 3683 O O . VAL A 1 457 ? 18.926 -7.787 -32.655 1.00 88.75 457 VAL A O 1
ATOM 3686 N N . GLU A 1 458 ? 20.808 -6.749 -33.310 1.00 91.19 458 GLU A N 1
ATOM 3687 C CA . GLU A 1 458 ? 20.122 -5.791 -34.178 1.00 91.19 458 GLU A CA 1
ATOM 3688 C C . GLU A 1 458 ? 19.303 -6.537 -35.254 1.00 91.19 458 GLU A C 1
ATOM 3690 O O . GLU A 1 458 ? 19.877 -7.315 -36.026 1.00 91.19 458 GLU A O 1
ATOM 3695 N N . PRO A 1 459 ? 17.973 -6.325 -35.330 1.00 91.75 459 PRO A N 1
ATOM 3696 C CA . PRO A 1 459 ? 17.144 -6.971 -36.341 1.00 91.75 459 PRO A CA 1
ATOM 3697 C C . PRO A 1 459 ? 17.497 -6.513 -37.756 1.00 91.75 459 PRO A C 1
ATOM 3699 O O . PRO A 1 459 ? 17.975 -5.399 -37.959 1.00 91.75 459 PRO A O 1
ATOM 3702 N N . ALA A 1 460 ? 17.168 -7.320 -38.765 1.00 92.75 460 ALA A N 1
ATOM 3703 C CA . ALA A 1 460 ? 17.323 -6.910 -40.160 1.00 92.75 460 ALA A CA 1
ATOM 3704 C C . ALA A 1 460 ? 16.530 -5.623 -40.464 1.00 92.75 460 ALA A C 1
ATOM 3706 O O . ALA A 1 460 ? 15.395 -5.460 -40.018 1.00 92.75 460 ALA A O 1
ATOM 3707 N N . VAL A 1 461 ? 17.093 -4.735 -41.290 1.00 92.38 461 VAL A N 1
ATOM 3708 C CA . VAL A 1 461 ? 16.502 -3.419 -41.615 1.00 92.38 461 VAL A CA 1
ATOM 3709 C C . VAL A 1 461 ? 15.070 -3.524 -42.156 1.00 92.38 461 VAL A C 1
ATOM 3711 O O . VAL A 1 461 ? 14.234 -2.682 -41.844 1.00 92.38 461 VAL A O 1
ATOM 3714 N N . VAL A 1 462 ? 14.771 -4.559 -42.950 1.00 92.31 462 VAL A N 1
ATOM 3715 C CA . VAL A 1 462 ? 13.414 -4.806 -43.474 1.00 92.31 462 VAL A CA 1
ATOM 3716 C C . VAL A 1 462 ? 12.431 -5.045 -42.328 1.00 92.31 462 VAL A C 1
ATOM 3718 O O . VAL A 1 462 ? 11.408 -4.376 -42.251 1.00 92.31 462 VAL A O 1
ATOM 3721 N N . PHE A 1 463 ? 12.799 -5.907 -41.378 1.00 91.19 463 PHE A N 1
ATOM 3722 C CA . PHE A 1 463 ? 11.983 -6.179 -40.198 1.00 91.19 463 PHE A CA 1
ATOM 3723 C C . PHE A 1 463 ? 11.775 -4.925 -39.344 1.00 91.19 463 PHE A C 1
ATOM 3725 O O . PHE A 1 463 ? 10.657 -4.658 -38.914 1.00 91.19 463 PHE A O 1
ATOM 3732 N N . GLN A 1 464 ? 12.830 -4.128 -39.130 1.00 92.62 464 GLN A N 1
ATOM 3733 C CA . GLN A 1 464 ? 12.710 -2.871 -38.389 1.00 92.62 464 GLN A CA 1
ATOM 3734 C C . GLN A 1 464 ? 11.654 -1.960 -39.036 1.00 92.62 464 GLN A C 1
ATOM 3736 O O . GLN A 1 464 ? 10.748 -1.502 -38.348 1.00 92.62 464 GLN A O 1
ATOM 3741 N N . LYS A 1 465 ? 11.710 -1.756 -40.360 1.00 92.00 465 LYS A N 1
ATOM 3742 C CA . LYS A 1 465 ? 10.742 -0.925 -41.100 1.00 92.00 465 LYS A CA 1
ATOM 3743 C C . LYS A 1 465 ? 9.306 -1.440 -40.992 1.00 92.00 465 LYS A C 1
ATOM 3745 O O . LYS A 1 465 ? 8.400 -0.639 -40.761 1.00 92.00 465 LYS A O 1
ATOM 3750 N N . ASP A 1 466 ? 9.111 -2.750 -41.116 1.00 91.31 466 ASP A N 1
ATOM 3751 C CA . ASP A 1 466 ? 7.784 -3.366 -41.032 1.00 91.31 466 ASP A CA 1
ATOM 3752 C C . ASP A 1 466 ? 7.156 -3.159 -39.646 1.00 91.31 466 ASP A C 1
ATOM 3754 O O . ASP A 1 466 ? 5.995 -2.754 -39.536 1.00 91.31 466 ASP A O 1
ATOM 3758 N N . ILE A 1 467 ? 7.931 -3.382 -38.577 1.00 93.06 467 ILE A N 1
ATOM 3759 C CA . ILE A 1 467 ? 7.451 -3.185 -37.205 1.00 93.06 467 ILE A CA 1
ATOM 3760 C C . ILE A 1 467 ? 7.237 -1.703 -36.898 1.00 93.06 467 ILE A C 1
ATOM 3762 O O . ILE A 1 467 ? 6.218 -1.374 -36.302 1.00 93.06 467 ILE A O 1
ATOM 3766 N N . LEU A 1 468 ? 8.126 -0.805 -37.339 1.00 92.38 468 LEU A N 1
ATOM 3767 C CA . LEU A 1 468 ? 7.955 0.644 -37.174 1.00 92.38 468 LEU A CA 1
ATOM 3768 C C . LEU A 1 468 ? 6.612 1.117 -37.743 1.00 92.38 468 LEU A C 1
ATOM 3770 O O . LEU A 1 468 ? 5.850 1.791 -37.052 1.00 92.38 468 LEU A O 1
ATOM 3774 N N . HIS A 1 469 ? 6.293 0.716 -38.977 1.00 90.69 469 HIS A N 1
ATOM 3775 C CA . HIS A 1 469 ? 5.023 1.056 -39.614 1.00 90.69 469 HIS A CA 1
ATOM 3776 C C . HIS A 1 469 ? 3.824 0.490 -38.836 1.00 90.69 469 HIS A C 1
ATOM 3778 O O . HIS A 1 469 ? 2.835 1.186 -38.608 1.00 90.69 469 HIS A O 1
ATOM 3784 N N . LEU A 1 470 ? 3.917 -0.765 -38.388 1.00 92.25 470 LEU A N 1
ATOM 3785 C CA . LEU A 1 470 ? 2.863 -1.416 -37.610 1.00 92.25 470 LEU A CA 1
ATOM 3786 C C . LEU A 1 470 ? 2.643 -0.750 -36.241 1.00 92.25 470 LEU A C 1
ATOM 3788 O O . LEU A 1 470 ? 1.502 -0.605 -35.797 1.00 92.25 470 LEU A O 1
ATOM 3792 N N . SER A 1 471 ? 3.721 -0.324 -35.582 1.00 93.50 471 SER A N 1
ATOM 3793 C CA . SER A 1 471 ? 3.688 0.340 -34.280 1.00 93.50 471 SER A CA 1
ATOM 3794 C C . SER A 1 471 ? 2.896 1.645 -34.308 1.00 93.50 471 SER A C 1
ATOM 3796 O O . SER A 1 471 ? 2.208 1.928 -33.334 1.00 93.50 471 SER A O 1
ATOM 3798 N N . LEU A 1 472 ? 2.925 2.408 -35.407 1.00 89.75 472 LEU A N 1
ATOM 3799 C CA . LEU A 1 472 ? 2.166 3.661 -35.521 1.00 89.75 472 LEU A CA 1
ATOM 3800 C C . LEU A 1 472 ? 0.659 3.439 -35.329 1.00 89.75 472 LEU A C 1
ATOM 3802 O O . LEU A 1 472 ? 0.042 4.111 -34.506 1.00 89.75 472 LEU A O 1
ATOM 3806 N N . GLY A 1 473 ? 0.081 2.452 -36.023 1.00 90.50 473 GLY A N 1
ATOM 3807 C CA . GLY A 1 473 ? -1.337 2.108 -35.868 1.00 90.50 473 GLY A CA 1
ATOM 3808 C C . GLY A 1 473 ? -1.660 1.582 -34.467 1.00 90.50 473 GLY A C 1
ATOM 3809 O O . GLY A 1 473 ? -2.637 2.000 -33.853 1.00 90.50 473 GLY A O 1
ATOM 3810 N N . VAL A 1 474 ? -0.785 0.731 -33.917 1.00 92.38 474 VAL A N 1
ATOM 3811 C CA . VAL A 1 474 ? -0.949 0.182 -32.561 1.00 92.38 474 VAL A CA 1
ATOM 3812 C C . VAL A 1 474 ? -0.961 1.283 -31.498 1.00 92.38 474 VAL A C 1
ATOM 3814 O O . VAL A 1 474 ? -1.762 1.214 -30.570 1.00 92.38 474 VAL A O 1
ATOM 3817 N N . LEU A 1 475 ? -0.089 2.287 -31.594 1.00 93.12 475 LEU A N 1
ATOM 3818 C CA . LEU A 1 475 ? -0.022 3.370 -30.609 1.00 93.12 475 LEU A CA 1
ATOM 3819 C C . LEU A 1 475 ? -1.269 4.259 -30.645 1.00 93.12 475 LEU A C 1
ATOM 3821 O O . LEU A 1 475 ? -1.778 4.622 -29.583 1.00 93.12 475 LEU A O 1
ATOM 3825 N N . GLU A 1 476 ? -1.789 4.558 -31.838 1.00 89.56 476 GLU A N 1
ATOM 3826 C CA . GLU A 1 476 ? -3.050 5.294 -31.988 1.00 89.56 476 GLU A CA 1
ATOM 3827 C C . GLU A 1 476 ? -4.227 4.519 -31.396 1.00 89.56 476 GLU A C 1
ATOM 3829 O O . GLU A 1 476 ? -5.014 5.082 -30.630 1.00 89.56 476 GLU A O 1
ATOM 3834 N N . ASP A 1 477 ? -4.294 3.209 -31.649 1.00 89.44 477 ASP A N 1
ATOM 3835 C CA . ASP A 1 477 ? -5.291 2.355 -31.018 1.00 89.44 477 ASP A CA 1
ATOM 3836 C C . ASP A 1 477 ? -5.142 2.415 -29.489 1.00 89.44 477 ASP A C 1
ATOM 3838 O O . ASP A 1 477 ? -6.117 2.687 -28.784 1.00 89.44 477 ASP A O 1
ATOM 3842 N N . LEU A 1 478 ? -3.930 2.212 -28.950 1.00 89.06 478 LEU A N 1
ATOM 3843 C CA . LEU A 1 478 ? -3.675 2.149 -27.500 1.00 89.06 478 LEU A CA 1
ATOM 3844 C C . LEU A 1 478 ? -4.016 3.439 -26.759 1.00 89.06 478 LEU A C 1
ATOM 3846 O O . LEU A 1 478 ? -4.361 3.379 -25.577 1.00 89.06 478 LEU A O 1
ATOM 3850 N N . LYS A 1 479 ? -3.940 4.581 -27.442 1.00 84.75 479 LYS A N 1
ATOM 3851 C CA . LYS A 1 479 ? -4.354 5.882 -26.912 1.00 84.75 479 LYS A CA 1
ATOM 3852 C C . LYS A 1 479 ? -5.878 5.992 -26.784 1.00 84.75 479 LYS A C 1
ATOM 3854 O O . LYS A 1 479 ? -6.362 6.695 -25.902 1.00 84.75 479 LYS A O 1
ATOM 3859 N N . GLN A 1 480 ? -6.633 5.299 -27.637 1.00 82.12 480 GLN A N 1
ATOM 3860 C CA . GLN A 1 480 ? -8.092 5.421 -27.736 1.00 82.12 480 GLN A CA 1
ATOM 3861 C C . GLN A 1 480 ? -8.860 4.266 -27.077 1.00 82.12 480 GLN A C 1
ATOM 3863 O O . GLN A 1 480 ? -9.989 4.463 -26.624 1.00 82.12 480 GLN A O 1
ATOM 3868 N N . GLN A 1 481 ? -8.292 3.057 -27.023 1.00 77.44 481 GLN A N 1
ATOM 3869 C CA . GLN A 1 481 ? -9.003 1.853 -26.584 1.00 77.44 481 GLN A CA 1
ATOM 3870 C C . GLN A 1 481 ? -8.221 1.040 -25.544 1.00 77.44 481 GLN A C 1
ATOM 3872 O O . GLN A 1 481 ? -7.007 0.858 -25.612 1.00 77.44 481 GLN A O 1
ATOM 3877 N N . ILE A 1 482 ? -8.949 0.449 -24.592 1.00 68.56 482 ILE A N 1
ATOM 3878 C CA . ILE A 1 482 ? -8.368 -0.380 -23.521 1.00 68.56 482 ILE A CA 1
ATOM 3879 C C . ILE A 1 482 ? -8.162 -1.837 -23.993 1.00 68.56 482 ILE A C 1
ATOM 3881 O O . ILE A 1 482 ? -7.174 -2.504 -23.659 1.00 68.56 482 ILE A O 1
ATOM 3885 N N . HIS A 1 483 ? -9.061 -2.356 -24.831 1.00 72.62 483 HIS A N 1
ATOM 3886 C CA . HIS A 1 483 ? -9.120 -3.777 -25.198 1.00 72.62 483 HIS A CA 1
ATOM 3887 C C . HIS A 1 483 ? -8.550 -4.094 -26.588 1.00 72.62 483 HIS A C 1
ATOM 3889 O O . HIS A 1 483 ? -9.190 -4.764 -27.388 1.00 72.62 483 HIS A O 1
ATOM 3895 N N . ILE A 1 484 ? -7.312 -3.679 -26.854 1.00 78.25 484 ILE A N 1
ATOM 3896 C CA . ILE A 1 484 ? -6.620 -4.014 -28.112 1.00 78.25 484 ILE A CA 1
ATOM 3897 C C . ILE A 1 484 ? -5.877 -5.338 -27.998 1.00 78.25 484 ILE A C 1
ATOM 3899 O O . ILE A 1 484 ? -5.288 -5.646 -26.957 1.00 78.25 484 ILE A O 1
ATOM 3903 N N . LYS A 1 485 ? -5.891 -6.126 -29.070 1.00 81.06 485 LYS A N 1
ATOM 3904 C CA . LYS A 1 485 ? -4.977 -7.256 -29.238 1.00 81.06 485 LYS A CA 1
ATOM 3905 C C . LYS A 1 485 ? -3.811 -6.783 -30.087 1.00 81.06 485 LYS A C 1
ATOM 3907 O O . LYS A 1 485 ? -4.038 -6.234 -31.159 1.00 81.06 485 LYS A O 1
ATOM 3912 N N . LEU A 1 486 ? -2.588 -6.992 -29.606 1.00 84.38 486 LEU A N 1
ATOM 3913 C CA . LEU A 1 486 ? -1.426 -6.702 -30.432 1.00 84.38 486 LEU A CA 1
ATOM 3914 C C . LEU A 1 486 ? -1.395 -7.654 -31.639 1.00 84.38 486 LEU A C 1
ATOM 3916 O O . LEU A 1 486 ? -1.770 -8.824 -31.496 1.00 84.38 486 LEU A O 1
ATOM 3920 N N . PRO A 1 487 ? -0.952 -7.170 -32.810 1.00 85.31 487 PRO A N 1
ATOM 3921 C CA . PRO A 1 487 ? -0.685 -8.018 -33.964 1.00 85.31 487 PRO A CA 1
ATOM 3922 C C . PRO A 1 487 ? 0.254 -9.187 -33.633 1.00 85.31 487 PRO A C 1
ATOM 3924 O O . PRO A 1 487 ? 1.123 -9.081 -32.764 1.00 85.31 487 PRO A O 1
ATOM 3927 N N . ILE A 1 488 ? 0.113 -10.300 -34.362 1.00 81.50 488 ILE A N 1
ATOM 3928 C CA . ILE A 1 488 ? 0.850 -11.549 -34.096 1.00 81.50 488 ILE A CA 1
ATOM 3929 C C . ILE A 1 488 ? 2.373 -11.384 -34.200 1.00 81.50 488 ILE A C 1
ATOM 3931 O O . ILE A 1 488 ? 3.123 -12.124 -33.572 1.00 81.50 488 ILE A O 1
ATOM 3935 N N . GLN A 1 489 ? 2.839 -10.381 -34.943 1.00 82.06 489 GLN A N 1
ATOM 3936 C CA . GLN A 1 489 ? 4.248 -10.028 -35.094 1.00 82.06 489 GLN A CA 1
ATOM 3937 C C . GLN A 1 489 ? 4.904 -9.696 -33.743 1.00 82.06 489 GLN A C 1
ATOM 3939 O O . GLN A 1 489 ? 6.045 -10.086 -33.511 1.00 82.06 489 GLN A O 1
ATOM 3944 N N . PHE A 1 490 ? 4.158 -9.087 -32.813 1.00 79.88 490 PHE A N 1
ATOM 3945 C CA . PHE A 1 490 ? 4.612 -8.826 -31.440 1.00 79.88 490 PHE A CA 1
ATOM 3946 C C . PHE A 1 490 ? 4.583 -10.073 -30.538 1.00 79.88 490 PHE A C 1
ATOM 3948 O O . PHE A 1 490 ? 4.993 -9.996 -29.389 1.00 79.88 490 PHE A O 1
ATOM 3955 N N . SER A 1 491 ? 4.069 -11.202 -31.044 1.00 69.25 491 SER A N 1
ATOM 3956 C CA . SER A 1 491 ? 3.981 -12.500 -30.350 1.00 69.25 491 SER A CA 1
ATOM 3957 C C . SER A 1 491 ? 4.977 -13.551 -30.873 1.00 69.25 491 SER A C 1
ATOM 3959 O O . SER A 1 491 ? 5.117 -14.611 -30.260 1.00 69.25 491 SER A O 1
ATOM 3961 N N . LEU A 1 492 ? 5.624 -13.297 -32.020 1.00 62.62 492 LEU A N 1
ATOM 3962 C CA . LEU A 1 492 ? 6.544 -14.228 -32.692 1.00 62.62 492 LEU A CA 1
ATOM 3963 C C . LEU A 1 492 ? 8.026 -13.848 -32.516 1.00 62.62 492 LEU A C 1
ATOM 3965 O O . LEU A 1 492 ? 8.874 -14.734 -32.477 1.00 62.62 492 LEU A O 1
ATOM 3969 N N . LEU A 1 493 ? 8.342 -12.554 -32.390 1.00 59.31 493 LEU A N 1
ATOM 3970 C CA . LEU A 1 493 ? 9.702 -12.007 -32.223 1.00 59.31 493 LEU A CA 1
ATOM 3971 C C . LEU A 1 493 ? 9.723 -11.040 -31.027 1.00 59.31 493 LEU A C 1
ATOM 3973 O O . LEU A 1 493 ? 9.932 -9.834 -31.155 1.00 59.31 493 LEU A O 1
ATOM 3977 N N . ASN A 1 494 ? 9.381 -11.603 -29.865 1.00 69.62 494 ASN A N 1
ATOM 3978 C CA . ASN A 1 494 ? 8.805 -10.888 -28.723 1.00 69.62 494 ASN A CA 1
ATOM 3979 C C . ASN A 1 494 ? 9.644 -9.731 -28.183 1.00 69.62 494 ASN A C 1
ATOM 3981 O O . ASN A 1 494 ? 9.071 -8.748 -27.738 1.00 69.62 494 ASN A O 1
ATOM 3985 N N . PHE A 1 495 ? 10.974 -9.810 -28.182 1.00 84.31 495 PHE A N 1
ATOM 3986 C CA . PHE A 1 495 ? 11.769 -8.790 -27.495 1.00 84.31 495 PHE A CA 1
ATOM 3987 C C . PHE A 1 495 ? 12.060 -7.585 -28.377 1.00 84.31 495 PHE A C 1
ATOM 3989 O O . PHE A 1 495 ? 11.811 -6.453 -27.968 1.00 84.31 495 PHE A O 1
ATOM 3996 N N . GLU A 1 496 ? 12.524 -7.813 -29.599 1.00 90.56 496 GLU A N 1
ATOM 3997 C CA . GLU A 1 496 ? 12.901 -6.751 -30.519 1.00 90.56 496 GLU A CA 1
ATOM 3998 C C . GLU A 1 496 ? 11.671 -5.995 -31.024 1.00 90.56 496 GLU A C 1
ATOM 4000 O O . GLU A 1 496 ? 11.695 -4.768 -31.077 1.00 90.56 496 GLU A O 1
ATOM 4005 N N . ALA A 1 497 ? 10.567 -6.694 -31.316 1.00 91.25 497 ALA A N 1
ATOM 4006 C CA . ALA A 1 497 ? 9.325 -6.046 -31.732 1.00 91.25 497 ALA A CA 1
ATOM 4007 C C . ALA A 1 497 ? 8.711 -5.191 -30.607 1.00 91.25 497 ALA A C 1
ATOM 4009 O O . ALA A 1 497 ? 8.303 -4.055 -30.850 1.00 91.25 497 ALA A O 1
ATOM 4010 N N . GLU A 1 498 ? 8.664 -5.702 -29.368 1.00 91.50 498 GLU A N 1
ATOM 4011 C CA . GLU A 1 498 ? 8.176 -4.930 -28.216 1.00 91.50 498 GLU A CA 1
ATOM 4012 C C . GLU A 1 498 ? 9.093 -3.735 -27.904 1.00 91.50 498 GLU A C 1
ATOM 4014 O O . GLU A 1 498 ? 8.592 -2.658 -27.576 1.00 91.50 498 GLU A O 1
ATOM 4019 N N . LEU A 1 499 ? 10.417 -3.887 -28.048 1.00 93.81 499 LEU A N 1
ATOM 4020 C CA . LEU A 1 499 ? 11.360 -2.783 -27.872 1.00 93.81 499 LEU A CA 1
ATOM 4021 C C . LEU A 1 499 ? 11.174 -1.713 -28.955 1.00 93.81 499 LEU A C 1
ATOM 4023 O O . LEU A 1 499 ? 11.116 -0.536 -28.617 1.00 93.81 499 LEU A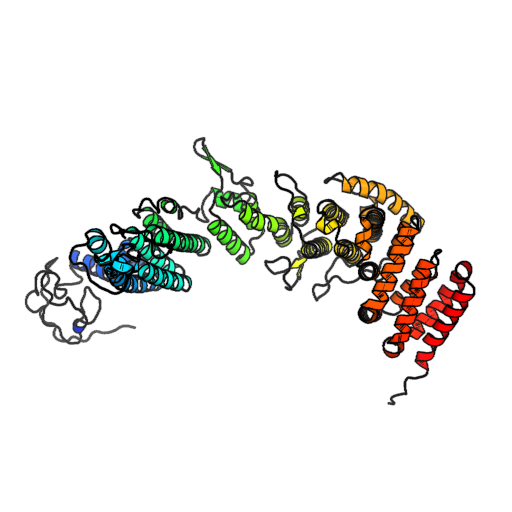 O 1
ATOM 4027 N N . ILE A 1 500 ? 10.996 -2.089 -30.228 1.00 95.12 500 ILE A N 1
ATOM 4028 C CA . ILE A 1 500 ? 10.678 -1.129 -31.300 1.00 95.12 500 ILE A CA 1
ATOM 4029 C C . ILE A 1 500 ? 9.372 -0.388 -30.985 1.00 95.12 500 ILE A C 1
ATOM 4031 O O . ILE A 1 500 ? 9.324 0.833 -31.119 1.00 95.12 500 ILE A O 1
ATOM 4035 N N . LEU A 1 501 ? 8.336 -1.083 -30.501 1.00 94.88 501 LEU A N 1
ATOM 4036 C CA . LEU A 1 501 ? 7.087 -0.442 -30.076 1.00 94.88 501 LEU A CA 1
ATOM 4037 C C . LEU A 1 501 ? 7.310 0.554 -28.929 1.00 94.88 501 LEU A C 1
ATOM 4039 O O . LEU A 1 501 ? 6.761 1.653 -28.972 1.00 94.88 501 LEU A O 1
ATOM 4043 N N . ALA A 1 502 ? 8.131 0.204 -27.934 1.00 95.56 502 ALA A N 1
ATOM 4044 C CA . ALA A 1 502 ? 8.494 1.109 -26.846 1.00 95.56 502 ALA A CA 1
ATOM 4045 C C . ALA A 1 502 ? 9.246 2.348 -27.364 1.00 95.56 502 ALA A C 1
ATOM 4047 O O . ALA A 1 502 ? 8.913 3.466 -26.977 1.00 95.56 502 ALA A O 1
ATOM 4048 N N . VAL A 1 503 ? 10.200 2.171 -28.288 1.00 96.44 503 VAL A N 1
ATOM 4049 C CA . VAL A 1 503 ? 10.911 3.286 -28.935 1.00 96.44 503 VAL A CA 1
ATOM 4050 C C . VAL A 1 503 ? 9.945 4.183 -29.697 1.00 96.44 503 VAL A C 1
ATOM 4052 O O . VAL A 1 503 ? 9.998 5.397 -29.535 1.00 96.44 503 VAL A O 1
ATOM 4055 N N . GLN A 1 504 ? 9.030 3.615 -30.483 1.00 95.44 504 GLN A N 1
ATOM 4056 C CA . GLN A 1 504 ? 8.040 4.406 -31.217 1.00 95.44 504 GLN A CA 1
ATOM 4057 C C . GLN A 1 504 ? 7.081 5.152 -30.289 1.00 95.44 504 GLN A C 1
ATOM 4059 O O . GLN A 1 504 ? 6.704 6.283 -30.589 1.00 95.44 504 GLN A O 1
ATOM 4064 N N . ALA A 1 505 ? 6.741 4.576 -29.134 1.00 94.56 505 ALA A N 1
ATOM 4065 C CA . ALA A 1 505 ? 5.966 5.277 -28.118 1.00 94.56 505 ALA A CA 1
ATOM 4066 C C . ALA A 1 505 ? 6.722 6.513 -27.595 1.00 94.56 505 ALA A C 1
ATOM 4068 O O . ALA A 1 505 ? 6.120 7.580 -27.480 1.00 94.56 505 ALA A O 1
ATOM 4069 N N . VAL A 1 506 ? 8.039 6.391 -27.360 1.00 93.94 506 VAL A N 1
ATOM 4070 C CA . VAL A 1 506 ? 8.917 7.508 -26.959 1.00 93.94 506 VAL A CA 1
ATOM 4071 C C . VAL A 1 506 ? 9.059 8.553 -28.076 1.00 93.94 506 VAL A C 1
ATOM 4073 O O . VAL A 1 506 ? 8.955 9.748 -27.819 1.00 93.94 506 VAL A O 1
ATOM 4076 N N . VAL A 1 507 ? 9.238 8.133 -29.331 1.00 93.31 507 VAL A N 1
ATOM 4077 C CA . VAL A 1 507 ? 9.262 9.053 -30.483 1.00 93.31 507 VAL A CA 1
ATOM 4078 C C . VAL A 1 507 ? 7.959 9.853 -30.550 1.00 93.31 507 VAL A C 1
ATOM 4080 O O . VAL A 1 507 ? 7.991 11.072 -30.703 1.00 93.31 507 VAL A O 1
ATOM 4083 N N . ARG A 1 508 ? 6.806 9.194 -30.374 1.00 90.50 508 ARG A N 1
ATOM 4084 C CA . ARG A 1 508 ? 5.490 9.841 -30.430 1.00 90.50 508 ARG A CA 1
ATOM 4085 C C . ARG A 1 508 ? 5.313 10.903 -29.346 1.00 90.50 508 ARG A C 1
ATOM 4087 O O . ARG A 1 508 ? 4.871 11.997 -29.672 1.00 90.50 508 ARG A O 1
ATOM 4094 N N . ILE A 1 509 ? 5.681 10.616 -28.093 1.00 89.12 509 ILE A N 1
ATOM 4095 C CA . ILE A 1 509 ? 5.601 11.616 -27.010 1.00 89.12 509 ILE A CA 1
ATOM 4096 C C . ILE A 1 509 ? 6.549 12.794 -27.249 1.00 89.12 509 ILE A C 1
ATOM 4098 O O . ILE A 1 509 ? 6.169 13.926 -26.971 1.00 89.12 509 ILE A O 1
ATOM 4102 N N . LEU A 1 510 ? 7.756 12.554 -27.771 1.00 89.25 510 LEU A N 1
ATOM 4103 C CA . LEU A 1 510 ? 8.705 13.630 -28.067 1.00 89.25 510 LEU A CA 1
ATOM 4104 C C . LEU A 1 510 ? 8.212 14.534 -29.209 1.00 89.25 510 LEU A C 1
ATOM 4106 O O . LEU A 1 510 ? 8.479 15.730 -29.185 1.00 89.25 510 LEU A O 1
ATOM 4110 N N . LEU A 1 511 ? 7.499 13.971 -30.191 1.00 88.06 511 LEU A N 1
ATOM 4111 C CA . LEU A 1 511 ? 6.916 14.716 -31.313 1.00 88.06 511 LEU A CA 1
ATOM 4112 C C . LEU A 1 511 ? 5.601 15.434 -30.967 1.00 88.06 511 LEU A C 1
ATOM 4114 O O . LEU A 1 511 ? 5.263 16.419 -31.623 1.00 88.06 511 LEU A O 1
ATOM 4118 N N . ASP A 1 512 ? 4.838 14.950 -29.986 1.00 82.44 512 ASP A N 1
ATOM 4119 C CA . ASP A 1 512 ? 3.639 15.642 -29.505 1.00 82.44 512 ASP A CA 1
ATOM 4120 C C . ASP A 1 512 ? 4.040 16.999 -28.876 1.00 82.44 512 ASP A C 1
ATOM 4122 O O . ASP A 1 512 ? 5.069 17.098 -28.221 1.00 82.44 512 ASP A O 1
ATOM 4126 N N . LEU A 1 513 ? 3.227 18.057 -29.037 1.00 58.91 513 LEU A N 1
ATOM 4127 C CA . LEU A 1 513 ? 3.527 19.445 -28.588 1.00 58.91 513 LEU A CA 1
ATOM 4128 C C . LEU A 1 513 ? 3.800 19.589 -27.078 1.00 58.91 513 LEU A C 1
ATOM 4130 O O . LEU A 1 513 ? 4.374 20.568 -26.610 1.00 58.91 513 LEU A O 1
ATOM 4134 N N . ASP A 1 514 ? 3.371 18.592 -26.321 1.00 56.62 514 ASP A N 1
ATOM 4135 C CA . ASP A 1 514 ? 3.594 18.440 -24.896 1.00 56.62 514 ASP A CA 1
ATOM 4136 C C . ASP A 1 514 ? 5.046 17.933 -24.620 1.00 56.62 514 ASP A C 1
ATOM 4138 O O . ASP A 1 514 ? 5.610 18.172 -23.566 1.00 56.62 514 ASP A O 1
ATOM 4142 N N . GLY A 1 515 ? 5.742 17.326 -25.580 1.00 57.00 515 GLY A N 1
ATOM 4143 C CA . GLY A 1 515 ? 7.056 16.688 -25.433 1.00 57.00 515 GLY A CA 1
ATOM 4144 C C . GLY A 1 515 ? 8.231 17.578 -25.006 1.00 57.00 515 GLY A C 1
ATOM 4145 O O . GLY A 1 515 ? 9.234 17.047 -24.537 1.00 57.00 515 GLY A O 1
ATOM 4146 N N . HIS A 1 516 ? 8.140 18.910 -25.065 1.00 65.12 516 HIS A N 1
ATOM 4147 C CA . HIS A 1 516 ? 9.250 19.791 -24.661 1.00 65.12 516 HIS A CA 1
ATOM 4148 C C . HIS A 1 516 ? 9.669 19.612 -23.184 1.00 65.12 516 HIS A C 1
ATOM 4150 O O . HIS A 1 516 ? 10.847 19.749 -22.857 1.00 65.12 516 HIS A O 1
ATOM 4156 N N . TYR A 1 517 ? 8.751 19.230 -22.280 1.00 65.12 517 TYR A N 1
ATOM 4157 C CA . TYR A 1 517 ? 9.098 18.938 -20.876 1.00 65.12 517 TYR A CA 1
ATOM 4158 C C . TYR A 1 517 ? 9.870 17.615 -20.690 1.00 65.12 517 TYR A C 1
ATOM 4160 O O . TYR A 1 517 ? 10.454 17.394 -19.626 1.00 65.12 517 TYR A O 1
ATOM 4168 N N . MET A 1 518 ? 9.889 16.730 -21.699 1.00 65.88 518 MET A N 1
ATOM 4169 C CA . MET A 1 518 ? 10.613 15.447 -21.659 1.00 65.88 518 MET A CA 1
ATOM 4170 C C . MET A 1 518 ? 12.129 15.619 -21.733 1.00 65.88 518 MET A C 1
ATOM 4172 O O . MET A 1 518 ? 12.871 14.711 -21.364 1.00 65.88 518 MET A O 1
ATOM 4176 N N . LEU A 1 519 ? 12.596 16.787 -22.173 1.00 77.81 519 LEU A N 1
ATOM 4177 C CA . LEU A 1 519 ? 14.006 17.055 -22.434 1.00 77.81 519 LEU A CA 1
ATOM 4178 C C . LEU A 1 519 ? 14.828 17.376 -21.173 1.00 77.81 519 LEU A C 1
ATOM 4180 O O . LEU A 1 519 ? 15.986 17.743 -21.288 1.00 77.81 519 LEU A O 1
ATOM 4184 N N . ASN A 1 520 ? 14.260 17.214 -19.974 1.00 80.19 520 ASN A N 1
ATOM 4185 C CA . ASN A 1 520 ? 14.956 17.443 -18.699 1.00 80.19 520 ASN A CA 1
ATOM 4186 C C . ASN A 1 520 ? 15.634 16.180 -18.118 1.00 80.19 520 ASN A C 1
ATOM 4188 O O . ASN A 1 520 ? 16.075 16.196 -16.967 1.00 80.19 520 ASN A O 1
ATOM 4192 N N . SER A 1 521 ? 15.618 15.052 -18.840 1.00 86.50 521 SER A N 1
ATOM 4193 C CA . SER A 1 521 ? 16.234 13.786 -18.403 1.00 86.50 521 SER A CA 1
ATOM 4194 C C . SER A 1 521 ? 16.710 12.931 -19.589 1.00 86.50 521 SER A C 1
ATOM 4196 O O . SER A 1 521 ? 16.527 11.710 -19.637 1.00 86.50 521 SER A O 1
ATOM 4198 N N . VAL A 1 522 ? 17.290 13.584 -20.596 1.00 92.19 522 VAL A N 1
ATOM 4199 C CA . VAL A 1 522 ? 17.728 12.937 -21.840 1.00 92.19 522 VAL A CA 1
ATOM 4200 C C . VAL A 1 522 ? 18.882 11.962 -21.596 1.00 92.19 522 VAL A C 1
ATOM 4202 O O . VAL A 1 522 ? 18.923 10.894 -22.206 1.00 92.19 522 VAL A O 1
ATOM 4205 N N . LEU A 1 523 ? 19.803 12.273 -20.683 1.00 94.50 523 LEU A N 1
ATOM 4206 C CA . LEU A 1 523 ? 20.932 11.407 -20.339 1.00 94.50 523 LEU A CA 1
ATOM 4207 C C . LEU A 1 523 ? 20.466 10.080 -19.731 1.00 94.50 523 LEU A C 1
ATOM 4209 O O . LEU A 1 523 ? 20.931 9.019 -20.152 1.00 94.50 523 LEU A O 1
ATOM 4213 N N . GLU A 1 524 ? 19.525 10.126 -18.779 1.00 92.81 524 GLU A N 1
ATOM 4214 C CA . GLU A 1 524 ? 18.929 8.917 -18.192 1.00 92.81 524 GLU A CA 1
ATOM 4215 C C . GLU A 1 524 ? 18.216 8.084 -19.271 1.00 92.81 524 GLU A C 1
ATOM 4217 O O . GLU A 1 524 ? 18.373 6.864 -19.308 1.00 92.81 524 GLU A O 1
ATOM 4222 N N . MET A 1 525 ? 17.490 8.732 -20.191 1.00 93.50 525 MET A N 1
ATOM 4223 C CA . MET A 1 525 ? 16.814 8.061 -21.307 1.00 93.50 525 MET A CA 1
ATOM 4224 C C . MET A 1 525 ? 17.799 7.375 -22.263 1.00 93.50 525 MET A C 1
ATOM 4226 O O . MET A 1 525 ? 17.578 6.229 -22.644 1.00 93.50 525 MET A O 1
ATOM 4230 N N . VAL A 1 526 ? 18.909 8.032 -22.622 1.00 95.62 526 VAL A N 1
ATOM 4231 C CA . VAL A 1 526 ? 19.965 7.442 -23.464 1.00 95.62 526 VAL A CA 1
ATOM 4232 C C . VAL A 1 526 ? 20.584 6.218 -22.785 1.00 95.62 526 VAL A C 1
ATOM 4234 O O . VAL A 1 526 ? 20.783 5.190 -23.430 1.00 95.62 526 VAL A O 1
ATOM 4237 N N . PHE A 1 527 ? 20.847 6.287 -21.479 1.00 95.25 527 PHE A N 1
ATOM 4238 C CA . PHE A 1 527 ? 21.409 5.160 -20.729 1.00 95.25 527 PHE A CA 1
ATOM 4239 C C . PHE A 1 527 ? 20.424 4.016 -20.491 1.00 95.25 527 PHE A C 1
ATOM 4241 O O . PHE A 1 527 ? 20.863 2.872 -20.353 1.00 95.25 527 PHE A O 1
ATOM 4248 N N . ALA A 1 528 ? 19.116 4.280 -20.509 1.00 95.50 528 ALA A N 1
ATOM 4249 C CA . ALA A 1 528 ? 18.092 3.248 -20.386 1.00 95.50 528 ALA A CA 1
ATOM 4250 C C . ALA A 1 528 ? 18.170 2.186 -21.500 1.00 95.50 528 ALA A C 1
ATOM 4252 O O . ALA A 1 528 ? 17.791 1.038 -21.270 1.00 95.50 528 ALA A O 1
ATOM 4253 N N . PHE A 1 529 ? 18.701 2.529 -22.681 1.00 96.19 529 PHE A N 1
ATOM 4254 C CA . PHE A 1 529 ? 18.886 1.583 -23.790 1.00 96.19 529 PHE A CA 1
ATOM 4255 C C . PHE A 1 529 ? 19.953 0.513 -23.516 1.00 96.19 529 PHE A C 1
ATOM 4257 O O . PHE A 1 529 ? 19.918 -0.568 -24.115 1.00 96.19 529 PHE A O 1
ATOM 4264 N N . GLY A 1 530 ? 20.907 0.793 -22.619 1.00 93.19 530 GLY A N 1
ATOM 4265 C CA . GLY A 1 530 ? 22.031 -0.097 -22.336 1.00 93.19 530 GLY A CA 1
ATOM 4266 C C . GLY A 1 530 ? 22.714 -0.583 -23.620 1.00 93.19 530 GLY A C 1
ATOM 4267 O O . GLY A 1 530 ? 22.923 0.170 -24.566 1.00 93.19 530 GLY A O 1
ATOM 4268 N N . SER A 1 531 ? 23.027 -1.874 -23.699 1.00 92.00 531 SER A N 1
ATOM 4269 C CA . SER A 1 531 ? 23.693 -2.450 -24.879 1.00 92.00 531 SER A CA 1
ATOM 4270 C C . SER A 1 531 ? 22.847 -2.487 -26.167 1.00 92.00 531 SER A C 1
ATOM 4272 O O . SER A 1 531 ? 23.392 -2.778 -27.230 1.00 92.00 531 SER A O 1
ATOM 4274 N N . ASN A 1 532 ? 21.549 -2.155 -26.123 1.00 95.06 532 ASN A N 1
ATOM 4275 C CA . ASN A 1 532 ? 20.667 -2.119 -27.300 1.00 95.06 532 ASN A CA 1
ATOM 4276 C C . ASN A 1 532 ? 20.808 -0.794 -28.059 1.00 95.06 532 ASN A C 1
ATOM 4278 O O . ASN A 1 532 ? 19.837 -0.088 -28.328 1.00 95.06 532 ASN A O 1
ATOM 4282 N N . ILE A 1 533 ? 22.044 -0.453 -28.412 1.00 94.62 533 ILE A N 1
ATOM 4283 C CA . ILE A 1 533 ? 22.400 0.816 -29.049 1.00 94.62 533 ILE A CA 1
ATOM 4284 C C . ILE A 1 533 ? 21.685 0.986 -30.404 1.00 94.62 533 ILE A C 1
ATOM 4286 O O . ILE A 1 533 ? 21.298 2.094 -30.764 1.00 94.62 533 ILE A O 1
ATOM 4290 N N . TRP A 1 534 ? 21.380 -0.105 -31.112 1.00 94.56 534 TRP A N 1
ATOM 4291 C CA . TRP A 1 534 ? 20.554 -0.069 -32.326 1.00 94.56 534 TRP A CA 1
ATOM 4292 C C . TRP A 1 534 ? 19.145 0.509 -32.089 1.00 94.56 534 TRP A C 1
ATOM 4294 O O . TRP A 1 534 ? 18.608 1.187 -32.957 1.00 94.56 534 TRP A O 1
ATOM 4304 N N . ALA A 1 535 ? 18.547 0.312 -30.912 1.00 96.44 535 ALA A N 1
ATOM 4305 C CA . ALA A 1 535 ? 17.234 0.868 -30.590 1.00 96.44 535 ALA A CA 1
ATOM 4306 C C . ALA A 1 535 ? 17.318 2.374 -30.279 1.00 96.44 535 ALA A C 1
ATOM 4308 O O . ALA A 1 535 ? 16.417 3.129 -30.644 1.00 96.44 535 ALA A O 1
ATOM 4309 N N . LEU A 1 536 ? 18.433 2.837 -29.697 1.00 97.06 536 LEU A N 1
ATOM 4310 C CA . LEU A 1 536 ? 18.729 4.270 -29.574 1.00 97.06 536 LEU A CA 1
ATOM 4311 C C . LEU A 1 536 ? 18.888 4.923 -30.956 1.00 97.06 536 LEU A C 1
ATOM 4313 O O . LEU A 1 536 ? 18.430 6.045 -31.160 1.00 97.06 536 LEU A O 1
ATOM 4317 N N . LYS A 1 537 ? 19.483 4.212 -31.924 1.00 95.56 537 LYS A N 1
ATOM 4318 C CA . LYS A 1 537 ? 19.542 4.663 -33.324 1.00 95.56 537 LYS A CA 1
ATOM 4319 C C . LYS A 1 537 ? 18.147 4.971 -33.866 1.00 95.56 537 LYS A C 1
ATOM 4321 O O . LYS A 1 537 ? 17.929 6.050 -34.402 1.00 95.56 537 LYS A O 1
ATOM 4326 N N . LEU A 1 538 ? 17.208 4.044 -33.667 1.00 96.12 538 LEU A N 1
ATOM 4327 C CA . LEU A 1 538 ? 15.822 4.184 -34.116 1.00 96.12 538 LEU A CA 1
ATOM 4328 C C . LEU A 1 538 ? 15.105 5.367 -33.457 1.00 96.12 538 LEU A C 1
ATOM 4330 O O . LEU A 1 538 ? 14.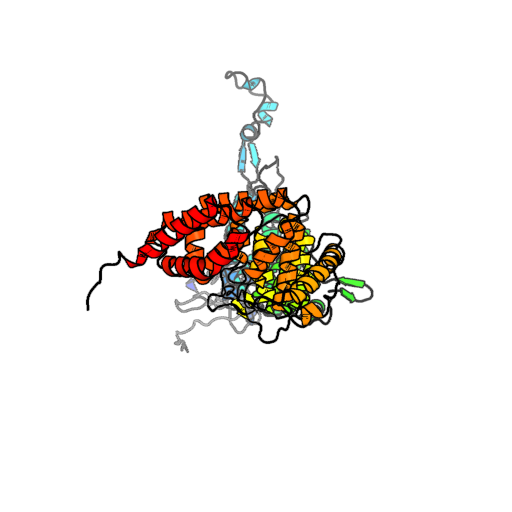291 6.015 -34.109 1.00 96.12 538 LEU A O 1
ATOM 4334 N N . LEU A 1 539 ? 15.411 5.671 -32.190 1.00 95.75 539 LEU A N 1
ATOM 4335 C CA . LEU A 1 539 ? 14.899 6.871 -31.523 1.00 95.75 539 LEU A CA 1
ATOM 4336 C C . LEU A 1 539 ? 15.384 8.140 -32.238 1.00 95.75 539 LEU A C 1
ATOM 4338 O O . LEU A 1 539 ? 14.566 8.985 -32.592 1.00 95.75 539 LEU A O 1
ATOM 4342 N N . LEU A 1 540 ? 16.699 8.257 -32.463 1.00 95.25 540 LEU A N 1
ATOM 4343 C CA . LEU A 1 540 ? 17.309 9.426 -33.106 1.00 95.25 540 LEU A CA 1
ATOM 4344 C C . LEU A 1 540 ? 16.801 9.612 -34.541 1.00 95.25 540 LEU A C 1
ATOM 4346 O O . LEU A 1 540 ? 16.422 10.718 -34.922 1.00 95.25 540 LEU A O 1
ATOM 4350 N N . GLU A 1 541 ? 16.722 8.530 -35.315 1.00 93.56 541 GLU A N 1
ATOM 4351 C CA . GLU A 1 541 ? 16.143 8.543 -36.661 1.00 93.56 541 GLU A CA 1
ATOM 4352 C C . GLU A 1 541 ? 14.656 8.930 -36.628 1.00 93.56 541 GLU A C 1
ATOM 4354 O O . GLU A 1 541 ? 14.213 9.745 -37.435 1.00 93.56 541 GLU A O 1
ATOM 4359 N N . GLY A 1 542 ? 13.895 8.419 -35.656 1.00 92.75 542 GLY A N 1
ATOM 4360 C CA . GLY A 1 542 ? 12.469 8.706 -35.495 1.00 92.75 542 GLY A CA 1
ATOM 4361 C C . GLY A 1 542 ? 12.152 10.166 -35.162 1.00 92.75 542 GLY A C 1
ATOM 4362 O O . GLY A 1 542 ? 11.128 10.677 -35.607 1.00 92.75 542 GLY A O 1
ATOM 4363 N N . ILE A 1 543 ? 13.025 10.864 -34.430 1.00 92.31 543 ILE A N 1
ATOM 4364 C CA . ILE A 1 543 ? 12.857 12.302 -34.142 1.00 92.31 543 ILE A CA 1
ATOM 4365 C C . ILE A 1 543 ? 13.522 13.209 -35.187 1.00 92.31 543 ILE A C 1
ATOM 4367 O O . ILE A 1 543 ? 13.268 14.412 -35.195 1.00 92.31 543 ILE A O 1
ATOM 4371 N N . SER A 1 544 ? 14.334 12.656 -36.096 1.00 91.06 544 SER A N 1
ATOM 4372 C CA . SER A 1 544 ? 15.073 13.436 -37.103 1.00 91.06 544 SER A CA 1
ATOM 4373 C C . SER A 1 544 ? 14.174 14.161 -38.109 1.00 91.06 544 SER A C 1
ATOM 4375 O O . SER A 1 544 ? 14.622 15.106 -38.748 1.00 91.06 544 SER A O 1
ATOM 4377 N N . PHE A 1 545 ? 12.896 13.779 -38.224 1.00 85.12 545 PHE A N 1
ATOM 4378 C CA . PHE A 1 545 ? 11.914 14.511 -39.035 1.00 85.12 545 PHE A CA 1
ATOM 4379 C C . PHE A 1 545 ? 11.634 15.933 -38.517 1.00 85.12 545 PHE A C 1
ATOM 4381 O O . PHE A 1 545 ? 11.151 16.768 -39.278 1.00 85.12 545 PHE A O 1
ATOM 4388 N N . SER A 1 546 ? 11.926 16.217 -37.243 1.00 88.94 546 SER A N 1
ATOM 4389 C CA . SER A 1 546 ? 11.807 17.546 -36.638 1.00 88.94 546 SER A CA 1
ATOM 4390 C C . SER A 1 546 ? 13.192 18.067 -36.263 1.00 88.94 546 SER A C 1
ATOM 4392 O O . SER A 1 546 ? 13.740 17.720 -35.216 1.00 88.94 546 SER A O 1
ATOM 4394 N N . GLU A 1 547 ? 13.764 18.928 -37.110 1.00 87.62 547 GLU A N 1
ATOM 4395 C CA . GLU A 1 547 ? 15.095 19.505 -36.868 1.00 87.62 547 GLU A CA 1
ATOM 4396 C C . GLU A 1 547 ? 15.170 20.260 -35.535 1.00 87.62 547 GLU A C 1
ATOM 4398 O O . GLU A 1 547 ? 16.177 20.160 -34.832 1.00 87.62 547 GLU A O 1
ATOM 4403 N N . ASN A 1 548 ? 14.095 20.964 -35.156 1.00 88.88 548 ASN A N 1
ATOM 4404 C CA . ASN A 1 548 ? 14.029 21.682 -33.884 1.00 88.88 548 ASN A CA 1
ATOM 4405 C C . ASN A 1 548 ? 14.096 20.720 -32.691 1.00 88.88 548 ASN A C 1
ATOM 4407 O O . ASN A 1 548 ? 14.925 20.894 -31.803 1.00 88.88 548 ASN A O 1
ATOM 4411 N N . LEU A 1 549 ? 13.281 19.661 -32.696 1.00 89.50 549 LEU A N 1
ATOM 4412 C CA . LEU A 1 549 ? 13.286 18.668 -31.620 1.00 89.50 549 LEU A CA 1
ATOM 4413 C C . LEU A 1 549 ? 14.636 17.950 -31.527 1.00 89.50 549 LEU A C 1
ATOM 4415 O O . LEU A 1 549 ? 15.151 17.743 -30.432 1.00 89.50 549 LEU A O 1
ATOM 4419 N N . LEU A 1 550 ? 15.231 17.592 -32.666 1.00 90.75 550 LEU A N 1
ATOM 4420 C CA . LEU A 1 550 ? 16.546 16.958 -32.706 1.00 90.75 550 LEU A CA 1
ATOM 4421 C C . LEU A 1 550 ? 17.632 17.880 -32.126 1.00 90.75 550 LEU A C 1
ATOM 4423 O O . LEU A 1 550 ? 18.511 17.426 -31.384 1.00 90.75 550 LEU A O 1
ATOM 4427 N N . TYR A 1 551 ? 17.564 19.177 -32.439 1.00 91.25 551 TYR A N 1
ATOM 4428 C CA . TYR A 1 551 ? 18.446 20.193 -31.876 1.00 91.25 551 TYR A CA 1
ATOM 4429 C C . TYR A 1 551 ? 18.263 20.333 -30.360 1.00 91.25 551 TYR A C 1
ATOM 4431 O O . TYR A 1 551 ? 19.255 20.308 -29.625 1.00 91.25 551 TYR A O 1
ATOM 4439 N N . GLU A 1 552 ? 17.022 20.439 -29.882 1.00 91.31 552 GLU A N 1
ATOM 4440 C CA . GLU A 1 552 ? 16.708 20.549 -28.455 1.00 91.31 552 GLU A CA 1
ATOM 4441 C C . GLU A 1 552 ? 17.147 19.294 -27.686 1.00 91.31 552 GLU A C 1
ATOM 4443 O O . GLU A 1 552 ? 17.862 19.409 -26.691 1.00 91.31 552 GLU A O 1
ATOM 4448 N N . PHE A 1 553 ? 16.828 18.096 -28.190 1.00 92.62 553 PHE A N 1
ATOM 4449 C CA . PHE A 1 553 ? 17.246 16.815 -27.611 1.00 92.62 553 PHE A CA 1
ATOM 4450 C C . PHE A 1 553 ? 18.767 16.723 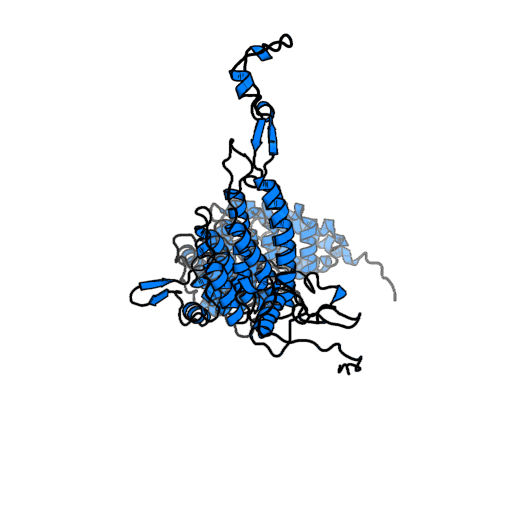-27.486 1.00 92.62 553 PHE A C 1
ATOM 4452 O O . PHE A 1 553 ? 19.302 16.399 -26.425 1.00 92.62 553 PHE A O 1
ATOM 4459 N N . SER A 1 554 ? 19.489 17.038 -28.565 1.00 93.62 554 SER A N 1
ATOM 4460 C CA . SER A 1 554 ? 20.949 16.991 -28.561 1.00 93.62 554 SER A CA 1
ATOM 4461 C C . SER A 1 554 ? 21.558 18.040 -27.627 1.00 93.62 554 SER A C 1
ATOM 4463 O O . SER A 1 554 ? 22.564 17.779 -26.965 1.00 93.62 554 SER A O 1
ATOM 4465 N N . THR A 1 555 ? 20.953 19.225 -27.546 1.00 92.94 555 THR A N 1
ATOM 4466 C CA . THR A 1 555 ? 21.396 20.294 -26.647 1.00 92.94 555 THR A CA 1
ATOM 4467 C C . THR A 1 555 ? 21.211 19.897 -25.188 1.00 92.94 555 THR A C 1
ATOM 4469 O O . THR A 1 555 ? 22.175 19.977 -24.425 1.00 92.94 555 THR A O 1
ATOM 4472 N N . ALA A 1 556 ? 20.032 19.392 -24.825 1.00 93.38 556 ALA A N 1
ATOM 4473 C CA . ALA A 1 556 ? 19.742 18.879 -23.491 1.00 93.38 556 ALA A CA 1
ATOM 4474 C C . ALA A 1 556 ? 20.690 17.736 -23.104 1.00 93.38 556 ALA A C 1
ATOM 4476 O O . ALA A 1 556 ? 21.331 17.795 -22.058 1.00 93.38 556 ALA A O 1
ATOM 4477 N N . PHE A 1 557 ? 20.892 16.755 -23.991 1.00 95.25 557 PHE A N 1
ATOM 4478 C CA . PHE A 1 557 ? 21.826 15.654 -23.750 1.00 95.25 557 PHE A CA 1
ATOM 4479 C C . PHE A 1 557 ? 23.248 16.143 -23.446 1.00 95.25 557 PHE A C 1
ATOM 4481 O O . PHE A 1 557 ? 23.875 15.682 -22.495 1.00 95.25 557 PHE A O 1
ATOM 4488 N N . LYS A 1 558 ? 23.764 17.108 -24.219 1.00 95.00 558 LYS A N 1
ATOM 4489 C CA . LYS A 1 558 ? 25.093 17.694 -23.978 1.00 95.00 558 LYS A CA 1
ATOM 4490 C C . LYS A 1 558 ? 25.159 18.442 -22.647 1.00 95.00 558 LYS A C 1
ATOM 4492 O O . LYS A 1 558 ? 26.140 18.295 -21.922 1.00 95.00 558 LYS A O 1
ATOM 4497 N N . GLN A 1 559 ? 24.139 19.234 -22.320 1.00 94.31 559 GLN A N 1
ATOM 4498 C CA . GLN A 1 559 ? 24.066 19.959 -21.048 1.00 94.31 559 GLN A CA 1
ATOM 4499 C C . GLN A 1 559 ? 24.029 18.995 -19.852 1.00 94.31 559 GLN A C 1
ATOM 4501 O O . GLN A 1 559 ? 24.759 19.181 -18.873 1.00 94.31 559 GLN A O 1
ATOM 4506 N N . GLU A 1 560 ? 23.235 17.930 -19.943 1.00 95.12 560 GLU A N 1
ATOM 4507 C CA . GLU A 1 560 ? 23.160 16.882 -18.924 1.00 95.12 560 GLU A CA 1
ATOM 4508 C C . GLU A 1 560 ? 24.478 16.108 -18.799 1.00 95.12 560 GLU A C 1
ATOM 4510 O O . GLU A 1 560 ? 24.938 15.870 -17.687 1.00 95.12 560 GLU A O 1
ATOM 4515 N N . LEU A 1 561 ? 25.146 15.788 -19.912 1.00 94.94 561 LEU A N 1
ATOM 4516 C CA . LEU A 1 561 ? 26.473 15.163 -19.903 1.00 94.94 561 LEU A CA 1
ATOM 4517 C C . LEU A 1 561 ? 27.513 15.999 -19.146 1.00 94.94 561 LEU A C 1
ATOM 4519 O O . LEU A 1 561 ? 28.284 15.444 -18.367 1.00 94.94 561 LEU A O 1
ATOM 4523 N N . TYR A 1 562 ? 27.537 17.320 -19.346 1.00 93.69 562 TYR A N 1
ATOM 4524 C CA . TYR A 1 562 ? 28.457 18.198 -18.617 1.00 93.69 562 TYR A CA 1
ATOM 4525 C C . TYR A 1 562 ? 28.104 18.307 -17.131 1.00 93.69 562 TYR A C 1
ATOM 4527 O O . TYR A 1 562 ? 28.976 18.153 -16.277 1.00 93.69 562 TYR A O 1
ATOM 4535 N N . SER A 1 563 ? 26.830 18.552 -16.817 1.00 94.19 563 SER A N 1
ATOM 4536 C CA . SER A 1 563 ? 26.362 18.717 -15.431 1.00 94.19 563 SER A CA 1
ATOM 4537 C C . SER A 1 563 ? 26.427 17.427 -14.607 1.00 94.19 563 SER A C 1
ATOM 4539 O O . SER A 1 563 ? 26.585 17.487 -13.390 1.00 94.19 563 SER A O 1
ATOM 4541 N N . GLN A 1 564 ? 26.348 16.264 -15.258 1.00 94.19 564 GLN A N 1
ATOM 4542 C CA . GLN A 1 564 ? 26.336 14.941 -14.628 1.00 94.19 564 GLN A CA 1
ATOM 4543 C C . GLN A 1 564 ? 27.495 14.055 -15.116 1.00 94.19 564 GLN A C 1
ATOM 4545 O O . GLN A 1 564 ? 27.371 12.830 -15.196 1.00 94.19 564 GLN A O 1
ATOM 4550 N N . SER A 1 565 ? 28.648 14.654 -15.419 1.00 93.19 565 SER A N 1
ATOM 4551 C CA . SER A 1 565 ? 29.812 13.966 -15.999 1.00 93.19 565 SER A CA 1
ATOM 4552 C C . SER A 1 565 ? 30.299 12.773 -15.166 1.00 93.19 565 SER A C 1
ATOM 4554 O O . SER A 1 565 ? 30.567 11.706 -15.717 1.00 93.19 565 SER A O 1
ATOM 4556 N N . LEU A 1 566 ? 30.316 12.895 -13.833 1.00 92.56 566 LEU A N 1
ATOM 4557 C CA . LEU A 1 566 ? 30.677 11.801 -12.920 1.00 92.56 566 LEU A CA 1
ATOM 4558 C C . LEU A 1 566 ? 29.678 10.635 -12.961 1.00 92.56 566 LEU A C 1
ATOM 4560 O O . LEU A 1 566 ? 30.070 9.473 -12.852 1.00 92.56 566 LEU A O 1
ATOM 4564 N N . PHE A 1 567 ? 28.382 10.923 -13.111 1.00 93.56 567 PHE A N 1
ATOM 4565 C CA . PHE A 1 567 ? 27.365 9.884 -13.268 1.00 93.56 567 PHE A CA 1
ATOM 4566 C C . PHE A 1 567 ? 27.541 9.161 -14.609 1.00 93.56 567 PHE A C 1
ATOM 4568 O O . PHE A 1 567 ? 27.601 7.931 -14.633 1.00 93.56 567 PHE A O 1
ATOM 4575 N N . ALA A 1 568 ? 27.728 9.912 -15.700 1.00 93.31 568 ALA A N 1
ATOM 4576 C CA . ALA A 1 568 ? 28.001 9.358 -17.024 1.00 93.31 568 ALA A CA 1
ATOM 4577 C C . ALA A 1 568 ? 29.244 8.460 -17.034 1.00 93.31 568 ALA A C 1
ATOM 4579 O O . ALA A 1 568 ? 29.204 7.339 -17.538 1.00 93.31 568 ALA A O 1
ATOM 4580 N N . GLN A 1 569 ? 30.315 8.904 -16.384 1.00 92.19 569 GLN A N 1
ATOM 4581 C CA . GLN A 1 569 ? 31.548 8.147 -16.254 1.00 92.19 569 GLN A CA 1
ATOM 4582 C C . GLN A 1 569 ? 31.354 6.820 -15.502 1.00 92.19 569 GLN A C 1
ATOM 4584 O O . GLN A 1 569 ? 31.818 5.776 -15.964 1.00 92.19 569 GLN A O 1
ATOM 4589 N N . ARG A 1 570 ? 30.642 6.828 -14.364 1.00 92.50 570 ARG A N 1
ATOM 4590 C CA . ARG A 1 570 ? 30.310 5.591 -13.630 1.00 92.50 570 ARG A CA 1
ATOM 4591 C C . ARG A 1 570 ? 29.520 4.627 -14.508 1.00 92.50 570 ARG A C 1
ATOM 4593 O O . ARG A 1 570 ? 29.825 3.438 -14.535 1.00 92.50 570 ARG A O 1
ATOM 4600 N N . MET A 1 571 ? 28.549 5.139 -15.262 1.00 91.88 571 MET A N 1
ATOM 4601 C CA . MET A 1 571 ? 27.757 4.329 -16.187 1.00 91.88 571 MET A CA 1
ATOM 4602 C C . MET A 1 571 ? 28.615 3.720 -17.300 1.00 91.88 571 MET A C 1
ATOM 4604 O O . MET A 1 571 ? 28.491 2.530 -17.574 1.00 91.88 571 MET A O 1
ATOM 4608 N N . TRP A 1 572 ? 29.530 4.483 -17.899 1.00 94.25 572 TRP A N 1
ATOM 4609 C CA . TRP A 1 572 ? 30.457 3.976 -18.916 1.00 94.25 572 TRP A CA 1
ATOM 4610 C C . TRP A 1 572 ? 31.401 2.904 -18.378 1.00 94.25 572 TRP A C 1
ATOM 4612 O O . TRP A 1 572 ? 31.614 1.894 -19.045 1.00 94.25 572 TRP A O 1
ATOM 4622 N N . ASN A 1 573 ? 31.909 3.077 -17.159 1.00 91.38 573 ASN A N 1
ATOM 4623 C CA . ASN A 1 573 ? 32.734 2.067 -16.501 1.00 91.38 573 ASN A CA 1
ATOM 4624 C C . ASN A 1 573 ? 31.951 0.778 -16.219 1.00 91.38 573 ASN A C 1
ATOM 4626 O O . ASN A 1 573 ? 32.479 -0.308 -16.442 1.00 91.38 573 ASN A O 1
ATOM 4630 N N . ASN A 1 574 ? 30.687 0.892 -15.806 1.00 89.88 574 ASN A N 1
ATOM 4631 C CA . ASN A 1 574 ? 29.828 -0.264 -15.547 1.00 89.88 574 ASN A CA 1
ATOM 4632 C C . ASN A 1 574 ? 29.428 -1.011 -16.833 1.00 89.88 574 ASN A C 1
ATOM 4634 O O . ASN A 1 574 ? 29.344 -2.234 -16.826 1.00 89.88 574 ASN A O 1
ATOM 4638 N N . GLN A 1 575 ? 29.172 -0.292 -17.932 1.00 89.12 575 GLN A N 1
ATOM 4639 C CA . GLN A 1 575 ? 28.748 -0.877 -19.216 1.00 89.12 575 GLN A CA 1
ATOM 4640 C C . GLN A 1 575 ? 29.928 -1.364 -20.080 1.00 89.12 575 GLN A C 1
ATOM 4642 O O . GLN A 1 575 ? 29.767 -2.235 -20.935 1.00 89.12 575 GLN A O 1
ATOM 4647 N N . GLY A 1 576 ? 31.123 -0.812 -19.865 1.00 92.06 576 GLY A N 1
ATOM 4648 C CA . GLY A 1 576 ? 32.360 -1.222 -20.521 1.00 92.06 576 GLY A CA 1
ATOM 4649 C C . GLY A 1 576 ? 32.610 -0.599 -21.906 1.00 92.06 576 GLY A C 1
ATOM 4650 O O . GLY A 1 576 ? 31.765 0.093 -22.483 1.00 92.06 576 GLY A O 1
ATOM 4651 N N . PRO A 1 577 ? 33.799 -0.846 -22.489 1.00 93.69 577 PRO A N 1
ATOM 4652 C CA . PRO A 1 577 ? 34.272 -0.123 -23.672 1.00 93.69 577 PRO A CA 1
ATOM 4653 C C . PRO A 1 577 ? 33.515 -0.413 -24.965 1.00 93.69 577 PRO A C 1
ATOM 4655 O O . PRO A 1 577 ? 33.518 0.422 -25.870 1.00 93.69 577 PRO A O 1
ATOM 4658 N N . VAL A 1 578 ? 32.876 -1.580 -25.086 1.00 93.00 578 VAL A N 1
ATOM 4659 C CA . VAL A 1 578 ? 32.066 -1.916 -26.268 1.00 93.00 578 VAL A CA 1
ATOM 4660 C C . VAL A 1 578 ? 30.864 -0.981 -26.358 1.00 93.00 578 VAL A C 1
ATOM 4662 O O . VAL A 1 578 ? 30.661 -0.362 -27.401 1.00 93.00 578 VAL A O 1
ATOM 4665 N N . TYR A 1 579 ? 30.140 -0.816 -25.248 1.00 94.12 579 TYR A N 1
ATOM 4666 C CA . TYR A 1 579 ? 29.014 0.107 -25.143 1.00 94.12 579 TYR A CA 1
ATOM 4667 C C . TYR A 1 579 ? 29.439 1.536 -25.488 1.00 94.12 579 TYR A C 1
ATOM 4669 O O . TYR A 1 579 ? 28.839 2.166 -26.355 1.00 94.12 579 TYR A O 1
ATOM 4677 N N . VAL A 1 580 ? 30.525 2.028 -24.879 1.00 95.69 580 VAL A N 1
ATOM 4678 C CA . VAL A 1 580 ? 31.019 3.395 -25.123 1.00 95.69 580 VAL A CA 1
ATOM 4679 C C . VAL A 1 580 ? 31.393 3.596 -26.592 1.00 95.69 580 VAL A C 1
ATOM 4681 O O . VAL A 1 580 ? 31.039 4.610 -27.192 1.00 95.69 580 VAL A O 1
ATOM 4684 N N . SER A 1 581 ? 32.063 2.612 -27.198 1.00 95.19 581 SER A N 1
ATOM 4685 C CA . SER A 1 581 ? 32.434 2.661 -28.615 1.00 95.19 581 SER A CA 1
ATOM 4686 C C . SER A 1 581 ? 31.203 2.759 -29.517 1.00 95.19 581 SER A C 1
ATOM 4688 O O . SER A 1 581 ? 31.169 3.583 -30.431 1.00 95.19 581 SER A O 1
ATOM 4690 N N . GLN A 1 582 ? 30.181 1.940 -29.259 1.00 94.00 582 GLN A N 1
ATOM 4691 C CA . GLN A 1 582 ? 28.933 1.939 -30.023 1.00 94.00 582 GLN A CA 1
ATOM 4692 C C . GLN A 1 582 ? 28.139 3.235 -29.819 1.00 94.00 582 GLN A C 1
ATOM 4694 O O . GLN A 1 582 ? 27.644 3.797 -30.793 1.00 94.00 582 GLN A O 1
ATOM 4699 N N . LEU A 1 583 ? 28.082 3.751 -28.588 1.00 96.06 583 LEU A N 1
ATOM 4700 C CA . LEU A 1 583 ? 27.432 5.019 -28.268 1.00 96.06 583 LEU A CA 1
ATOM 4701 C C . LEU A 1 583 ? 28.064 6.172 -29.058 1.00 96.06 583 LEU A C 1
ATOM 4703 O O . LEU A 1 583 ? 27.364 6.877 -29.781 1.00 96.06 583 LEU A O 1
ATOM 4707 N N . ILE A 1 584 ? 29.395 6.317 -29.001 1.00 96.12 584 ILE A N 1
ATOM 4708 C CA . ILE A 1 584 ? 30.123 7.330 -29.783 1.00 96.12 584 ILE A CA 1
ATOM 4709 C C . ILE A 1 584 ? 29.850 7.145 -31.280 1.00 96.12 584 ILE A C 1
ATOM 4711 O O . ILE A 1 584 ? 29.607 8.127 -31.978 1.00 96.12 584 ILE A O 1
ATOM 4715 N N . THR A 1 585 ? 29.847 5.896 -31.765 1.00 94.75 585 THR A N 1
ATOM 4716 C CA . THR A 1 585 ? 29.596 5.572 -33.178 1.00 94.75 585 THR A CA 1
ATOM 4717 C C . THR A 1 585 ? 28.246 6.102 -33.649 1.00 94.75 585 THR A C 1
ATOM 4719 O O . THR A 1 585 ? 28.188 6.744 -34.695 1.00 94.75 585 THR A O 1
ATOM 4722 N N . ILE A 1 586 ? 27.170 5.878 -32.891 1.00 94.50 586 ILE A N 1
ATOM 4723 C CA . ILE A 1 586 ? 25.833 6.341 -33.281 1.00 94.50 586 ILE A CA 1
ATOM 4724 C C . ILE A 1 586 ? 25.771 7.857 -33.399 1.00 94.50 586 ILE A C 1
ATOM 4726 O O . ILE A 1 586 ? 25.284 8.370 -34.403 1.00 94.50 586 ILE A O 1
ATOM 4730 N N . PHE A 1 587 ? 26.288 8.580 -32.405 1.00 95.06 587 PHE A N 1
ATOM 4731 C CA . PHE A 1 587 ? 26.234 10.037 -32.442 1.00 95.06 587 PHE A CA 1
ATOM 4732 C C . PHE A 1 587 ? 27.113 10.597 -33.566 1.00 95.06 587 PHE A C 1
ATOM 4734 O O . PHE A 1 587 ? 26.661 11.453 -34.320 1.00 95.06 587 PHE A O 1
ATOM 4741 N N . ILE A 1 588 ? 28.342 10.096 -33.731 1.00 94.19 588 ILE A N 1
ATOM 4742 C CA . ILE A 1 588 ? 29.303 10.663 -34.688 1.00 94.19 588 ILE A CA 1
ATOM 4743 C C . ILE A 1 588 ? 28.983 10.339 -36.152 1.00 94.19 588 ILE A C 1
ATOM 4745 O O . ILE A 1 588 ? 29.381 11.086 -37.041 1.00 94.19 588 ILE A O 1
ATOM 4749 N N . THR A 1 589 ? 28.266 9.243 -36.412 1.00 92.19 589 THR A N 1
ATOM 4750 C CA . THR A 1 589 ? 27.841 8.854 -37.769 1.00 92.19 589 THR A CA 1
ATOM 4751 C C . THR A 1 589 ? 26.486 9.440 -38.168 1.00 92.19 589 THR A C 1
ATOM 4753 O O . THR A 1 589 ? 26.034 9.213 -39.287 1.00 92.19 589 THR A O 1
ATOM 4756 N N . HIS A 1 590 ? 25.846 10.221 -37.294 1.00 92.94 590 HIS A N 1
ATOM 4757 C CA . HIS A 1 590 ? 24.557 10.842 -37.579 1.00 92.94 590 HIS A CA 1
ATOM 4758 C C . HIS A 1 590 ? 24.664 11.944 -38.648 1.00 92.94 590 HIS A C 1
ATOM 4760 O O . HIS A 1 590 ? 25.629 12.709 -38.674 1.00 92.94 590 HIS A O 1
ATOM 4766 N N . ASN A 1 591 ? 23.634 12.092 -39.486 1.00 89.88 591 ASN A N 1
ATOM 4767 C CA . ASN A 1 591 ? 23.627 13.062 -40.594 1.00 89.88 591 ASN A CA 1
ATOM 4768 C C . ASN A 1 591 ? 23.590 14.533 -40.138 1.00 89.88 591 ASN A C 1
ATOM 4770 O O . ASN A 1 591 ? 24.028 15.424 -40.861 1.00 89.88 591 ASN A O 1
ATOM 4774 N N . HIS A 1 592 ? 23.087 14.796 -38.932 1.00 91.06 592 HIS A N 1
ATOM 4775 C CA . HIS A 1 592 ? 22.927 16.150 -38.395 1.00 91.06 592 HIS A CA 1
ATOM 4776 C C . HIS A 1 592 ? 24.098 16.535 -37.489 1.00 91.06 592 HIS A C 1
ATOM 4778 O O . HIS A 1 592 ? 24.344 15.885 -36.470 1.00 91.06 592 HIS A O 1
ATOM 4784 N N . ALA A 1 593 ? 24.765 17.647 -37.810 1.00 90.69 593 ALA A N 1
ATOM 4785 C CA . ALA A 1 593 ? 25.942 18.135 -37.086 1.00 90.69 593 ALA A CA 1
ATOM 4786 C C . ALA A 1 593 ? 25.700 18.347 -35.579 1.00 90.69 593 ALA A C 1
ATOM 4788 O O . ALA A 1 593 ? 26.581 18.060 -34.767 1.00 90.69 593 ALA A O 1
ATOM 4789 N N . VAL A 1 594 ? 24.496 18.786 -35.182 1.00 89.88 594 VAL A N 1
ATOM 4790 C CA . VAL A 1 594 ? 24.156 18.973 -33.761 1.00 89.88 594 VAL A CA 1
ATOM 4791 C C . VAL A 1 594 ? 24.271 17.661 -32.979 1.00 89.88 594 VAL A C 1
ATOM 4793 O O . VAL A 1 594 ? 24.913 17.637 -31.933 1.00 89.88 594 VAL A O 1
ATOM 4796 N N . VAL A 1 595 ? 23.780 16.549 -33.532 1.00 93.25 595 VAL A N 1
ATOM 4797 C CA . VAL A 1 595 ? 23.857 15.216 -32.915 1.00 93.25 595 VAL A CA 1
ATOM 4798 C C . VAL A 1 595 ? 25.304 14.737 -32.854 1.00 93.25 595 VAL A C 1
ATOM 4800 O O . VAL A 1 595 ? 25.757 14.284 -31.804 1.00 93.25 595 VAL A O 1
ATOM 4803 N N . ARG A 1 596 ? 26.073 14.929 -33.934 1.00 94.00 596 ARG A N 1
ATOM 4804 C CA . ARG A 1 596 ? 27.500 14.571 -33.965 1.00 94.00 596 ARG A CA 1
ATOM 4805 C C . ARG A 1 596 ? 28.315 15.280 -32.901 1.00 94.00 596 ARG A C 1
ATOM 4807 O O . ARG A 1 596 ? 29.184 14.660 -32.292 1.00 94.00 596 ARG A O 1
ATOM 4814 N N . SER A 1 597 ? 28.005 16.548 -32.625 1.00 94.19 597 SER A N 1
ATOM 4815 C CA . SER A 1 597 ? 28.699 17.320 -31.590 1.00 94.19 597 SER A CA 1
ATOM 4816 C C . SER A 1 597 ? 28.641 16.651 -30.207 1.00 94.19 597 SER A C 1
ATOM 4818 O O . SER A 1 597 ? 29.594 16.756 -29.438 1.00 94.19 597 SER A O 1
ATOM 4820 N N . ALA A 1 598 ? 27.585 15.884 -29.903 1.00 95.25 598 ALA A N 1
ATOM 4821 C CA . ALA A 1 598 ? 27.483 15.145 -28.646 1.00 95.25 598 ALA A CA 1
ATOM 4822 C C . ALA A 1 598 ? 28.528 14.022 -28.517 1.00 95.25 598 ALA A C 1
ATOM 4824 O O . ALA A 1 598 ? 29.019 13.777 -27.416 1.00 95.25 598 ALA A O 1
ATOM 4825 N N . ALA A 1 599 ? 28.941 13.386 -29.621 1.00 95.62 599 ALA A N 1
ATOM 4826 C CA . ALA A 1 599 ? 30.020 12.395 -29.597 1.00 95.62 599 ALA A CA 1
ATOM 4827 C C . ALA A 1 599 ? 31.345 13.015 -29.131 1.00 95.62 599 ALA A C 1
ATOM 4829 O O . ALA A 1 599 ? 32.081 12.413 -28.348 1.00 95.62 599 ALA A O 1
ATOM 4830 N N . PHE A 1 600 ? 31.634 14.240 -29.578 1.00 95.62 600 PHE A N 1
ATOM 4831 C CA . PHE A 1 600 ? 32.824 14.976 -29.159 1.00 95.62 600 PHE A CA 1
ATOM 4832 C C . PHE A 1 600 ? 32.758 15.391 -27.688 1.00 95.62 600 PHE A C 1
ATOM 4834 O O . PHE A 1 600 ? 33.768 15.284 -26.997 1.00 95.62 600 PHE A O 1
ATOM 4841 N N . VAL A 1 601 ? 31.575 15.755 -27.179 1.00 96.19 601 VAL A N 1
ATOM 4842 C CA . VAL A 1 601 ? 31.359 15.999 -25.741 1.00 96.19 601 VAL A CA 1
ATOM 4843 C C . VAL A 1 601 ? 31.646 14.744 -24.914 1.00 96.19 601 VAL A C 1
ATOM 4845 O O . VAL A 1 601 ? 32.395 14.825 -23.944 1.00 96.19 601 VAL A O 1
ATOM 4848 N N . ILE A 1 602 ? 31.130 13.578 -25.321 1.00 96.31 602 ILE A N 1
ATOM 4849 C CA . ILE A 1 602 ? 31.424 12.297 -24.654 1.00 96.31 602 ILE A CA 1
ATOM 4850 C C . ILE A 1 602 ? 32.938 12.057 -24.608 1.00 96.31 602 ILE A C 1
ATOM 4852 O O . ILE A 1 602 ? 33.490 11.778 -23.546 1.00 96.31 602 ILE A O 1
ATOM 4856 N N . MET A 1 603 ? 33.626 12.206 -25.745 1.00 95.75 603 MET A N 1
ATOM 4857 C CA . MET A 1 603 ? 35.075 12.012 -25.805 1.00 95.75 603 MET A CA 1
ATOM 4858 C C . MET A 1 603 ? 35.842 13.018 -24.935 1.00 95.75 603 MET A C 1
ATOM 4860 O O . MET A 1 603 ? 36.815 12.627 -24.299 1.00 95.75 603 MET A O 1
ATOM 4864 N N . ASN A 1 604 ? 35.399 14.276 -24.859 1.00 95.50 604 ASN A N 1
ATOM 4865 C CA . ASN A 1 604 ? 35.999 15.282 -23.978 1.00 95.50 604 ASN A CA 1
ATOM 4866 C C . ASN A 1 604 ? 35.857 14.899 -22.505 1.00 95.50 604 ASN A C 1
ATOM 4868 O O . ASN A 1 604 ? 36.850 14.899 -21.794 1.00 95.50 604 ASN A O 1
ATOM 4872 N N . ILE A 1 605 ? 34.674 14.463 -22.065 1.00 94.94 605 ILE A N 1
ATOM 4873 C CA . ILE A 1 605 ? 34.471 14.026 -20.674 1.00 94.94 605 ILE A CA 1
ATOM 4874 C C . ILE A 1 605 ? 35.363 12.824 -20.338 1.00 94.94 605 ILE A C 1
ATOM 4876 O O . ILE A 1 605 ? 35.907 12.744 -19.235 1.00 94.94 605 ILE A O 1
ATOM 4880 N N . ILE A 1 606 ? 35.537 11.892 -21.283 1.00 94.31 606 ILE A N 1
ATOM 4881 C CA . ILE A 1 606 ? 36.463 10.762 -21.122 1.00 94.31 606 ILE A CA 1
ATOM 4882 C C . ILE A 1 606 ? 37.909 11.261 -20.978 1.00 94.31 606 ILE A C 1
ATOM 4884 O O . ILE A 1 606 ? 38.640 10.718 -20.155 1.00 94.31 606 ILE A O 1
ATOM 4888 N N . LEU A 1 607 ? 38.324 12.276 -21.745 1.00 92.75 607 LEU A N 1
ATOM 4889 C CA . LEU A 1 607 ? 39.651 12.895 -21.625 1.00 92.75 607 LEU A CA 1
ATOM 4890 C C . LEU A 1 607 ? 39.826 13.643 -20.295 1.00 92.75 607 LEU A C 1
ATOM 4892 O O . LEU A 1 607 ? 40.876 13.521 -19.668 1.00 92.75 607 LEU A O 1
ATOM 4896 N N . ASP A 1 608 ? 38.801 14.348 -19.822 1.00 91.12 608 ASP A N 1
ATOM 4897 C CA . ASP A 1 608 ? 38.835 15.057 -18.536 1.00 91.12 608 ASP A CA 1
ATOM 4898 C C . ASP A 1 608 ? 39.019 14.085 -17.358 1.00 91.12 608 ASP A C 1
ATOM 4900 O O . ASP A 1 608 ? 39.638 14.417 -16.347 1.00 91.12 608 ASP A O 1
ATOM 4904 N N . HIS A 1 609 ? 38.544 12.846 -17.514 1.00 88.00 609 HIS A N 1
ATOM 4905 C CA . HIS A 1 609 ? 38.654 11.776 -16.520 1.00 88.00 609 HIS A CA 1
ATOM 4906 C C . HIS A 1 609 ? 39.540 10.615 -16.997 1.00 88.00 609 HIS A C 1
ATOM 4908 O O . HIS A 1 609 ? 39.342 9.466 -16.596 1.00 88.00 609 HIS A O 1
ATOM 4914 N N . PHE A 1 610 ? 40.527 10.900 -17.852 1.00 85.38 610 PHE A N 1
ATOM 4915 C CA . PHE A 1 610 ? 41.289 9.891 -18.595 1.00 85.38 610 PHE A CA 1
ATOM 4916 C C . PHE A 1 610 ? 41.896 8.791 -17.715 1.00 85.38 610 PHE A C 1
ATOM 4918 O O . PHE A 1 610 ? 41.814 7.606 -18.044 1.00 85.38 610 PHE A O 1
ATOM 4925 N N . SER A 1 611 ? 42.444 9.160 -16.553 1.00 84.69 611 SER A N 1
ATOM 4926 C CA . SER A 1 611 ? 43.067 8.232 -15.596 1.00 84.69 611 SER A CA 1
ATOM 4927 C C . SER A 1 611 ? 42.111 7.174 -15.038 1.00 84.69 611 SER A C 1
ATOM 4929 O O . SER A 1 611 ? 42.552 6.112 -14.610 1.00 84.69 611 SER A O 1
ATOM 4931 N N . GLN A 1 612 ? 40.808 7.439 -15.069 1.00 86.56 612 GLN A N 1
ATOM 4932 C CA . GLN A 1 612 ? 39.759 6.581 -14.522 1.00 86.56 612 GLN A CA 1
ATOM 4933 C C . GLN A 1 612 ? 39.028 5.769 -15.609 1.00 86.56 612 GLN A C 1
ATOM 4935 O O . GLN A 1 612 ? 38.056 5.074 -15.310 1.00 86.56 612 GLN A O 1
ATOM 4940 N N . CYS A 1 613 ? 39.492 5.848 -16.861 1.00 88.06 613 CYS A N 1
ATOM 4941 C CA . CYS A 1 613 ? 38.923 5.167 -18.024 1.00 88.06 613 CYS A CA 1
ATOM 4942 C C . CYS A 1 613 ? 39.974 4.236 -18.668 1.00 88.06 613 CYS A C 1
ATOM 4944 O O . CYS A 1 613 ? 40.383 4.475 -19.800 1.00 88.06 613 CYS A O 1
ATOM 4946 N N . PRO A 1 614 ? 40.434 3.159 -17.998 1.00 88.06 614 PRO A N 1
ATOM 4947 C CA . PRO A 1 614 ? 41.561 2.331 -18.469 1.00 88.06 614 PRO A CA 1
ATOM 4948 C C . PRO A 1 614 ? 41.309 1.644 -19.821 1.00 88.06 614 PRO A C 1
ATOM 4950 O O . PRO A 1 614 ? 42.217 1.125 -20.463 1.00 88.06 614 PRO A O 1
ATOM 4953 N N . TRP A 1 615 ? 40.055 1.631 -20.260 1.00 93.50 615 TRP A N 1
ATOM 4954 C CA . TRP A 1 615 ? 39.591 1.007 -21.484 1.00 93.50 615 TRP A CA 1
ATOM 4955 C C . TRP A 1 615 ? 39.633 1.932 -22.715 1.00 93.50 615 TRP A C 1
ATOM 4957 O O . TRP A 1 615 ? 39.253 1.497 -23.808 1.00 93.50 615 TRP A O 1
ATOM 4967 N N . THR A 1 616 ? 40.105 3.183 -22.597 1.00 93.88 616 THR A N 1
ATOM 4968 C CA . THR A 1 616 ? 40.184 4.109 -23.746 1.00 93.88 616 THR A CA 1
ATOM 4969 C C . THR A 1 616 ? 41.000 3.590 -24.944 1.00 93.88 616 THR A C 1
ATOM 4971 O O . THR A 1 616 ? 40.564 3.848 -26.073 1.00 93.88 616 THR A O 1
ATOM 4974 N N . PRO A 1 617 ? 42.083 2.786 -24.797 1.00 93.94 617 PRO A N 1
ATOM 4975 C CA . PRO A 1 617 ? 42.802 2.250 -25.957 1.00 93.94 617 PRO A CA 1
ATOM 4976 C C . PRO A 1 617 ? 41.937 1.323 -26.820 1.00 93.94 617 PRO A C 1
ATOM 4978 O O . PRO A 1 617 ? 42.053 1.327 -28.048 1.00 93.94 617 PRO A O 1
ATOM 4981 N N . TYR A 1 618 ? 41.028 0.561 -26.196 1.00 94.81 618 TYR A N 1
ATOM 4982 C CA . TYR A 1 618 ? 40.068 -0.273 -26.919 1.00 94.81 618 TYR A CA 1
ATOM 4983 C C . TYR A 1 618 ? 39.130 0.593 -27.759 1.00 94.81 618 TYR A C 1
ATOM 4985 O O . TYR A 1 618 ? 38.953 0.338 -28.951 1.00 94.81 618 TYR A O 1
ATOM 4993 N N . VAL A 1 619 ? 38.561 1.638 -27.149 1.00 94.06 619 VAL A N 1
ATOM 4994 C CA . VAL A 1 619 ? 37.652 2.568 -27.833 1.00 94.06 619 VAL A CA 1
ATOM 4995 C C . VAL A 1 619 ? 38.368 3.231 -29.003 1.00 94.06 619 VAL A C 1
ATOM 4997 O O . VAL A 1 619 ? 37.842 3.251 -30.111 1.00 94.06 619 VAL A O 1
ATOM 5000 N N . ALA A 1 620 ? 39.610 3.675 -28.813 1.00 93.56 620 ALA A N 1
ATOM 5001 C CA . ALA A 1 620 ? 40.410 4.263 -29.880 1.00 93.56 620 ALA A CA 1
ATOM 5002 C C . ALA A 1 620 ? 40.618 3.306 -31.064 1.00 93.56 620 ALA A C 1
ATOM 5004 O O . ALA A 1 620 ? 40.482 3.705 -32.222 1.00 93.56 620 ALA A O 1
ATOM 5005 N N . ASN A 1 621 ? 40.932 2.037 -30.784 1.00 93.75 621 ASN A N 1
ATOM 5006 C CA . ASN A 1 621 ? 41.104 1.017 -31.814 1.00 93.75 621 ASN A CA 1
ATOM 5007 C C . ASN A 1 621 ? 39.785 0.725 -32.548 1.00 93.75 621 ASN A C 1
ATOM 5009 O O . ASN A 1 621 ? 39.766 0.618 -33.775 1.00 93.75 621 ASN A O 1
ATOM 5013 N N . PHE A 1 622 ? 38.671 0.652 -31.816 1.00 93.75 622 PHE A N 1
ATOM 5014 C CA . PHE A 1 622 ? 37.346 0.473 -32.403 1.00 93.75 622 PHE A CA 1
ATOM 5015 C C . PHE A 1 622 ? 36.987 1.639 -33.331 1.00 93.75 622 PHE A C 1
ATOM 5017 O O . PHE A 1 622 ? 36.638 1.416 -34.492 1.00 93.75 622 PHE A O 1
ATOM 5024 N N . LEU A 1 623 ? 37.122 2.880 -32.850 1.00 93.50 623 LEU A N 1
ATOM 5025 C CA . LEU A 1 623 ? 36.806 4.082 -33.622 1.00 93.50 623 LEU A CA 1
ATOM 5026 C C . LEU A 1 623 ? 37.687 4.191 -34.873 1.00 93.50 623 LEU A C 1
ATOM 5028 O O . LEU A 1 623 ? 37.172 4.452 -35.959 1.00 93.50 623 LEU A O 1
ATOM 5032 N N . ARG A 1 624 ? 38.992 3.912 -34.761 1.00 91.81 624 ARG A N 1
ATOM 5033 C CA . ARG A 1 624 ? 39.923 3.923 -35.900 1.00 91.81 624 ARG A CA 1
ATOM 5034 C C . ARG A 1 624 ? 39.527 2.925 -36.987 1.00 91.81 624 ARG A C 1
ATOM 5036 O O . ARG A 1 624 ? 39.525 3.281 -38.161 1.00 91.81 624 ARG A O 1
ATOM 5043 N N . ASN A 1 625 ? 39.209 1.691 -36.600 1.00 89.06 625 ASN A N 1
ATOM 5044 C CA . ASN A 1 625 ? 39.033 0.599 -37.558 1.00 89.06 625 ASN A CA 1
ATOM 5045 C C . ASN A 1 625 ? 37.613 0.516 -38.125 1.00 89.06 625 ASN A C 1
ATOM 5047 O O . ASN A 1 625 ? 37.438 0.040 -39.242 1.00 89.06 625 ASN A O 1
ATOM 5051 N N . ARG A 1 626 ? 36.597 0.935 -37.360 1.00 85.62 626 ARG A N 1
ATOM 5052 C CA . ARG A 1 626 ? 35.184 0.742 -37.730 1.00 85.62 626 ARG A CA 1
ATOM 5053 C C . ARG A 1 626 ? 34.423 2.029 -37.995 1.00 85.62 626 ARG A C 1
ATOM 5055 O O . ARG A 1 626 ? 33.463 1.999 -38.753 1.00 85.62 626 ARG A O 1
ATOM 5062 N N . VAL A 1 627 ? 34.829 3.141 -37.389 1.00 84.94 627 VAL A N 1
ATOM 5063 C CA . VAL A 1 627 ? 34.052 4.386 -37.443 1.00 84.94 627 VAL A CA 1
ATOM 5064 C C . VAL A 1 627 ? 34.679 5.383 -38.391 1.00 84.94 627 VAL A C 1
ATOM 5066 O O . VAL A 1 627 ? 33.982 5.878 -39.263 1.00 84.94 627 VAL A O 1
ATOM 5069 N N . LEU A 1 628 ? 35.989 5.617 -38.288 1.00 85.19 628 LEU A N 1
ATOM 5070 C CA . LEU A 1 628 ? 36.696 6.621 -39.084 1.00 85.19 628 LEU A CA 1
ATOM 5071 C C . LEU A 1 628 ? 36.509 6.413 -40.594 1.00 85.19 628 LEU A C 1
ATOM 5073 O O . LEU A 1 628 ? 36.380 7.380 -41.328 1.00 85.19 628 LEU A O 1
ATOM 5077 N N . ILE A 1 629 ? 36.457 5.160 -41.054 1.00 79.94 629 ILE A N 1
ATOM 5078 C CA . ILE A 1 629 ? 36.257 4.828 -42.473 1.00 79.94 629 ILE A CA 1
ATOM 5079 C C . ILE A 1 629 ? 34.824 5.153 -42.918 1.00 79.94 629 ILE A C 1
ATOM 5081 O O . ILE A 1 629 ? 34.620 5.729 -43.983 1.00 79.94 629 ILE A O 1
ATOM 5085 N N . VAL A 1 630 ? 33.830 4.802 -42.099 1.00 79.31 630 VAL A N 1
ATOM 5086 C CA . VAL A 1 630 ? 32.404 4.942 -42.436 1.00 79.31 630 VAL A CA 1
ATOM 5087 C C . VAL A 1 630 ? 31.931 6.393 -42.267 1.00 79.31 630 VAL A C 1
ATOM 5089 O O . VAL A 1 630 ? 31.108 6.876 -43.043 1.00 79.31 630 VAL A O 1
ATOM 5092 N N . SER A 1 631 ? 32.496 7.122 -41.301 1.00 79.31 631 SER A N 1
ATOM 5093 C CA . SER A 1 631 ? 32.116 8.496 -40.969 1.00 79.31 631 SER A CA 1
ATOM 5094 C C . SER A 1 631 ? 32.713 9.552 -41.906 1.00 79.31 631 SER A C 1
ATOM 5096 O O . SER A 1 631 ? 32.207 10.672 -41.934 1.00 79.31 631 SER A O 1
ATOM 5098 N N . CYS A 1 632 ? 33.715 9.215 -42.732 1.00 75.19 632 CYS A N 1
ATOM 5099 C CA . CYS A 1 632 ? 34.305 10.127 -43.727 1.00 75.19 632 CYS A CA 1
ATOM 5100 C C . CYS A 1 632 ? 33.281 10.739 -44.696 1.00 75.19 632 CYS A C 1
ATOM 5102 O O . CYS A 1 632 ? 33.497 11.843 -45.187 1.00 75.19 632 CYS A O 1
ATOM 5104 N N . SER A 1 633 ? 32.183 10.030 -44.976 1.00 79.94 633 SER A N 1
ATOM 5105 C CA . SER A 1 633 ? 31.109 10.511 -45.858 1.00 79.94 633 SER A CA 1
ATOM 5106 C C . SER A 1 633 ? 30.209 11.568 -45.211 1.00 79.94 633 SER A C 1
ATOM 5108 O O . SER A 1 633 ? 29.518 12.296 -45.917 1.00 79.94 633 SER A O 1
ATOM 5110 N N . VAL A 1 634 ? 30.226 11.661 -43.878 1.00 86.81 634 VAL A N 1
ATOM 5111 C CA . VAL A 1 634 ? 29.309 12.502 -43.104 1.00 86.81 634 VAL A CA 1
ATOM 5112 C C . VAL A 1 634 ? 30.077 13.644 -42.425 1.00 86.81 634 VAL A C 1
ATOM 5114 O O . VAL A 1 634 ? 29.617 14.782 -42.445 1.00 86.81 634 VAL A O 1
ATOM 5117 N N . LEU A 1 635 ? 31.263 13.384 -41.861 1.00 89.25 635 LEU A N 1
ATOM 5118 C CA . LEU A 1 635 ? 32.066 14.360 -41.111 1.00 89.25 635 LEU A CA 1
ATOM 5119 C C . LEU A 1 635 ? 32.716 15.434 -41.991 1.00 89.25 635 LEU A C 1
ATOM 5121 O O . LEU A 1 635 ? 33.318 15.133 -43.021 1.00 89.25 635 LEU A O 1
ATOM 5125 N N . THR A 1 636 ? 32.706 16.676 -41.505 1.00 90.12 636 THR A N 1
ATOM 5126 C CA . THR A 1 636 ? 33.495 17.778 -42.072 1.00 90.12 636 THR A CA 1
ATOM 5127 C C . THR A 1 636 ? 35.002 17.537 -41.892 1.00 90.12 636 THR A C 1
ATOM 5129 O O . THR A 1 636 ? 35.402 16.816 -40.973 1.00 90.12 636 THR A O 1
ATOM 5132 N N . PRO A 1 637 ? 35.880 18.167 -42.700 1.00 90.19 637 PRO A N 1
ATOM 5133 C CA . PRO A 1 637 ? 37.330 18.033 -42.535 1.00 90.19 637 PRO A CA 1
ATOM 5134 C C . PRO A 1 637 ? 37.827 18.379 -41.122 1.00 90.19 637 PRO A C 1
ATOM 5136 O O . PRO A 1 637 ? 38.737 17.726 -40.613 1.00 90.19 637 PRO A O 1
ATOM 5139 N N . LEU A 1 638 ? 37.196 19.364 -40.473 1.00 90.56 638 LEU A N 1
ATOM 5140 C CA . LEU A 1 638 ? 37.516 19.769 -39.105 1.00 90.56 638 LEU A CA 1
ATOM 5141 C C . LEU A 1 638 ? 37.157 18.674 -38.089 1.00 90.56 638 LEU A C 1
ATOM 5143 O O . LEU A 1 638 ? 38.000 18.286 -37.287 1.00 90.56 638 LEU A O 1
ATOM 5147 N N . GLU A 1 639 ? 35.946 18.118 -38.166 1.00 91.19 639 GLU A N 1
ATOM 5148 C CA . GLU A 1 639 ? 35.510 17.016 -37.293 1.00 91.19 639 GLU A CA 1
ATOM 5149 C C . GLU A 1 639 ? 36.342 15.743 -37.514 1.00 91.19 639 GLU A C 1
ATOM 5151 O O . GLU A 1 639 ? 36.628 15.011 -36.568 1.00 91.19 639 GLU A O 1
ATOM 5156 N N . GLN A 1 640 ? 36.760 15.468 -38.756 1.00 89.75 640 GLN A N 1
ATOM 5157 C CA . GLN A 1 640 ? 37.654 14.346 -39.059 1.00 89.75 640 GLN A CA 1
ATOM 5158 C C . GLN A 1 640 ? 39.031 14.529 -38.418 1.00 89.75 640 GLN A C 1
ATOM 5160 O O . GLN A 1 640 ? 39.614 13.557 -37.930 1.00 89.75 640 GLN A O 1
ATOM 5165 N N . HIS A 1 641 ? 39.564 15.753 -38.437 1.00 92.00 641 HIS A N 1
ATOM 5166 C CA . HIS A 1 641 ? 40.825 16.073 -37.780 1.00 92.00 641 HIS A CA 1
ATOM 5167 C C . HIS A 1 641 ? 40.699 15.926 -36.259 1.00 92.00 641 HIS A C 1
ATOM 5169 O O . HIS A 1 641 ? 41.459 15.164 -35.664 1.00 92.00 641 HIS A O 1
ATOM 5175 N N . GLU A 1 642 ? 39.665 16.521 -35.659 1.00 93.50 642 GLU A N 1
ATOM 5176 C CA . GLU A 1 642 ? 39.407 16.419 -34.220 1.00 93.50 642 GLU A CA 1
ATOM 5177 C C . GLU A 1 642 ? 39.227 14.958 -33.766 1.00 93.50 642 GLU A C 1
ATOM 5179 O O . GLU A 1 642 ? 39.788 14.544 -32.750 1.00 93.50 642 GLU A O 1
ATOM 5184 N N . LEU A 1 643 ? 38.493 14.139 -34.528 1.00 93.00 643 LEU A N 1
ATOM 5185 C CA . LEU A 1 643 ? 38.324 12.716 -34.223 1.00 93.00 643 LEU A CA 1
ATOM 5186 C C . LEU A 1 643 ? 39.665 11.966 -34.246 1.00 93.00 643 LEU A C 1
ATOM 5188 O O . LEU A 1 643 ? 39.930 11.160 -33.352 1.00 93.00 643 LEU A O 1
ATOM 5192 N N . LYS A 1 644 ? 40.522 12.221 -35.246 1.00 92.88 644 LYS A N 1
ATOM 5193 C CA . LYS A 1 644 ? 41.859 11.605 -35.333 1.00 92.88 644 LYS A CA 1
ATOM 5194 C C . LYS A 1 644 ? 42.726 11.986 -34.136 1.00 92.88 644 LYS A C 1
ATOM 5196 O O . LYS A 1 644 ? 43.381 11.107 -33.573 1.00 92.88 644 LYS A O 1
ATOM 5201 N N . ASP A 1 645 ? 42.678 13.246 -33.719 1.00 93.31 645 ASP A N 1
ATOM 5202 C CA . ASP A 1 645 ? 43.441 13.734 -32.573 1.00 93.31 645 ASP A CA 1
ATOM 5203 C C . ASP A 1 645 ? 42.983 13.066 -31.273 1.00 93.31 645 ASP A C 1
ATOM 5205 O O . ASP A 1 645 ? 43.809 12.527 -30.532 1.00 93.31 645 ASP A O 1
ATOM 5209 N N . LYS A 1 646 ? 41.668 12.995 -31.018 1.00 93.75 646 LYS A N 1
ATOM 5210 C CA . LYS A 1 646 ? 41.143 12.310 -29.824 1.00 93.75 646 LYS A CA 1
ATOM 5211 C C . LYS A 1 646 ? 41.472 10.814 -29.820 1.00 93.75 646 LYS A C 1
ATOM 5213 O O . LYS A 1 646 ? 41.876 10.287 -28.784 1.00 93.75 646 LYS A O 1
ATOM 5218 N N . ILE A 1 647 ? 41.385 10.134 -30.971 1.00 92.75 647 ILE A N 1
ATOM 5219 C CA . ILE A 1 647 ? 41.812 8.729 -31.117 1.00 92.75 647 ILE A CA 1
ATOM 5220 C C . ILE A 1 647 ? 43.299 8.572 -30.767 1.00 92.75 647 ILE A C 1
ATOM 5222 O O . ILE A 1 647 ? 43.664 7.637 -30.051 1.00 92.75 647 ILE A O 1
ATOM 5226 N N . ALA A 1 648 ? 44.158 9.478 -31.242 1.00 92.19 648 ALA A N 1
ATOM 5227 C CA . ALA A 1 648 ? 45.587 9.439 -30.953 1.00 92.19 648 ALA A CA 1
ATOM 5228 C C . ALA A 1 648 ? 45.880 9.642 -29.458 1.00 92.19 648 ALA A C 1
ATOM 5230 O O . ALA A 1 648 ? 46.782 8.998 -28.925 1.00 92.19 648 ALA A O 1
ATOM 5231 N N . VAL A 1 649 ? 45.118 10.494 -28.761 1.00 90.75 649 VAL A N 1
ATOM 5232 C CA . VAL A 1 649 ? 45.250 10.677 -27.306 1.00 90.75 649 VAL A CA 1
ATOM 5233 C C . VAL A 1 649 ? 44.776 9.438 -26.544 1.00 90.75 649 VAL A C 1
ATOM 5235 O O . VAL A 1 649 ? 45.509 8.950 -25.685 1.00 90.75 649 VAL A O 1
ATOM 5238 N N . PHE A 1 650 ? 43.625 8.859 -26.899 1.00 91.31 650 PHE A N 1
ATOM 5239 C CA . PHE A 1 650 ? 43.122 7.634 -26.263 1.00 91.31 650 PHE A CA 1
ATOM 5240 C C . PHE A 1 650 ? 44.080 6.436 -26.392 1.00 91.31 650 PHE A C 1
ATOM 5242 O O . PHE A 1 650 ? 44.155 5.598 -25.499 1.00 91.31 650 PHE A O 1
ATOM 5249 N N . GLN A 1 651 ? 44.876 6.360 -27.462 1.00 87.06 651 GLN A N 1
ATOM 5250 C CA . GLN A 1 651 ? 45.886 5.304 -27.629 1.00 87.06 651 GLN A CA 1
ATOM 5251 C C . GLN A 1 651 ? 47.077 5.426 -26.663 1.00 87.06 651 GLN A C 1
ATOM 5253 O O . GLN A 1 651 ? 47.742 4.425 -26.392 1.00 87.06 651 GLN A O 1
ATOM 5258 N N . LYS A 1 652 ? 47.357 6.620 -26.121 1.00 81.62 652 LYS A N 1
ATOM 5259 C CA . LYS A 1 652 ? 48.558 6.880 -25.306 1.00 81.62 652 LYS A CA 1
ATOM 5260 C C . LYS A 1 652 ? 48.495 6.308 -23.883 1.00 81.62 652 LYS A C 1
ATOM 5262 O O . LYS A 1 652 ? 49.538 6.240 -23.240 1.00 81.62 652 LYS A O 1
ATOM 5267 N N . GLN A 1 653 ? 47.338 5.845 -23.392 1.00 65.81 653 GLN A N 1
ATOM 5268 C CA . GLN A 1 653 ? 47.205 5.325 -22.017 1.00 65.81 653 GLN A CA 1
ATOM 5269 C C . GLN A 1 653 ? 48.042 4.060 -21.742 1.00 65.81 653 GLN A C 1
ATOM 5271 O O . GLN A 1 653 ? 48.403 3.799 -20.600 1.00 65.81 653 GLN A O 1
ATOM 5276 N N . ASN A 1 654 ? 48.426 3.314 -22.783 1.00 50.09 654 ASN A N 1
ATOM 5277 C CA . ASN A 1 654 ? 49.305 2.146 -22.648 1.00 50.09 654 ASN A CA 1
ATOM 5278 C C . ASN A 1 654 ? 50.782 2.498 -22.379 1.00 50.09 654 ASN A C 1
ATOM 5280 O O . ASN A 1 654 ? 51.571 1.597 -22.110 1.00 50.09 654 ASN A O 1
ATOM 5284 N N . ALA A 1 655 ? 51.182 3.774 -22.456 1.00 46.53 655 ALA A N 1
ATOM 5285 C CA . ALA A 1 655 ? 52.585 4.178 -22.334 1.00 46.53 655 ALA A CA 1
ATOM 5286 C C . ALA A 1 655 ? 53.010 4.608 -20.914 1.00 46.53 655 ALA A C 1
ATOM 5288 O O . ALA A 1 655 ? 54.191 4.866 -20.697 1.00 46.53 655 ALA A O 1
ATOM 5289 N N . THR A 1 656 ? 52.087 4.696 -19.947 1.00 42.31 656 THR A N 1
ATOM 5290 C CA . THR A 1 656 ? 52.358 5.295 -18.622 1.00 42.31 656 THR A CA 1
ATOM 5291 C C . THR A 1 656 ? 51.914 4.460 -17.413 1.00 42.31 656 THR A C 1
ATOM 5293 O O . THR A 1 656 ? 51.767 5.008 -16.323 1.00 42.31 656 THR A O 1
ATOM 5296 N N . SER A 1 657 ? 51.772 3.135 -17.539 1.00 32.94 657 SER A N 1
ATOM 5297 C CA . SER A 1 657 ? 51.734 2.248 -16.360 1.00 32.94 657 SER A CA 1
ATOM 5298 C C . SER A 1 657 ? 53.150 1.742 -16.046 1.00 32.94 657 SER A C 1
ATOM 5300 O O . SER A 1 657 ? 53.732 1.059 -16.892 1.00 32.94 657 SER A O 1
ATOM 5302 N N . PRO A 1 658 ? 53.729 2.031 -14.862 1.00 36.34 658 PRO A N 1
ATOM 5303 C CA . PRO A 1 658 ? 54.978 1.408 -14.460 1.00 36.34 658 PRO A CA 1
ATOM 5304 C C . PRO A 1 658 ? 54.733 -0.083 -14.237 1.00 36.34 658 PRO A C 1
ATOM 5306 O O . PRO A 1 658 ? 53.780 -0.478 -13.564 1.00 36.34 658 PRO A O 1
ATOM 5309 N N . ALA A 1 659 ? 55.613 -0.902 -14.805 1.00 39.00 659 ALA A N 1
ATOM 5310 C CA . ALA A 1 659 ? 55.730 -2.307 -14.469 1.00 39.00 659 ALA A CA 1
ATOM 5311 C C . ALA A 1 659 ? 55.938 -2.443 -12.953 1.00 39.00 659 ALA A C 1
ATOM 5313 O O . ALA A 1 659 ? 57.006 -2.115 -12.436 1.00 39.00 659 ALA A O 1
ATOM 5314 N N . ILE A 1 660 ? 54.921 -2.918 -12.237 1.00 35.53 660 ILE A N 1
ATOM 5315 C CA . ILE A 1 660 ? 55.106 -3.460 -10.893 1.00 35.53 660 ILE A CA 1
ATOM 5316 C C . ILE A 1 660 ? 55.519 -4.915 -11.102 1.00 35.53 660 ILE A C 1
ATOM 5318 O O . ILE A 1 660 ? 54.784 -5.706 -11.691 1.00 35.53 660 ILE A O 1
ATOM 5322 N N . GLY A 1 661 ? 56.769 -5.195 -10.743 1.00 36.50 661 GLY A N 1
ATOM 5323 C CA . GLY A 1 661 ? 57.427 -6.473 -10.954 1.00 36.50 661 GLY A CA 1
ATOM 5324 C C . GLY A 1 661 ? 56.874 -7.608 -10.093 1.00 36.50 661 GLY A C 1
ATOM 5325 O O . GLY A 1 661 ? 56.285 -7.361 -9.049 1.00 36.50 661 GLY A O 1
ATOM 5326 N N . LYS A 1 662 ? 57.131 -8.814 -10.614 1.00 32.28 662 LYS A N 1
ATOM 5327 C CA . LYS A 1 662 ? 57.200 -10.152 -9.996 1.00 32.28 662 LYS A CA 1
ATOM 5328 C C . LYS A 1 662 ? 56.367 -10.437 -8.751 1.00 32.28 662 LYS A C 1
ATOM 5330 O O . LYS A 1 662 ? 56.706 -9.911 -7.671 1.00 32.28 662 LYS A O 1
#